Protein AF-A0A7S2NBT1-F1 (afdb_monomer_lite)

InterPro domains:
  IPR003439 ABC transporter-like, ATP-binding domain [PS50893] (182-401)
  IPR036640 ABC transporter type 1, transmembrane domain superfamily [SSF90123] (57-154)

Organism: NCBI:txid1333877

Structure (mmCIF, N/CA/C/O backbone):
data_AF-A0A7S2NBT1-F1
#
_entry.id   AF-A0A7S2NBT1-F1
#
loop_
_atom_site.group_PDB
_atom_site.id
_atom_site.type_symbol
_atom_site.label_atom_id
_atom_site.label_alt_id
_atom_site.label_comp_id
_atom_site.label_asym_id
_atom_site.label_entity_id
_atom_site.label_seq_id
_atom_site.pdbx_PDB_ins_code
_atom_site.Cartn_x
_atom_site.Cartn_y
_atom_site.Cartn_z
_atom_site.occupancy
_atom_site.B_iso_or_equiv
_atom_site.auth_seq_id
_atom_site.auth_comp_id
_atom_site.auth_asym_id
_atom_site.auth_atom_id
_atom_site.pdbx_PDB_model_num
ATOM 1 N N . MET A 1 1 ? 45.285 2.516 -23.630 1.00 51.81 1 MET A N 1
ATOM 2 C CA . MET A 1 1 ? 43.873 2.546 -24.087 1.00 51.81 1 MET A CA 1
ATOM 3 C C . MET A 1 1 ? 42.949 1.647 -23.246 1.00 51.81 1 MET A C 1
ATOM 5 O O . MET A 1 1 ? 41.869 2.090 -22.886 1.00 51.81 1 MET A O 1
ATOM 9 N N . VAL A 1 2 ? 43.372 0.436 -22.851 1.00 46.84 2 VAL A N 1
ATOM 10 C CA . VAL A 1 2 ? 42.559 -0.512 -22.047 1.00 46.84 2 VAL A CA 1
ATOM 11 C C . VAL A 1 2 ? 42.211 -0.003 -20.632 1.00 46.84 2 VAL A C 1
ATOM 13 O O . VAL A 1 2 ? 41.078 -0.160 -20.187 1.00 46.84 2 VAL A O 1
ATOM 16 N N . PHE A 1 3 ? 43.139 0.668 -19.940 1.00 44.81 3 PHE A N 1
ATOM 17 C CA . PHE A 1 3 ? 42.905 1.179 -18.577 1.00 44.81 3 PHE A CA 1
ATOM 18 C C . PHE A 1 3 ? 41.888 2.331 -18.500 1.00 44.81 3 PHE A C 1
ATOM 20 O O . PHE A 1 3 ? 41.093 2.376 -17.566 1.00 44.81 3 PHE A O 1
ATOM 27 N N . GLY A 1 4 ? 41.848 3.217 -19.503 1.00 66.69 4 GLY A N 1
ATOM 28 C CA . GLY A 1 4 ? 40.853 4.297 -19.571 1.00 66.69 4 GLY A CA 1
ATOM 29 C C . GLY A 1 4 ? 39.422 3.770 -19.720 1.00 66.69 4 GLY A C 1
ATOM 30 O O . GLY A 1 4 ? 38.512 4.268 -19.063 1.00 66.69 4 GLY A O 1
ATOM 31 N N . ARG A 1 5 ? 39.242 2.686 -20.492 1.00 64.38 5 ARG A N 1
ATOM 32 C CA . ARG A 1 5 ? 37.941 2.017 -20.650 1.00 64.38 5 ARG A CA 1
ATOM 33 C C . ARG A 1 5 ? 37.417 1.422 -19.345 1.00 64.38 5 ARG A C 1
ATOM 35 O O . ARG A 1 5 ? 36.232 1.538 -19.071 1.00 64.38 5 ARG A O 1
ATOM 42 N N . ARG A 1 6 ? 38.280 0.825 -18.513 1.00 68.12 6 ARG A N 1
ATOM 43 C CA . ARG A 1 6 ? 37.844 0.237 -17.232 1.00 68.12 6 ARG A CA 1
ATOM 44 C C . ARG A 1 6 ? 37.259 1.283 -16.282 1.00 68.12 6 ARG A C 1
ATOM 46 O O . ARG A 1 6 ? 36.222 1.029 -15.679 1.00 68.12 6 ARG A O 1
ATOM 53 N N . LYS A 1 7 ? 37.885 2.462 -16.189 1.00 74.69 7 LYS A N 1
ATOM 54 C CA . LYS A 1 7 ? 37.394 3.563 -15.345 1.00 74.69 7 LYS A CA 1
ATOM 55 C C . LYS A 1 7 ? 36.066 4.127 -15.859 1.00 74.69 7 LYS A C 1
ATOM 57 O O . LYS A 1 7 ? 35.151 4.357 -15.078 1.00 74.69 7 LYS A O 1
ATOM 62 N N . GLU A 1 8 ? 35.940 4.304 -17.172 1.00 73.88 8 GLU A N 1
ATOM 63 C CA . GLU A 1 8 ? 34.698 4.793 -17.778 1.00 73.88 8 GLU A CA 1
ATOM 64 C C . GLU A 1 8 ? 33.548 3.780 -17.650 1.00 73.88 8 GLU A C 1
ATOM 66 O O . GLU A 1 8 ? 32.412 4.162 -17.378 1.00 73.88 8 GLU A O 1
ATOM 71 N N . MET A 1 9 ? 33.849 2.484 -17.776 1.00 69.25 9 MET A N 1
ATOM 72 C CA . MET A 1 9 ? 32.893 1.398 -17.562 1.00 69.25 9 MET A CA 1
ATOM 73 C C . MET A 1 9 ? 32.388 1.360 -16.119 1.00 69.25 9 MET A C 1
ATOM 75 O O . MET A 1 9 ? 31.184 1.262 -15.907 1.00 69.25 9 MET A O 1
ATOM 79 N N . ALA A 1 10 ? 33.291 1.475 -15.140 1.00 69.75 10 ALA A N 1
ATOM 80 C CA . ALA A 1 10 ? 32.927 1.504 -13.727 1.00 69.75 10 ALA A CA 1
ATOM 81 C C . ALA A 1 10 ? 31.977 2.673 -13.421 1.00 69.75 10 ALA A C 1
ATOM 83 O O . ALA A 1 10 ? 30.917 2.459 -12.844 1.00 69.75 10 ALA A O 1
ATOM 84 N N . ASN A 1 11 ? 32.285 3.880 -13.907 1.00 75.06 11 ASN A N 1
ATOM 85 C CA . ASN A 1 11 ? 31.412 5.042 -13.714 1.00 75.06 11 ASN A CA 1
ATOM 86 C C . ASN A 1 11 ? 30.031 4.860 -14.368 1.00 75.06 11 ASN A C 1
ATOM 88 O O . ASN A 1 11 ? 29.014 5.223 -13.785 1.00 75.06 11 ASN A O 1
ATOM 92 N N . ARG A 1 12 ? 29.966 4.277 -15.573 1.00 73.62 12 ARG A N 1
ATOM 93 C CA . ARG A 1 12 ? 28.684 4.004 -16.250 1.00 73.62 12 ARG A CA 1
ATOM 94 C C . ARG A 1 12 ? 27.861 2.927 -15.543 1.00 73.62 12 ARG A C 1
ATOM 96 O O . ARG A 1 12 ? 26.638 2.992 -15.591 1.00 73.62 12 ARG A O 1
ATOM 103 N N . LEU A 1 13 ? 28.514 1.953 -14.911 1.00 67.75 13 LEU A N 1
ATOM 104 C CA . LEU A 1 13 ? 27.849 0.936 -14.099 1.00 67.75 13 LEU A CA 1
ATOM 105 C C . LEU A 1 13 ? 27.264 1.533 -12.818 1.00 67.75 13 LEU A C 1
ATOM 107 O O . LEU A 1 13 ? 26.112 1.249 -12.521 1.00 67.75 13 LEU A O 1
ATOM 111 N N . VAL A 1 14 ? 28.001 2.409 -12.129 1.00 74.25 14 VAL A N 1
ATOM 112 C CA . VAL A 1 14 ? 27.491 3.120 -10.943 1.00 74.25 14 VAL A CA 1
ATOM 113 C C . VAL A 1 14 ? 26.244 3.937 -11.295 1.00 74.25 14 VAL A C 1
ATOM 115 O O . VAL A 1 14 ? 25.196 3.730 -10.697 1.00 74.25 14 VAL A O 1
ATOM 118 N N . HIS A 1 15 ? 26.292 4.757 -12.349 1.00 74.31 15 HIS A N 1
ATOM 119 C CA . HIS A 1 15 ? 25.117 5.531 -12.778 1.00 74.31 15 HIS A CA 1
ATOM 120 C C . HIS A 1 15 ? 23.947 4.673 -13.272 1.00 74.31 15 HIS A C 1
ATOM 122 O O . HIS A 1 15 ? 22.790 5.084 -13.193 1.00 74.31 15 HIS A O 1
ATOM 128 N N . ARG A 1 16 ? 24.225 3.479 -13.807 1.00 74.56 16 ARG A N 1
ATOM 129 C CA . ARG A 1 16 ? 23.175 2.511 -14.130 1.00 74.56 16 ARG A CA 1
ATOM 130 C C . ARG A 1 16 ? 22.505 2.000 -12.857 1.00 74.56 16 ARG A C 1
ATOM 132 O O . ARG A 1 16 ? 21.285 1.922 -12.857 1.00 74.56 16 ARG A O 1
ATOM 139 N N . MET A 1 17 ? 23.277 1.656 -11.826 1.00 67.44 17 MET A N 1
ATOM 140 C CA . MET A 1 17 ? 22.735 1.183 -10.550 1.00 67.44 17 MET A CA 1
ATOM 141 C C . MET A 1 17 ? 21.875 2.260 -9.884 1.00 67.44 17 MET A C 1
ATOM 143 O O . MET A 1 17 ? 20.744 1.969 -9.528 1.00 67.44 17 MET A O 1
ATOM 147 N N . GLU A 1 18 ? 22.344 3.511 -9.844 1.00 71.62 18 GLU A N 1
ATOM 148 C CA . GLU A 1 18 ? 21.563 4.657 -9.341 1.00 71.62 18 GLU A CA 1
ATOM 149 C C . GLU A 1 18 ? 20.250 4.849 -10.125 1.00 71.62 18 GLU A C 1
ATOM 151 O O . GLU A 1 18 ? 19.196 5.137 -9.562 1.00 71.62 18 GLU A O 1
ATOM 156 N N . GLY A 1 19 ? 20.298 4.684 -11.453 1.00 69.12 19 GLY A N 1
ATOM 157 C CA . GLY A 1 19 ? 19.105 4.760 -12.295 1.00 69.12 19 GLY A CA 1
ATOM 158 C C . GLY A 1 19 ? 18.150 3.578 -12.118 1.00 69.12 19 GLY A C 1
ATOM 159 O O . GLY A 1 19 ? 16.942 3.764 -12.225 1.00 69.12 19 GLY A O 1
ATOM 160 N N . GLU A 1 20 ? 18.676 2.378 -11.867 1.00 67.06 20 GLU A N 1
ATOM 161 C CA . GLU A 1 20 ? 17.895 1.175 -11.560 1.00 67.06 20 GLU A CA 1
ATOM 162 C C . GLU A 1 20 ? 17.196 1.305 -10.210 1.00 67.06 20 GLU A C 1
ATOM 164 O O . GLU A 1 20 ? 15.994 1.086 -10.151 1.00 67.06 20 GLU A O 1
ATOM 169 N N . GLU A 1 21 ? 17.910 1.734 -9.172 1.00 67.69 21 GLU A N 1
ATOM 170 C CA . GLU A 1 21 ? 17.369 1.990 -7.834 1.00 67.69 21 GLU A CA 1
ATOM 171 C C . GLU A 1 21 ? 16.216 3.001 -7.892 1.00 67.69 21 GLU A C 1
ATOM 173 O O . GLU A 1 21 ? 15.084 2.667 -7.554 1.00 67.69 21 GLU A O 1
ATOM 178 N N . SER A 1 22 ? 16.450 4.180 -8.481 1.00 70.69 22 SER A N 1
ATOM 179 C CA . SER A 1 22 ? 15.412 5.210 -8.618 1.00 70.69 22 SER A CA 1
ATOM 180 C C . SER A 1 22 ? 14.188 4.738 -9.415 1.00 70.69 22 SER A C 1
ATOM 182 O O . SER A 1 22 ? 13.063 5.145 -9.120 1.00 70.69 22 SER A O 1
ATOM 184 N N . TRP A 1 23 ? 14.372 3.901 -10.439 1.00 80.25 23 TRP A N 1
ATOM 185 C CA . TRP A 1 23 ? 13.250 3.369 -11.214 1.00 80.25 23 TRP A CA 1
ATOM 186 C C . TRP A 1 23 ? 12.491 2.277 -10.466 1.00 80.25 23 TRP A C 1
ATOM 188 O O . TRP A 1 23 ? 11.261 2.283 -10.498 1.00 80.25 23 TRP A O 1
ATOM 198 N N . VAL A 1 24 ? 13.200 1.370 -9.788 1.00 69.31 24 VAL A N 1
ATOM 199 C CA . VAL A 1 24 ? 12.599 0.320 -8.960 1.00 69.31 24 VAL A CA 1
ATOM 200 C C . VAL A 1 24 ? 11.793 0.943 -7.830 1.00 69.31 24 VAL A C 1
ATOM 202 O O . VAL A 1 24 ? 10.663 0.517 -7.631 1.00 69.31 24 VAL A O 1
ATOM 205 N N . ASP A 1 25 ? 12.292 1.988 -7.172 1.00 68.38 25 ASP A N 1
ATOM 206 C CA . ASP A 1 25 ? 11.564 2.682 -6.107 1.00 68.38 25 ASP A CA 1
ATOM 207 C C . ASP A 1 25 ? 10.246 3.276 -6.612 1.00 68.38 25 ASP A C 1
ATOM 209 O O . ASP A 1 25 ? 9.184 3.055 -6.027 1.00 68.38 25 ASP A O 1
ATOM 213 N N . VAL A 1 26 ? 10.277 3.983 -7.748 1.00 70.56 26 VAL A N 1
ATOM 214 C CA . VAL A 1 26 ? 9.066 4.585 -8.326 1.00 70.56 26 VAL A CA 1
ATOM 215 C C . VAL A 1 26 ? 8.112 3.512 -8.858 1.00 70.56 26 VAL A C 1
ATOM 217 O O . VAL A 1 26 ? 6.897 3.643 -8.718 1.00 70.56 26 VAL A O 1
ATOM 220 N N . PHE A 1 27 ? 8.626 2.434 -9.452 1.00 71.88 27 PHE A N 1
ATOM 221 C CA . PHE A 1 27 ? 7.805 1.329 -9.947 1.00 71.88 27 PHE A CA 1
ATOM 222 C C . PHE A 1 27 ? 7.179 0.513 -8.806 1.00 71.88 27 PHE A C 1
ATOM 224 O O . PHE A 1 27 ? 5.992 0.185 -8.856 1.00 71.88 27 PHE A O 1
ATOM 231 N N . ALA A 1 28 ? 7.940 0.216 -7.753 1.00 65.94 28 ALA A N 1
ATOM 232 C CA . ALA A 1 28 ? 7.450 -0.420 -6.536 1.00 65.94 28 ALA A CA 1
ATOM 233 C C . ALA A 1 28 ? 6.373 0.452 -5.883 1.00 65.94 28 ALA A C 1
ATOM 235 O O . ALA A 1 28 ? 5.293 -0.040 -5.563 1.00 65.94 28 ALA A O 1
ATOM 236 N N . TRP A 1 29 ? 6.605 1.764 -5.803 1.00 75.50 29 TRP A N 1
ATOM 237 C CA . TRP A 1 29 ? 5.601 2.707 -5.330 1.00 75.50 29 TRP A CA 1
ATOM 238 C C . TRP A 1 29 ? 4.325 2.666 -6.189 1.00 75.50 29 TRP A C 1
ATOM 240 O O . TRP A 1 29 ? 3.238 2.478 -5.644 1.00 75.50 29 TRP A O 1
ATOM 250 N N . LEU A 1 30 ? 4.432 2.745 -7.522 1.00 70.94 30 LEU A N 1
ATOM 251 C CA . LEU A 1 30 ? 3.278 2.677 -8.433 1.00 70.94 30 LEU A CA 1
ATOM 252 C C . LEU A 1 30 ? 2.516 1.352 -8.325 1.00 70.94 30 LEU A C 1
ATOM 254 O O . LEU A 1 30 ? 1.288 1.353 -8.316 1.00 70.94 30 LEU A O 1
ATOM 258 N N . SER A 1 31 ? 3.222 0.224 -8.252 1.00 63.22 31 SER A N 1
ATOM 259 C CA . SER A 1 31 ? 2.601 -1.103 -8.168 1.00 63.22 31 SER A CA 1
ATOM 260 C C . SER A 1 31 ? 1.862 -1.304 -6.843 1.00 63.22 31 SER A C 1
ATOM 262 O O . SER A 1 31 ? 0.730 -1.786 -6.846 1.00 63.22 31 SER A O 1
ATOM 264 N N . GLN A 1 32 ? 2.430 -0.833 -5.729 1.00 58.50 32 GLN A N 1
ATOM 265 C CA . GLN A 1 32 ? 1.775 -0.844 -4.417 1.00 58.50 32 GLN A CA 1
ATOM 266 C C . GLN A 1 32 ? 0.566 0.104 -4.356 1.00 58.50 32 GLN A C 1
ATOM 268 O O . GLN A 1 32 ? -0.421 -0.186 -3.681 1.00 58.50 32 GLN A O 1
ATOM 273 N N . HIS A 1 33 ? 0.602 1.212 -5.102 1.00 59.75 33 HIS A N 1
ATOM 274 C CA . HIS A 1 33 ? -0.447 2.235 -5.114 1.00 59.75 33 HIS A CA 1
ATOM 275 C C . HIS A 1 33 ? -1.404 2.131 -6.311 1.00 59.75 33 HIS A C 1
ATOM 277 O O . HIS A 1 33 ? -2.276 2.988 -6.475 1.00 59.75 33 HIS A O 1
ATOM 283 N N . GLY A 1 34 ? -1.304 1.073 -7.125 1.00 51.47 34 GLY A N 1
ATOM 284 C CA . GLY A 1 34 ? -2.067 0.923 -8.368 1.00 51.47 34 GLY A CA 1
ATOM 285 C C . GLY A 1 34 ? -3.580 1.006 -8.174 1.00 51.47 34 GLY A C 1
ATOM 286 O O . GLY A 1 34 ? -4.272 1.655 -8.952 1.00 51.47 34 GLY A O 1
ATOM 287 N N . ARG A 1 35 ? -4.095 0.435 -7.078 1.00 45.03 35 ARG A N 1
ATOM 288 C CA . ARG A 1 35 ? -5.523 0.526 -6.726 1.00 45.03 35 ARG A CA 1
ATOM 289 C C . ARG A 1 35 ? -5.938 1.919 -6.246 1.00 45.03 35 ARG A C 1
ATOM 291 O O . ARG A 1 35 ? -7.065 2.322 -6.498 1.00 45.03 35 ARG A O 1
ATOM 298 N N . SER A 1 36 ? -5.042 2.670 -5.602 1.00 47.00 36 SER A N 1
ATOM 299 C CA . SER A 1 36 ? -5.320 4.050 -5.175 1.00 47.00 36 SER A CA 1
ATOM 300 C C . SER A 1 36 ? -5.193 5.082 -6.292 1.00 47.00 36 SER A C 1
ATOM 302 O O . SER A 1 36 ? -5.754 6.163 -6.165 1.00 47.00 36 SER A O 1
ATOM 304 N N . MET A 1 37 ? -4.522 4.760 -7.404 1.00 50.19 37 MET A N 1
ATOM 305 C CA . MET A 1 37 ? -4.417 5.683 -8.540 1.00 50.19 37 MET A CA 1
ATOM 306 C C . MET A 1 37 ? -5.762 5.963 -9.222 1.00 50.19 37 MET A C 1
ATOM 308 O O . MET A 1 37 ? -5.926 7.031 -9.801 1.00 50.19 37 MET A O 1
ATOM 312 N N . PHE A 1 38 ? -6.747 5.068 -9.093 1.00 45.19 38 PHE A N 1
ATOM 313 C CA . PHE A 1 38 ? -8.111 5.301 -9.586 1.00 45.19 38 PHE A CA 1
ATOM 314 C C . PHE A 1 38 ? -8.879 6.370 -8.796 1.00 45.19 38 PHE A C 1
ATOM 316 O O . PHE A 1 38 ? -9.879 6.880 -9.292 1.00 45.19 38 PHE A O 1
ATOM 323 N N . ALA A 1 39 ? -8.418 6.715 -7.589 1.00 42.06 39 ALA A N 1
ATOM 324 C CA . ALA A 1 39 ? -9.011 7.755 -6.751 1.00 42.06 39 ALA A CA 1
ATOM 325 C C . ALA A 1 39 ? -8.294 9.114 -6.874 1.00 42.06 39 ALA A C 1
ATOM 327 O O . ALA A 1 39 ? -8.760 10.100 -6.307 1.00 42.06 39 ALA A O 1
ATOM 328 N N . LEU A 1 40 ? -7.170 9.185 -7.598 1.00 50.88 40 LEU A N 1
ATOM 329 C CA . LEU A 1 40 ? -6.400 10.419 -7.755 1.00 50.88 40 LEU A CA 1
ATOM 330 C C . LEU A 1 40 ? -7.087 11.392 -8.716 1.00 50.88 40 LEU A C 1
ATOM 332 O O . LEU A 1 40 ? -7.670 10.999 -9.730 1.00 50.88 40 LEU A O 1
ATOM 336 N N . SER A 1 41 ? -6.959 12.690 -8.434 1.00 57.12 41 SER A N 1
ATOM 337 C CA . SER A 1 41 ? -7.419 13.722 -9.359 1.00 57.12 41 SER A CA 1
ATOM 338 C C . SER A 1 41 ? -6.587 13.707 -10.649 1.00 57.12 41 SER A C 1
ATOM 340 O O . SER A 1 41 ? -5.429 13.284 -10.673 1.00 57.12 41 SER A O 1
ATOM 342 N N . VAL A 1 42 ? -7.145 14.239 -11.742 1.00 63.41 42 VAL A N 1
ATOM 343 C CA . VAL A 1 42 ? -6.440 14.338 -13.036 1.00 63.41 42 VAL A CA 1
ATOM 344 C C . VAL A 1 42 ? -5.109 15.095 -12.907 1.00 63.41 42 VAL A C 1
ATOM 346 O O . VAL A 1 42 ? -4.144 14.763 -13.593 1.00 63.41 42 VAL A O 1
ATOM 349 N N . ARG A 1 43 ? -5.012 16.092 -12.015 1.00 59.12 43 ARG A N 1
ATOM 350 C CA . ARG A 1 43 ? -3.757 16.833 -11.794 1.00 59.12 43 ARG A CA 1
ATOM 351 C C . ARG A 1 43 ? -2.695 15.977 -11.112 1.00 59.12 43 ARG A C 1
ATOM 353 O O . ARG A 1 43 ? -1.522 16.072 -11.474 1.00 59.12 43 ARG A O 1
ATOM 360 N N . ASP A 1 44 ? -3.107 15.135 -10.174 1.00 62.00 44 ASP A N 1
ATOM 361 C CA . ASP A 1 44 ? -2.200 14.262 -9.431 1.00 62.00 44 ASP A CA 1
ATOM 362 C C . ASP A 1 44 ? -1.721 13.113 -10.308 1.00 62.00 44 ASP A C 1
ATOM 364 O O . ASP A 1 44 ? -0.529 12.814 -10.320 1.00 62.00 44 ASP A O 1
ATOM 368 N N . LEU A 1 45 ? -2.605 12.568 -11.150 1.00 68.81 45 LEU A N 1
ATOM 369 C CA . LEU A 1 45 ? -2.237 11.618 -12.201 1.00 68.81 45 LEU A CA 1
ATOM 370 C C . LEU A 1 45 ? -1.156 12.191 -13.126 1.00 68.81 45 LEU A C 1
ATOM 372 O O . LEU A 1 45 ? -0.153 11.525 -13.369 1.00 68.81 45 LEU A O 1
ATOM 376 N N . VAL A 1 46 ? -1.290 13.447 -13.567 1.00 73.31 46 VAL A N 1
ATOM 377 C CA . VAL A 1 46 ? -0.273 14.113 -14.404 1.00 73.31 46 VAL A CA 1
ATOM 378 C C . VAL A 1 46 ? 1.048 14.315 -13.651 1.00 73.31 46 VAL A C 1
ATOM 380 O O . VAL A 1 46 ? 2.126 14.195 -14.238 1.00 73.31 46 VAL A O 1
ATOM 383 N N . ARG A 1 47 ? 1.007 14.620 -12.348 1.00 71.62 47 ARG A N 1
ATOM 384 C CA . ARG A 1 47 ? 2.220 14.771 -11.528 1.00 71.62 47 ARG A CA 1
ATOM 385 C C . ARG A 1 47 ? 2.932 13.428 -11.349 1.00 71.62 47 ARG A C 1
ATOM 387 O O . ARG A 1 47 ? 4.141 13.361 -11.559 1.00 71.62 47 ARG A O 1
ATOM 394 N N . VAL A 1 48 ? 2.186 12.372 -11.033 1.00 74.00 48 VAL A N 1
ATOM 395 C CA . VAL A 1 48 ? 2.686 10.996 -10.921 1.00 74.00 48 VAL A CA 1
ATOM 396 C C . VAL A 1 48 ? 3.283 10.525 -12.243 1.00 74.00 48 VAL A C 1
ATOM 398 O O . VAL A 1 48 ? 4.410 10.028 -12.268 1.00 74.00 48 VAL A O 1
ATOM 401 N N . GLU A 1 49 ? 2.582 10.759 -13.351 1.00 80.62 49 GLU A N 1
ATOM 402 C CA . GLU A 1 49 ? 3.065 10.454 -14.695 1.00 80.62 49 GLU A CA 1
ATOM 403 C C . GLU A 1 49 ? 4.377 11.191 -14.983 1.00 80.62 49 GLU A C 1
ATOM 405 O O . GLU A 1 49 ? 5.342 10.583 -15.440 1.00 80.62 49 GLU A O 1
ATOM 410 N N . LYS A 1 50 ? 4.471 12.483 -14.652 1.00 82.31 50 LYS A N 1
ATOM 411 C CA . LYS A 1 50 ? 5.696 13.265 -14.851 1.00 82.31 50 LYS A CA 1
ATOM 412 C C . LYS A 1 50 ? 6.873 12.721 -14.035 1.00 82.31 50 LYS A C 1
ATOM 414 O O . LYS A 1 50 ? 7.981 12.643 -14.570 1.00 82.31 50 LYS A O 1
ATOM 419 N N . THR A 1 51 ? 6.652 12.343 -12.776 1.00 77.56 51 THR A N 1
ATOM 420 C CA . THR A 1 51 ? 7.685 11.748 -11.911 1.00 77.56 51 THR A CA 1
ATOM 421 C C . THR A 1 51 ? 8.139 10.398 -12.457 1.00 77.56 51 THR A C 1
ATOM 423 O O . THR A 1 51 ? 9.340 10.174 -12.623 1.00 77.56 51 THR A O 1
ATOM 426 N N . PHE A 1 52 ? 7.194 9.537 -12.843 1.00 80.94 52 PHE A N 1
ATOM 427 C CA . PHE A 1 52 ? 7.493 8.246 -13.455 1.00 80.94 52 PHE A CA 1
ATOM 428 C C . PHE A 1 52 ? 8.243 8.390 -14.778 1.00 80.94 52 PHE A C 1
ATOM 430 O O . PHE A 1 52 ? 9.271 7.748 -14.978 1.00 80.94 52 PHE A O 1
ATOM 437 N N . LEU A 1 53 ? 7.794 9.275 -15.670 1.00 82.69 53 LEU A N 1
ATOM 438 C CA . LEU A 1 53 ? 8.476 9.559 -16.932 1.00 82.69 53 LEU A CA 1
ATOM 439 C C . LEU A 1 53 ? 9.880 10.127 -16.700 1.00 82.69 53 LEU A C 1
ATOM 441 O O . LEU A 1 53 ? 10.797 9.805 -17.456 1.00 82.69 53 LEU A O 1
ATOM 445 N N . GLY A 1 54 ? 10.070 10.940 -15.658 1.00 83.25 54 GLY A N 1
ATOM 446 C CA . GLY A 1 54 ? 11.374 11.454 -15.242 1.00 83.25 54 GLY A CA 1
ATOM 447 C C . GLY A 1 54 ? 12.334 10.338 -14.833 1.00 83.25 54 GLY A C 1
ATOM 448 O O . GLY A 1 54 ? 13.412 10.214 -15.425 1.00 83.25 54 GLY A O 1
ATOM 449 N N . ALA A 1 55 ? 11.916 9.494 -13.886 1.00 74.81 55 ALA A N 1
ATOM 450 C CA . ALA A 1 55 ? 12.689 8.345 -13.416 1.00 74.81 55 ALA A CA 1
ATOM 451 C C . ALA A 1 55 ? 12.956 7.342 -14.551 1.00 74.81 55 ALA A C 1
ATOM 453 O O . ALA A 1 55 ? 14.094 6.937 -14.777 1.00 74.81 55 ALA A O 1
ATOM 454 N N . ASN A 1 56 ? 11.941 7.031 -15.361 1.00 77.19 56 ASN A N 1
ATOM 455 C CA . ASN A 1 56 ? 12.062 6.137 -16.510 1.00 77.19 56 ASN A CA 1
ATOM 456 C C . ASN A 1 56 ? 13.016 6.683 -17.580 1.00 77.19 56 ASN A C 1
ATOM 458 O O . ASN A 1 56 ? 13.814 5.935 -18.141 1.00 77.19 56 ASN A O 1
ATOM 462 N N . LYS A 1 57 ? 12.997 7.993 -17.853 1.00 83.31 57 LYS A N 1
ATOM 463 C CA . LYS A 1 57 ? 13.937 8.620 -18.791 1.00 83.31 57 LYS A CA 1
ATOM 464 C C . LYS A 1 57 ? 15.369 8.573 -18.260 1.00 83.31 57 LYS A C 1
ATOM 466 O O . LYS A 1 57 ? 16.292 8.339 -19.044 1.00 83.31 57 LYS A O 1
ATOM 471 N N . PHE A 1 58 ? 15.559 8.792 -16.959 1.00 76.62 58 PHE A N 1
ATOM 472 C CA . PHE A 1 58 ? 16.865 8.700 -16.307 1.00 76.62 58 PHE A CA 1
ATOM 473 C C . PHE A 1 58 ? 17.410 7.266 -16.354 1.00 76.62 58 PHE A C 1
ATOM 475 O O . PHE A 1 58 ? 18.509 7.053 -16.875 1.00 76.62 58 PHE A O 1
ATOM 482 N N . PHE A 1 59 ? 16.603 6.286 -15.941 1.00 77.12 59 PHE A N 1
ATOM 483 C CA . PHE A 1 59 ? 16.901 4.860 -16.052 1.00 77.12 59 PHE A CA 1
ATOM 484 C C . PHE A 1 59 ? 17.225 4.456 -17.490 1.00 77.12 59 PHE A C 1
ATOM 486 O O . PHE A 1 59 ? 18.322 3.971 -17.753 1.00 77.12 59 PHE A O 1
ATOM 493 N N . CYS A 1 60 ? 16.332 4.724 -18.449 1.00 77.81 60 CYS A N 1
ATOM 494 C CA . CYS A 1 60 ? 16.542 4.364 -19.851 1.00 77.81 60 CYS A CA 1
ATOM 495 C C . CYS A 1 60 ? 17.851 4.954 -20.393 1.00 77.81 60 CYS A C 1
ATOM 497 O O . CYS A 1 60 ? 18.602 4.251 -21.066 1.00 77.81 60 CYS A O 1
ATOM 499 N N . LYS A 1 61 ? 18.170 6.219 -20.082 1.00 82.06 61 LYS A N 1
ATOM 500 C CA . LYS A 1 61 ? 19.411 6.865 -20.535 1.00 82.06 61 LYS A CA 1
ATOM 501 C C . LYS A 1 61 ? 20.652 6.100 -20.068 1.00 82.06 61 LYS A C 1
ATOM 503 O O . LYS A 1 61 ? 21.547 5.844 -20.876 1.00 82.06 61 LYS A O 1
ATOM 508 N N . TRP A 1 62 ? 20.723 5.739 -18.789 1.00 78.12 62 TRP A N 1
ATOM 509 C CA . TRP A 1 62 ? 21.909 5.103 -18.209 1.00 78.12 62 TRP A CA 1
ATOM 510 C C . TRP A 1 62 ? 21.954 3.597 -18.434 1.00 78.12 62 TRP A C 1
ATOM 512 O O . TRP A 1 62 ? 23.012 3.066 -18.773 1.00 78.12 62 TRP A O 1
ATOM 522 N N . HIS A 1 63 ? 20.811 2.922 -18.365 1.00 74.25 63 HIS A N 1
ATOM 523 C CA . HIS A 1 63 ? 20.687 1.502 -18.658 1.00 74.25 63 HIS A CA 1
ATOM 524 C C . HIS A 1 63 ? 21.011 1.206 -20.129 1.00 74.25 63 HIS A C 1
ATOM 526 O O . HIS A 1 63 ? 21.806 0.310 -20.407 1.00 74.25 63 HIS A O 1
ATOM 532 N N . VAL A 1 64 ? 20.502 2.001 -21.084 1.00 72.50 64 VAL A N 1
ATOM 533 C CA . VAL A 1 64 ? 20.871 1.870 -22.507 1.00 72.50 64 VAL A CA 1
ATOM 534 C C . VAL A 1 64 ? 22.351 2.194 -22.717 1.00 72.50 64 VAL A C 1
ATOM 536 O O . VAL A 1 64 ? 23.037 1.429 -23.384 1.00 72.50 64 VAL A O 1
ATOM 539 N N . SER A 1 65 ? 22.876 3.251 -22.089 1.00 72.44 65 SER A N 1
ATOM 540 C CA . SER A 1 65 ? 24.294 3.635 -22.185 1.00 72.44 65 SER A CA 1
ATOM 541 C C . SER A 1 65 ? 25.250 2.548 -21.676 1.00 72.44 65 SER A C 1
ATOM 543 O O . SER A 1 65 ? 26.236 2.230 -22.340 1.00 72.44 65 SER A O 1
ATOM 545 N N . ALA A 1 66 ? 24.962 1.942 -20.522 1.00 66.81 66 ALA A N 1
ATOM 546 C CA . ALA A 1 66 ? 25.762 0.859 -19.955 1.00 66.81 66 ALA A CA 1
ATOM 547 C C . ALA A 1 66 ? 25.588 -0.453 -20.736 1.00 66.81 66 ALA A C 1
ATOM 549 O O . ALA A 1 66 ? 26.567 -1.152 -20.994 1.00 66.81 66 ALA A O 1
ATOM 550 N N . ARG A 1 67 ? 24.363 -0.768 -21.180 1.00 64.31 67 ARG A N 1
ATOM 551 C CA . ARG A 1 67 ? 24.081 -1.935 -22.026 1.00 64.31 67 ARG A CA 1
ATOM 552 C C . ARG A 1 67 ? 24.771 -1.835 -23.380 1.00 64.31 67 ARG A C 1
ATOM 554 O O . ARG A 1 67 ? 25.315 -2.830 -23.838 1.00 64.31 67 ARG A O 1
ATOM 561 N N . ASP A 1 68 ? 24.751 -0.678 -24.031 1.00 65.50 68 ASP A N 1
ATOM 562 C CA . ASP A 1 68 ? 25.404 -0.482 -25.329 1.00 65.50 68 ASP A CA 1
ATOM 563 C C . ASP A 1 68 ? 26.931 -0.484 -25.207 1.00 65.50 68 ASP A C 1
ATOM 565 O O . ASP A 1 68 ? 27.611 -0.915 -26.133 1.00 65.50 68 ASP A O 1
ATOM 569 N N . TYR A 1 69 ? 27.465 -0.095 -24.046 1.00 64.62 69 TYR A N 1
ATOM 570 C CA . TYR A 1 69 ? 28.888 -0.219 -23.736 1.00 64.62 69 TYR A CA 1
ATOM 571 C C . TYR A 1 69 ? 29.320 -1.677 -23.485 1.00 64.62 69 TYR A C 1
ATOM 573 O O . TYR A 1 69 ? 30.398 -2.076 -23.918 1.00 64.62 69 TYR A O 1
ATOM 581 N N . LEU A 1 70 ? 28.494 -2.475 -22.794 1.00 56.53 70 LEU A N 1
ATOM 582 C CA . LEU A 1 70 ? 28.776 -3.886 -22.482 1.00 56.53 70 LEU A CA 1
ATOM 583 C C . LEU A 1 70 ? 28.503 -4.823 -23.667 1.00 56.53 70 LEU A C 1
ATOM 585 O O . LEU A 1 70 ? 29.300 -5.711 -23.955 1.00 56.53 70 LEU A O 1
ATOM 589 N N . ASN A 1 71 ? 27.406 -4.601 -24.391 1.00 59.06 71 ASN A N 1
ATOM 590 C CA . ASN A 1 71 ? 27.044 -5.328 -25.606 1.00 59.06 71 ASN A CA 1
ATOM 591 C C . ASN A 1 71 ? 27.538 -4.566 -26.837 1.00 59.06 71 ASN A C 1
ATOM 593 O O . ASN A 1 71 ? 26.728 -4.173 -27.693 1.00 59.06 71 ASN A O 1
ATOM 597 N N . ASP A 1 72 ? 28.862 -4.392 -26.933 1.00 61.22 72 ASP A N 1
ATOM 598 C CA . ASP A 1 72 ? 29.586 -3.721 -28.027 1.00 61.22 72 ASP A CA 1
ATOM 599 C C . ASP A 1 72 ? 29.532 -4.539 -29.345 1.00 61.22 72 ASP A C 1
ATOM 601 O O . ASP A 1 72 ? 30.499 -4.732 -30.075 1.00 61.22 72 ASP A O 1
ATOM 605 N N . SER A 1 73 ? 28.339 -5.020 -29.688 1.00 58.53 73 SER A N 1
ATOM 606 C CA . SER A 1 73 ? 27.899 -5.407 -31.031 1.00 58.53 73 SER A CA 1
ATOM 607 C C . SER A 1 73 ? 28.215 -4.325 -32.071 1.00 58.53 73 SER A C 1
ATOM 609 O O . SER A 1 73 ? 28.435 -4.639 -33.240 1.00 58.53 73 SER A O 1
ATOM 611 N N . THR A 1 74 ? 28.325 -3.060 -31.654 1.00 63.12 74 THR A N 1
ATOM 612 C CA . THR A 1 74 ? 28.847 -1.942 -32.449 1.00 63.12 74 THR A CA 1
ATOM 613 C C . THR A 1 74 ? 30.323 -2.095 -32.810 1.00 63.12 74 THR A C 1
ATOM 615 O O . THR A 1 74 ? 30.728 -1.712 -33.905 1.00 63.1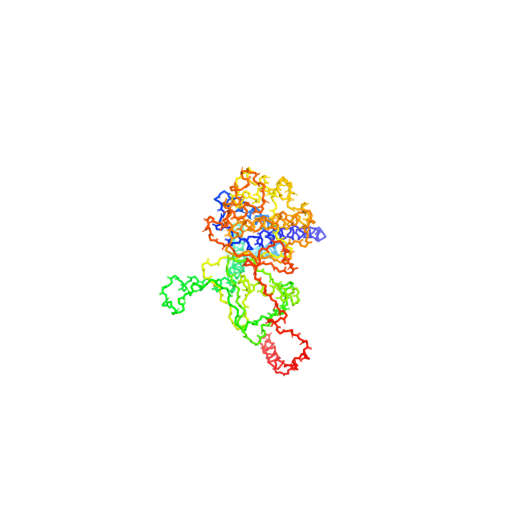2 74 THR A O 1
ATOM 618 N N . TRP A 1 75 ? 31.145 -2.677 -31.940 1.00 67.25 75 TRP A N 1
ATOM 619 C CA . TRP A 1 75 ? 32.538 -2.991 -32.238 1.00 67.25 75 TRP A CA 1
ATOM 620 C C . TRP A 1 75 ? 32.658 -4.193 -33.167 1.00 67.25 75 TRP A C 1
ATOM 622 O O . TRP A 1 75 ? 33.398 -4.105 -34.143 1.00 67.25 75 TRP A O 1
ATOM 632 N N . ILE A 1 76 ? 31.879 -5.258 -32.944 1.00 67.88 76 ILE A N 1
ATOM 633 C CA . ILE A 1 76 ? 31.854 -6.428 -33.843 1.00 67.88 76 ILE A CA 1
ATOM 634 C C . ILE A 1 76 ? 31.400 -6.010 -35.248 1.00 67.88 76 ILE A C 1
ATOM 636 O O . ILE A 1 76 ? 32.034 -6.364 -36.240 1.00 67.88 76 ILE A O 1
ATOM 640 N N . THR A 1 77 ? 30.347 -5.193 -35.351 1.00 69.12 77 THR A N 1
ATOM 641 C CA . THR A 1 77 ? 29.862 -4.676 -36.643 1.00 69.12 77 TH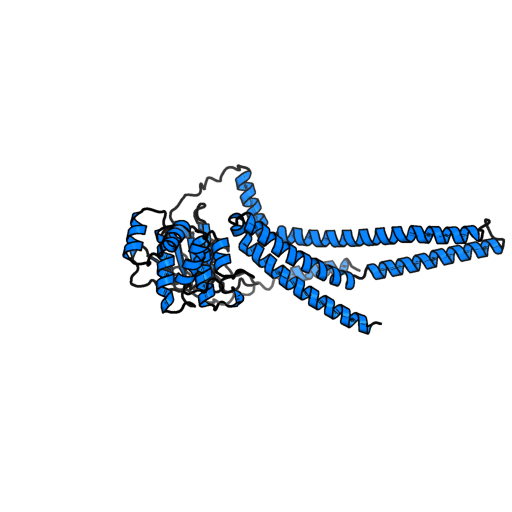R A CA 1
ATOM 642 C C . THR A 1 77 ? 30.869 -3.740 -37.310 1.00 69.12 77 THR A C 1
ATOM 644 O O . THR A 1 77 ? 31.069 -3.843 -38.519 1.00 69.12 77 THR A O 1
ATOM 647 N N . LYS A 1 78 ? 31.579 -2.888 -36.555 1.00 72.12 78 LYS A N 1
ATOM 648 C CA . LYS A 1 78 ? 32.701 -2.089 -37.088 1.00 72.12 78 LYS A CA 1
ATOM 649 C C . LYS A 1 78 ? 33.848 -2.967 -37.590 1.00 72.12 78 LYS A C 1
ATOM 651 O O . LYS A 1 78 ? 34.363 -2.713 -38.674 1.00 72.12 78 LYS A O 1
ATOM 656 N N . TRP A 1 79 ? 34.221 -4.008 -36.849 1.00 80.12 79 TRP A N 1
ATOM 657 C CA . TRP A 1 79 ? 35.282 -4.941 -37.236 1.00 80.12 79 TRP A CA 1
ATOM 658 C C . TRP A 1 79 ? 34.939 -5.717 -38.503 1.00 80.12 79 TRP A C 1
ATOM 660 O O . TRP A 1 79 ? 35.716 -5.699 -39.455 1.00 80.12 79 TRP A O 1
ATOM 670 N N . LEU A 1 80 ? 33.753 -6.328 -38.558 1.00 77.31 80 LEU A N 1
ATOM 671 C CA . LEU A 1 80 ? 33.252 -7.008 -39.756 1.00 77.31 80 LEU A CA 1
ATOM 672 C C . LEU A 1 80 ? 33.167 -6.051 -40.946 1.00 77.31 80 LEU A C 1
ATOM 674 O O . LEU A 1 80 ? 33.471 -6.419 -42.083 1.00 77.31 80 LEU A O 1
ATOM 678 N N . SER A 1 81 ? 32.803 -4.797 -40.689 1.00 77.56 81 SER A N 1
ATOM 679 C CA . SER A 1 81 ? 32.725 -3.804 -41.743 1.00 77.56 81 SER A CA 1
ATOM 680 C C . SER A 1 81 ? 34.088 -3.333 -42.261 1.00 77.56 81 SER A C 1
ATOM 682 O O . SER A 1 81 ? 34.213 -3.021 -43.447 1.00 77.56 81 SER A O 1
ATOM 684 N N . HIS A 1 82 ? 35.105 -3.267 -41.402 1.00 83.44 82 HIS A N 1
ATOM 685 C CA . HIS A 1 82 ? 36.481 -3.022 -41.825 1.00 83.44 82 HIS A CA 1
ATOM 686 C C . HIS A 1 82 ? 37.059 -4.236 -42.556 1.00 83.44 82 HIS A C 1
ATOM 688 O O . HIS A 1 82 ? 37.696 -4.064 -43.591 1.00 83.44 82 HIS A O 1
ATOM 694 N N . GLY A 1 83 ? 36.767 -5.454 -42.091 1.00 85.25 83 GLY A N 1
ATOM 695 C CA . GLY A 1 83 ? 37.153 -6.690 -42.774 1.00 85.25 83 GLY A CA 1
ATOM 696 C C . GLY A 1 83 ? 36.587 -6.771 -44.194 1.00 85.25 83 GLY A C 1
ATOM 697 O O . GLY A 1 83 ? 37.331 -6.993 -45.144 1.00 85.25 83 GLY A O 1
ATOM 698 N N . SER A 1 84 ? 35.293 -6.492 -44.367 1.00 84.75 84 SER A N 1
ATOM 699 C CA . SER A 1 84 ? 34.659 -6.449 -45.697 1.00 84.75 84 SER A CA 1
ATOM 700 C C . SER A 1 84 ? 35.232 -5.354 -46.603 1.00 84.75 84 SER A C 1
ATOM 702 O O . SER A 1 84 ? 35.401 -5.594 -47.796 1.00 84.75 84 SER A O 1
ATOM 704 N N . TYR A 1 85 ? 35.623 -4.196 -46.056 1.00 87.31 85 TYR A N 1
ATOM 705 C CA . TYR A 1 85 ? 36.309 -3.158 -46.836 1.00 87.31 85 TYR A CA 1
ATOM 706 C C . TYR A 1 85 ? 37.661 -3.647 -47.362 1.00 87.31 85 TYR A C 1
ATOM 708 O O . TYR A 1 85 ? 37.967 -3.462 -48.538 1.00 87.31 85 TYR A O 1
ATOM 716 N N . VAL A 1 86 ? 38.453 -4.296 -46.502 1.00 90.31 86 VAL A N 1
ATOM 717 C CA . VAL A 1 86 ? 39.751 -4.866 -46.886 1.00 90.31 86 VAL A CA 1
ATOM 718 C C . VAL A 1 86 ? 39.568 -5.924 -47.972 1.00 90.31 86 VAL A C 1
ATOM 720 O O . VAL A 1 86 ? 40.292 -5.888 -48.959 1.00 90.31 86 VAL A O 1
ATOM 723 N N . ILE A 1 87 ? 38.561 -6.795 -47.855 1.00 90.38 87 ILE A N 1
ATOM 724 C CA . ILE A 1 87 ? 38.253 -7.813 -48.871 1.00 90.38 87 ILE A CA 1
ATOM 725 C C . ILE A 1 87 ? 37.923 -7.168 -50.223 1.00 90.38 87 ILE A C 1
ATOM 727 O O . ILE A 1 87 ? 38.494 -7.559 -51.238 1.00 90.38 87 ILE A O 1
ATOM 731 N N . VAL A 1 88 ? 37.045 -6.160 -50.254 1.00 90.31 88 VAL A N 1
ATOM 732 C CA . VAL A 1 88 ? 36.685 -5.460 -51.501 1.00 90.31 88 VAL A CA 1
ATOM 733 C C . VAL A 1 88 ? 37.900 -4.767 -52.119 1.00 90.31 88 VAL A C 1
ATOM 735 O O . VAL A 1 88 ? 38.085 -4.820 -53.335 1.00 90.31 88 VAL A O 1
ATOM 738 N N . LEU A 1 89 ? 38.765 -4.177 -51.293 1.00 91.25 89 LEU A N 1
ATOM 739 C CA . LEU A 1 89 ? 40.005 -3.552 -51.745 1.00 91.25 89 LEU A CA 1
ATOM 740 C C . LEU A 1 89 ? 40.987 -4.588 -52.315 1.00 91.25 89 LEU A C 1
ATOM 742 O O . LEU A 1 89 ? 41.558 -4.361 -53.382 1.00 91.25 89 LEU A O 1
ATOM 746 N N . SER A 1 90 ? 41.139 -5.744 -51.664 1.00 92.75 90 SER A N 1
ATOM 747 C CA . SER A 1 90 ? 41.945 -6.860 -52.168 1.00 92.75 90 SER A CA 1
ATOM 748 C C . SER A 1 90 ? 41.409 -7.394 -53.498 1.00 92.75 90 SER A C 1
ATOM 750 O O . SER A 1 90 ? 42.193 -7.597 -54.421 1.00 92.75 90 SER A O 1
ATOM 752 N N . ILE A 1 91 ? 40.088 -7.557 -53.641 1.00 92.50 91 ILE A N 1
ATOM 753 C CA . ILE A 1 91 ? 39.454 -7.989 -54.898 1.00 92.50 91 ILE A CA 1
ATOM 754 C C . ILE A 1 91 ? 39.719 -6.973 -56.014 1.00 92.50 91 ILE A C 1
ATOM 756 O O . ILE A 1 91 ? 40.128 -7.364 -57.108 1.00 92.50 91 ILE A O 1
ATOM 760 N N . ALA A 1 92 ? 39.537 -5.678 -55.739 1.00 91.06 92 ALA A N 1
ATOM 761 C CA . ALA A 1 92 ? 39.805 -4.612 -56.703 1.00 91.06 92 ALA A CA 1
ATOM 762 C C . ALA A 1 92 ? 41.268 -4.632 -57.175 1.00 91.06 92 ALA A C 1
ATOM 764 O O . ALA A 1 92 ? 41.540 -4.510 -58.369 1.00 91.06 92 ALA A O 1
ATOM 765 N N . PHE A 1 93 ? 42.208 -4.837 -56.248 1.00 93.06 93 PHE A N 1
ATOM 766 C CA . PHE A 1 93 ? 43.635 -4.892 -56.555 1.00 93.06 93 PHE A CA 1
ATOM 767 C C . PHE A 1 93 ? 44.008 -6.129 -57.381 1.00 93.06 93 PHE A C 1
ATOM 769 O O . PHE A 1 93 ? 44.728 -6.011 -58.371 1.00 93.06 93 PHE A O 1
ATOM 776 N N . VAL A 1 94 ? 43.477 -7.305 -57.026 1.00 93.12 94 VAL A N 1
ATOM 777 C CA . VAL A 1 94 ? 43.691 -8.551 -57.781 1.00 93.12 94 VAL A CA 1
ATOM 778 C C . VAL A 1 94 ? 43.142 -8.428 -59.204 1.00 93.12 94 VAL A C 1
ATOM 780 O O . VAL A 1 94 ? 43.836 -8.793 -60.150 1.00 93.12 94 VAL A O 1
ATOM 783 N N . LYS A 1 95 ? 41.941 -7.862 -59.382 1.00 90.56 95 LYS A N 1
ATOM 784 C CA . LYS A 1 95 ? 41.346 -7.632 -60.710 1.00 90.56 95 LYS A CA 1
ATOM 785 C C . LYS A 1 95 ? 42.159 -6.651 -61.553 1.00 90.56 95 LYS A C 1
ATOM 787 O O . LYS A 1 95 ? 42.385 -6.900 -62.735 1.00 90.56 95 LYS A O 1
ATOM 792 N N . LEU A 1 96 ? 42.658 -5.580 -60.940 1.00 91.12 96 LEU A N 1
ATOM 793 C CA . LEU A 1 96 ? 43.518 -4.607 -61.612 1.00 91.12 96 LEU A CA 1
ATOM 794 C C . LEU A 1 96 ? 44.871 -5.216 -62.020 1.00 91.12 96 LEU A C 1
ATOM 796 O O . LEU A 1 96 ? 45.382 -4.920 -63.099 1.00 91.12 96 LEU A O 1
ATOM 800 N N . TYR A 1 97 ? 45.436 -6.094 -61.188 1.00 93.00 97 TYR A N 1
ATOM 801 C CA . TYR A 1 97 ? 46.651 -6.840 -61.515 1.00 93.00 97 TYR A CA 1
ATOM 802 C C . TYR A 1 97 ? 46.422 -7.809 -62.682 1.00 93.00 97 TYR A C 1
ATOM 804 O O . TYR A 1 97 ? 47.157 -7.759 -63.663 1.00 93.00 97 TYR A O 1
ATOM 812 N N . GLN A 1 98 ? 45.360 -8.621 -62.625 1.00 90.69 98 GLN A N 1
ATOM 813 C CA . GLN A 1 98 ? 44.994 -9.568 -63.687 1.00 90.69 98 GLN A CA 1
ATOM 814 C C . GLN A 1 98 ? 44.788 -8.875 -65.040 1.00 90.69 98 GLN A C 1
ATOM 816 O O . GLN A 1 98 ? 45.330 -9.328 -66.050 1.00 90.69 98 GLN A O 1
ATOM 821 N N . SER A 1 99 ? 44.090 -7.733 -65.047 1.00 90.56 99 SER A N 1
ATOM 822 C CA . SER A 1 99 ? 43.880 -6.941 -66.262 1.00 90.56 99 SER A CA 1
ATOM 823 C C . SER A 1 99 ? 45.194 -6.398 -66.841 1.00 90.56 99 SER A C 1
ATOM 825 O O . SER A 1 99 ? 45.388 -6.436 -68.054 1.00 90.56 99 SER A O 1
ATOM 827 N N . ARG A 1 100 ? 46.146 -5.972 -65.995 1.00 88.25 100 ARG A N 1
ATOM 828 C CA . ARG A 1 100 ? 47.484 -5.539 -66.445 1.00 88.25 100 ARG A CA 1
ATOM 829 C C . ARG A 1 100 ? 48.361 -6.684 -66.943 1.00 88.25 100 ARG A C 1
ATOM 831 O O . ARG A 1 100 ? 49.183 -6.467 -67.825 1.00 88.25 100 ARG A O 1
ATOM 838 N N . SER A 1 101 ? 48.193 -7.882 -66.393 1.00 89.25 101 SER A N 1
ATOM 839 C CA . SER A 1 101 ? 48.923 -9.080 -66.816 1.00 89.25 101 SER A CA 1
ATOM 840 C C . SER A 1 101 ? 48.383 -9.699 -68.112 1.00 89.25 101 SER A C 1
ATOM 842 O O . SER A 1 101 ? 48.921 -10.708 -68.555 1.00 89.25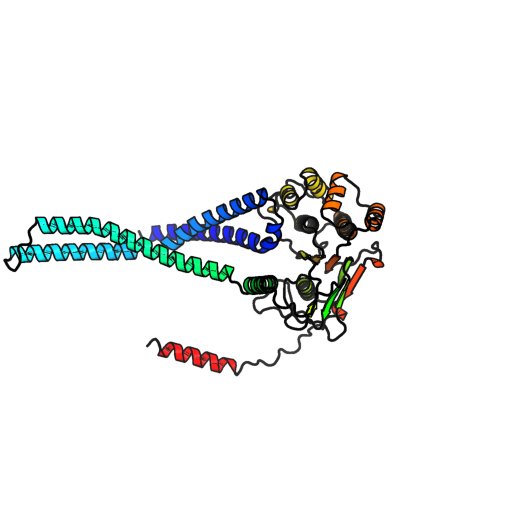 101 SER A O 1
ATOM 844 N N . GLY A 1 102 ? 47.336 -9.125 -68.720 1.00 83.75 102 GLY A N 1
ATOM 845 C CA . GLY A 1 102 ? 46.731 -9.635 -69.956 1.00 83.75 102 GLY A CA 1
ATOM 846 C C . GLY A 1 102 ? 45.850 -10.873 -69.760 1.00 83.75 102 GLY A C 1
ATOM 847 O O . GLY A 1 102 ? 45.445 -11.495 -70.738 1.00 83.75 102 GLY A O 1
ATOM 848 N N . PHE A 1 103 ? 45.534 -11.230 -68.512 1.00 71.88 103 PHE A N 1
ATOM 849 C CA . PHE A 1 103 ? 44.673 -12.359 -68.171 1.00 71.88 103 PHE A CA 1
ATOM 850 C C . PHE A 1 103 ? 43.279 -11.849 -67.772 1.00 71.88 103 PHE A C 1
ATOM 852 O O . PHE A 1 103 ? 43.008 -11.626 -66.593 1.00 71.88 103 PHE A O 1
ATOM 859 N N . GLY A 1 104 ? 42.382 -11.676 -68.749 1.00 68.94 104 GLY A N 1
ATOM 860 C CA . GLY A 1 104 ? 40.947 -11.448 -68.513 1.00 68.94 104 GLY A CA 1
ATOM 861 C C . GLY A 1 104 ? 40.369 -10.143 -69.071 1.00 68.94 104 GLY A C 1
ATOM 862 O O . GLY A 1 104 ? 41.025 -9.413 -69.810 1.00 68.94 104 GLY A O 1
ATOM 863 N N . GLU A 1 105 ? 39.102 -9.887 -68.727 1.00 77.00 105 GLU A N 1
ATOM 864 C CA . GLU A 1 105 ? 38.337 -8.693 -69.118 1.00 77.00 105 GLU A CA 1
ATOM 865 C C . GLU A 1 105 ? 39.039 -7.387 -68.703 1.00 77.00 105 GLU A C 1
ATOM 867 O O . GLU A 1 105 ? 39.741 -7.323 -67.689 1.00 77.00 105 GLU A O 1
ATOM 872 N N . SER A 1 106 ? 38.841 -6.324 -69.489 1.00 83.12 106 SER A N 1
ATOM 873 C CA . SER A 1 106 ? 39.448 -5.012 -69.253 1.00 83.12 106 SER A CA 1
ATOM 874 C C . SER A 1 106 ? 38.860 -4.346 -68.002 1.00 83.12 106 SER A C 1
ATOM 876 O O . SER A 1 106 ? 37.839 -3.668 -68.084 1.00 83.12 106 SER A O 1
ATOM 878 N N . PHE A 1 107 ? 39.512 -4.526 -66.851 1.00 89.81 107 PHE A N 1
ATOM 879 C CA . PHE A 1 107 ? 39.193 -3.829 -65.606 1.00 89.81 107 PHE A CA 1
ATOM 880 C C . PHE A 1 107 ? 40.102 -2.609 -65.467 1.00 89.81 107 PHE A C 1
ATOM 882 O O . PHE A 1 107 ? 41.299 -2.721 -65.184 1.00 89.81 107 PHE A O 1
ATOM 889 N N . THR A 1 108 ? 39.546 -1.4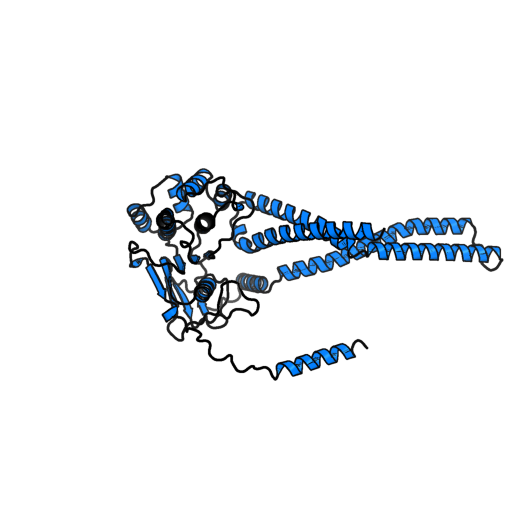26 -65.707 1.00 92.50 108 THR A N 1
ATOM 890 C CA . THR A 1 108 ? 40.316 -0.185 -65.729 1.00 92.50 108 THR A CA 1
ATOM 891 C C . THR A 1 108 ? 40.536 0.369 -64.321 1.00 92.50 108 THR A C 1
ATOM 893 O O . THR A 1 108 ? 39.834 0.048 -63.361 1.00 92.50 108 THR A O 1
ATOM 896 N N . THR A 1 109 ? 41.504 1.278 -64.177 1.00 91.38 109 THR A N 1
ATOM 897 C CA . THR A 1 109 ? 41.701 2.034 -62.929 1.00 91.38 109 THR A CA 1
ATOM 898 C C . THR A 1 109 ? 40.439 2.808 -62.522 1.00 91.38 109 THR A C 1
ATOM 900 O O . THR A 1 109 ? 40.185 2.977 -61.330 1.00 91.38 109 THR A O 1
ATOM 903 N N . GLY A 1 110 ? 39.633 3.254 -63.496 1.00 91.88 110 GLY A N 1
ATOM 904 C CA . GLY A 1 110 ? 38.356 3.926 -63.246 1.00 91.88 110 GLY A CA 1
ATOM 905 C C . GLY A 1 110 ? 37.350 3.012 -62.546 1.00 91.88 110 GLY A C 1
ATOM 906 O O . GLY A 1 110 ? 36.736 3.425 -61.562 1.00 91.88 110 GLY A O 1
ATOM 907 N N . ASP A 1 111 ? 37.271 1.751 -62.972 1.00 91.69 111 ASP A N 1
ATOM 908 C CA . ASP A 1 111 ? 36.371 0.748 -62.390 1.00 91.69 111 ASP A CA 1
ATOM 909 C C . ASP A 1 111 ? 36.746 0.425 -60.938 1.00 91.69 111 ASP A C 1
ATOM 911 O O . ASP A 1 111 ? 35.874 0.284 -60.080 1.00 91.69 111 ASP A O 1
ATOM 915 N N . ALA A 1 112 ? 38.045 0.399 -60.621 1.00 89.12 112 ALA A N 1
ATOM 916 C CA . ALA A 1 112 ? 38.527 0.225 -59.250 1.00 89.12 112 ALA A CA 1
ATOM 917 C C . ALA A 1 112 ? 38.099 1.384 -58.330 1.00 89.12 112 ALA A C 1
ATOM 919 O O . ALA A 1 112 ? 37.634 1.159 -57.209 1.00 89.12 112 ALA A O 1
ATOM 920 N N . VAL A 1 113 ? 38.231 2.633 -58.796 1.00 91.75 113 VAL A N 1
ATOM 921 C CA . VAL A 1 113 ? 37.813 3.822 -58.032 1.00 91.75 113 VAL A CA 1
ATOM 922 C C . VAL A 1 113 ? 36.296 3.841 -57.852 1.00 91.75 113 VAL A C 1
ATOM 924 O O . VAL A 1 113 ? 35.820 4.121 -56.748 1.00 91.75 113 VAL A O 1
ATOM 927 N N . LEU A 1 114 ? 35.544 3.497 -58.901 1.00 93.25 114 LEU A N 1
ATOM 928 C CA . LEU A 1 114 ? 34.087 3.414 -58.860 1.00 93.25 114 LEU A CA 1
ATOM 929 C C . LEU A 1 114 ? 33.634 2.345 -57.862 1.00 93.25 114 LEU A C 1
ATOM 931 O O . LEU A 1 114 ? 32.788 2.631 -57.018 1.00 93.25 114 LEU A O 1
ATOM 935 N N . LEU A 1 115 ? 34.256 1.162 -57.864 1.00 91.38 115 LEU A N 1
ATOM 936 C CA . LEU A 1 115 ? 33.959 0.090 -56.912 1.00 91.38 115 LEU A CA 1
ATOM 937 C C . LEU A 1 115 ? 34.203 0.523 -55.456 1.00 91.38 115 LEU A C 1
ATOM 939 O O . LEU A 1 115 ? 33.373 0.261 -54.585 1.00 91.38 115 LEU A O 1
ATOM 943 N N . ILE A 1 116 ? 35.299 1.241 -55.183 1.00 90.31 116 ILE A N 1
ATOM 944 C CA . ILE A 1 116 ? 35.591 1.775 -53.842 1.00 90.31 116 ILE A CA 1
ATOM 945 C C . ILE A 1 116 ? 34.563 2.841 -53.433 1.00 90.31 116 ILE A C 1
ATOM 947 O O . ILE A 1 116 ? 34.115 2.856 -52.283 1.00 90.31 116 ILE A O 1
ATOM 951 N N . GLN A 1 117 ? 34.175 3.740 -54.343 1.00 92.19 117 GLN A N 1
ATOM 952 C CA . GLN A 1 117 ? 33.154 4.755 -54.063 1.00 92.19 117 GLN A CA 1
ATOM 953 C C . GLN A 1 117 ? 31.775 4.131 -53.822 1.00 92.19 117 GLN A C 1
ATOM 955 O O . GLN A 1 117 ? 31.101 4.496 -52.855 1.00 92.19 117 GLN A O 1
ATOM 960 N N . LEU A 1 118 ? 31.389 3.156 -54.645 1.00 92.12 118 LEU A N 1
ATOM 961 C CA . LEU A 1 118 ? 30.152 2.396 -54.502 1.00 92.12 118 LEU A CA 1
ATOM 962 C C . LEU A 1 118 ? 30.125 1.665 -53.158 1.00 92.12 118 LEU A C 1
ATOM 964 O O . LEU A 1 118 ? 29.145 1.760 -52.419 1.00 92.12 118 LEU A O 1
ATOM 968 N N . TYR A 1 119 ? 31.235 1.024 -52.781 1.00 91.00 119 TYR A N 1
ATOM 969 C CA . TYR A 1 119 ? 31.353 0.382 -51.479 1.00 91.00 119 TYR A CA 1
ATOM 970 C C . TYR A 1 119 ? 31.229 1.384 -50.328 1.00 91.00 119 TYR A C 1
ATOM 972 O O . TYR A 1 119 ? 30.527 1.103 -49.363 1.00 91.00 119 TYR A O 1
ATOM 980 N N . LYS A 1 120 ? 31.845 2.572 -50.409 1.00 87.88 120 LYS A N 1
ATOM 981 C CA . LYS A 1 120 ? 31.694 3.609 -49.369 1.00 87.88 120 LYS A CA 1
ATOM 982 C C . LYS A 1 120 ? 30.233 4.024 -49.175 1.00 87.88 120 LYS A C 1
ATOM 984 O O . LYS A 1 120 ? 29.805 4.210 -48.035 1.00 87.88 120 LYS A O 1
ATOM 989 N N . GLN A 1 121 ? 29.470 4.158 -50.260 1.00 91.25 121 GLN A N 1
ATOM 990 C CA . GLN A 1 121 ? 28.040 4.456 -50.177 1.00 91.25 121 GLN A CA 1
ATOM 991 C C . GLN A 1 121 ? 27.258 3.276 -49.585 1.00 91.25 121 GLN A C 1
ATOM 993 O O . GLN A 1 121 ? 26.501 3.466 -48.634 1.00 91.25 121 GLN A O 1
ATOM 998 N N . PHE A 1 122 ? 27.493 2.056 -50.073 1.00 87.94 122 PHE A N 1
ATOM 999 C CA . PHE A 1 122 ? 26.830 0.839 -49.594 1.00 87.94 122 PHE A CA 1
ATOM 1000 C C . PHE A 1 122 ? 27.119 0.547 -48.114 1.00 87.94 122 PHE A C 1
ATOM 1002 O O . PHE A 1 122 ? 26.213 0.235 -47.342 1.00 87.94 122 PHE A O 1
ATOM 1009 N N . HIS A 1 123 ? 28.366 0.738 -47.687 1.00 84.19 123 HIS A N 1
ATOM 1010 C CA . HIS A 1 123 ? 28.825 0.587 -46.310 1.00 84.19 123 HIS A CA 1
ATOM 1011 C C . HIS A 1 123 ? 27.974 1.401 -45.328 1.00 84.19 123 HIS A C 1
ATOM 1013 O O . HIS A 1 123 ? 27.564 0.885 -44.288 1.00 84.19 123 HIS A O 1
ATOM 1019 N N . LYS A 1 124 ? 27.634 2.648 -45.678 1.00 84.94 124 LYS A N 1
ATOM 1020 C CA . LYS A 1 124 ? 26.775 3.505 -44.849 1.00 84.94 124 LYS A CA 1
ATOM 1021 C C . LYS A 1 124 ? 25.399 2.872 -44.610 1.00 84.94 124 LYS A C 1
ATOM 1023 O O . LYS A 1 124 ? 24.884 2.931 -43.492 1.00 84.94 124 LYS A O 1
ATOM 1028 N N . TYR A 1 125 ? 24.813 2.259 -45.638 1.00 86.38 125 TYR A N 1
ATOM 1029 C CA . TYR A 1 125 ? 23.521 1.579 -45.529 1.00 86.38 125 TYR A CA 1
ATOM 1030 C C . TYR A 1 125 ? 23.624 0.272 -44.743 1.00 86.38 125 TYR A C 1
ATOM 1032 O O . TYR A 1 125 ? 22.770 0.014 -43.899 1.00 86.38 125 TYR A O 1
ATOM 1040 N N . LEU A 1 126 ? 24.688 -0.506 -44.951 1.00 79.69 126 LEU A N 1
ATOM 1041 C CA . LEU A 1 126 ? 24.913 -1.767 -44.244 1.00 79.69 126 LEU A CA 1
ATOM 1042 C C . LEU A 1 126 ? 25.109 -1.551 -42.736 1.00 79.69 126 LEU A C 1
ATOM 1044 O O . LEU A 1 126 ? 24.497 -2.251 -41.931 1.00 79.69 126 LEU A O 1
ATOM 1048 N N . VAL A 1 127 ? 25.877 -0.529 -42.341 1.00 78.31 127 VAL A N 1
ATOM 1049 C CA . VAL A 1 127 ? 26.028 -0.141 -40.927 1.00 78.31 127 VAL A CA 1
ATOM 1050 C C . VAL A 1 127 ? 24.685 0.274 -40.327 1.00 78.31 127 VAL A C 1
ATOM 1052 O O . VAL A 1 127 ? 24.352 -0.148 -39.217 1.00 78.31 127 VAL A O 1
ATOM 1055 N N . LYS A 1 128 ? 23.886 1.067 -41.056 1.00 82.25 128 LYS A N 1
ATOM 1056 C CA . LYS A 1 128 ? 22.555 1.485 -40.597 1.00 82.25 128 LYS A CA 1
ATOM 1057 C C . LYS A 1 128 ? 21.626 0.281 -40.413 1.00 82.25 128 LYS A C 1
ATOM 1059 O O . LYS A 1 128 ? 20.998 0.175 -39.366 1.00 82.25 128 LYS A O 1
ATOM 1064 N N . LEU A 1 129 ? 21.592 -0.641 -41.375 1.00 80.62 129 LEU A N 1
ATOM 1065 C CA . LEU A 1 129 ? 20.781 -1.858 -41.319 1.00 80.62 129 LEU A CA 1
ATOM 1066 C C . LEU A 1 129 ? 21.169 -2.745 -40.129 1.00 80.62 129 LEU A C 1
ATOM 1068 O O . LEU A 1 129 ? 20.302 -3.126 -39.346 1.00 80.62 129 LEU A O 1
ATOM 1072 N N . ALA A 1 130 ? 22.464 -3.019 -39.949 1.00 75.88 130 ALA A N 1
ATOM 1073 C CA . ALA A 1 130 ? 22.958 -3.826 -38.834 1.00 75.88 130 ALA A CA 1
ATOM 1074 C C . ALA A 1 130 ? 22.624 -3.186 -37.475 1.00 75.88 130 ALA A C 1
ATOM 1076 O O . ALA A 1 130 ? 22.167 -3.866 -36.557 1.00 75.88 130 ALA A O 1
ATOM 1077 N N . THR A 1 131 ? 22.780 -1.862 -37.362 1.00 73.94 131 THR A N 1
ATOM 1078 C CA . THR A 1 131 ? 22.443 -1.118 -36.137 1.00 73.94 131 THR A CA 1
ATOM 1079 C C . THR A 1 131 ? 20.941 -1.159 -35.845 1.00 73.94 131 THR A C 1
ATOM 1081 O O . THR A 1 131 ? 20.540 -1.378 -34.700 1.00 73.94 131 THR A O 1
ATOM 1084 N N . SER A 1 132 ? 20.098 -0.989 -36.868 1.00 75.50 132 SER A N 1
ATOM 1085 C CA . SER A 1 132 ? 18.642 -1.102 -36.740 1.00 75.50 132 SER A CA 1
ATOM 1086 C C . SER A 1 132 ? 18.212 -2.512 -36.332 1.00 75.50 132 SER A C 1
ATOM 1088 O O . SER A 1 132 ? 17.403 -2.649 -35.419 1.00 75.50 132 SER A O 1
ATOM 1090 N N . TYR A 1 133 ? 18.794 -3.554 -36.933 1.00 73.75 133 TYR A N 1
ATOM 1091 C CA . TYR A 1 133 ? 18.492 -4.950 -36.608 1.00 73.75 133 TYR A CA 1
ATOM 1092 C C . TYR A 1 133 ? 18.854 -5.300 -35.159 1.00 73.75 133 TYR A C 1
ATOM 1094 O O . TYR A 1 133 ? 18.027 -5.833 -34.422 1.00 73.75 133 TYR A O 1
ATOM 1102 N N . VAL A 1 134 ? 20.057 -4.929 -34.706 1.00 72.88 134 VAL A N 1
ATOM 1103 C CA . VAL A 1 134 ? 20.480 -5.146 -33.313 1.00 72.88 134 VAL A CA 1
ATOM 1104 C C . VAL A 1 134 ? 19.579 -4.383 -32.339 1.00 72.88 134 VAL A C 1
ATOM 1106 O O . VAL A 1 134 ? 19.185 -4.931 -31.311 1.00 72.88 134 VAL A O 1
ATOM 1109 N N . THR A 1 135 ? 19.220 -3.135 -32.656 1.00 72.56 135 THR A N 1
ATOM 1110 C CA . THR A 1 135 ? 18.283 -2.348 -31.839 1.00 72.56 135 THR A CA 1
ATOM 1111 C C . THR A 1 135 ? 16.911 -3.021 -31.760 1.00 72.56 135 THR A C 1
ATOM 1113 O O . THR A 1 135 ? 16.341 -3.098 -30.674 1.00 72.56 135 THR A O 1
ATOM 1116 N N . MET A 1 136 ? 16.407 -3.566 -32.872 1.00 71.25 136 MET A N 1
ATOM 1117 C CA . MET A 1 136 ? 15.130 -4.283 -32.920 1.00 71.25 136 MET A CA 1
ATOM 1118 C C . MET A 1 136 ? 15.159 -5.560 -32.071 1.00 71.25 136 MET A C 1
ATOM 1120 O O . MET A 1 136 ? 14.267 -5.756 -31.250 1.00 71.25 136 MET A O 1
ATOM 1124 N N . LEU A 1 137 ? 16.208 -6.383 -32.188 1.00 69.38 137 LEU A N 1
ATOM 1125 C CA . LEU A 1 137 ? 16.383 -7.580 -31.355 1.00 69.38 137 LEU A CA 1
ATOM 1126 C C . LEU A 1 137 ? 16.468 -7.236 -29.860 1.00 69.38 137 LEU A C 1
ATOM 1128 O O . LEU A 1 137 ? 15.816 -7.871 -29.033 1.00 69.38 137 LEU A O 1
ATOM 1132 N N . LYS A 1 138 ? 17.230 -6.192 -29.508 1.00 68.75 138 LYS A N 1
ATOM 1133 C CA . LYS A 1 138 ? 17.318 -5.685 -28.128 1.00 68.75 138 LYS A CA 1
ATOM 1134 C C . LYS A 1 138 ? 15.957 -5.194 -27.618 1.00 68.75 138 LYS A C 1
ATOM 1136 O O . LYS A 1 138 ? 15.627 -5.421 -26.455 1.00 68.75 138 LYS A O 1
ATOM 1141 N N . GLY A 1 139 ? 15.190 -4.512 -28.469 1.00 67.38 139 GLY A N 1
ATOM 1142 C CA . GLY A 1 139 ? 13.836 -4.051 -28.169 1.00 67.38 139 GLY A CA 1
ATOM 1143 C C . GLY A 1 139 ? 12.883 -5.213 -27.902 1.00 67.38 139 GLY A C 1
ATOM 1144 O O . GLY A 1 139 ? 12.198 -5.202 -26.886 1.00 67.38 139 GLY A O 1
ATOM 1145 N N . ALA A 1 140 ? 12.909 -6.251 -28.742 1.00 66.19 140 ALA A N 1
ATOM 1146 C CA . ALA A 1 140 ? 12.055 -7.429 -28.604 1.00 66.19 140 ALA A CA 1
ATOM 1147 C C . ALA A 1 140 ? 12.250 -8.153 -27.260 1.00 66.19 140 ALA A C 1
ATOM 1149 O O . ALA A 1 140 ? 11.271 -8.456 -26.586 1.00 66.19 140 ALA A O 1
ATOM 1150 N N . VAL A 1 141 ? 13.498 -8.358 -26.818 1.00 67.31 141 VAL A N 1
ATOM 1151 C CA . VAL A 1 141 ? 13.784 -8.983 -25.509 1.00 67.31 141 VAL A CA 1
ATOM 1152 C C . VAL A 1 141 ? 13.300 -8.110 -24.349 1.00 67.31 141 VAL A C 1
ATOM 1154 O O . VAL A 1 141 ? 12.733 -8.620 -23.386 1.00 67.31 141 VAL A O 1
ATOM 1157 N N . SER A 1 142 ? 13.505 -6.790 -24.430 1.00 65.75 142 SER A N 1
ATOM 1158 C CA . SER A 1 142 ? 13.041 -5.858 -23.395 1.00 65.75 142 SER A CA 1
ATOM 1159 C C . SER A 1 142 ? 11.516 -5.841 -23.295 1.00 65.75 142 SER A C 1
ATOM 1161 O O . SER A 1 142 ? 10.984 -5.863 -22.190 1.00 65.75 142 SER A O 1
ATOM 1163 N N . ILE A 1 143 ? 10.822 -5.825 -24.437 1.00 66.44 143 ILE A N 1
ATOM 1164 C CA . ILE A 1 143 ? 9.358 -5.868 -24.499 1.00 66.44 143 ILE A CA 1
ATOM 1165 C C . ILE A 1 143 ? 8.847 -7.208 -23.973 1.00 66.44 143 ILE A C 1
ATOM 1167 O O . ILE A 1 143 ? 7.890 -7.205 -23.213 1.00 66.44 143 ILE A O 1
ATOM 1171 N N . GLY A 1 144 ? 9.503 -8.326 -24.307 1.00 65.31 144 GLY A N 1
ATOM 1172 C CA . GLY A 1 144 ? 9.167 -9.646 -23.766 1.00 65.31 144 GLY A CA 1
ATOM 1173 C C . GLY A 1 144 ? 9.205 -9.668 -22.239 1.00 65.31 144 GLY A C 1
ATOM 1174 O O . GLY A 1 144 ? 8.211 -9.998 -21.612 1.00 65.31 144 GLY A O 1
ATOM 1175 N N . ARG A 1 145 ? 10.294 -9.183 -21.629 1.00 66.81 145 ARG A N 1
ATOM 1176 C CA . ARG A 1 145 ? 10.416 -9.114 -20.160 1.00 66.81 145 ARG A CA 1
ATOM 1177 C C . ARG A 1 145 ? 9.382 -8.202 -19.506 1.00 66.81 145 ARG A C 1
ATOM 1179 O O . ARG A 1 145 ? 8.847 -8.544 -18.459 1.00 66.81 145 ARG A O 1
ATOM 1186 N N . VAL A 1 146 ? 9.105 -7.039 -20.100 1.00 65.81 146 VAL A N 1
ATOM 1187 C CA . VAL A 1 146 ? 8.054 -6.139 -19.599 1.00 65.81 146 VAL A CA 1
ATOM 1188 C C . VAL A 1 146 ? 6.683 -6.796 -19.740 1.00 65.81 146 VAL A C 1
ATOM 1190 O O . VAL A 1 146 ? 5.882 -6.719 -18.818 1.00 65.81 146 VAL A O 1
ATOM 1193 N N . ALA A 1 147 ? 6.419 -7.483 -20.852 1.00 64.69 147 ALA A N 1
ATOM 1194 C CA . ALA A 1 147 ? 5.187 -8.234 -21.042 1.00 64.69 147 ALA A CA 1
ATOM 1195 C C . ALA A 1 147 ? 5.053 -9.366 -20.016 1.00 64.69 147 ALA A C 1
ATOM 1197 O O . ALA A 1 147 ? 3.959 -9.558 -19.506 1.00 64.69 147 ALA A O 1
ATOM 1198 N N . ASP A 1 148 ? 6.136 -10.063 -19.671 1.00 65.81 148 ASP A N 1
ATOM 1199 C CA . ASP A 1 148 ? 6.134 -11.108 -18.642 1.00 65.81 148 ASP A CA 1
ATOM 1200 C C . ASP A 1 148 ? 5.872 -10.526 -17.242 1.00 65.81 148 ASP A C 1
ATOM 1202 O O . ASP A 1 148 ? 5.056 -11.065 -16.497 1.00 65.81 148 ASP A O 1
ATOM 1206 N N . LEU A 1 149 ? 6.472 -9.375 -16.908 1.00 65.12 149 LEU A N 1
ATOM 1207 C CA . LEU A 1 149 ? 6.196 -8.641 -15.661 1.00 65.12 149 LEU A CA 1
ATOM 1208 C C . LEU A 1 149 ? 4.754 -8.116 -15.588 1.00 65.12 149 LEU A C 1
ATOM 1210 O O . LEU A 1 149 ? 4.149 -8.099 -14.522 1.00 65.12 149 LEU A O 1
ATOM 1214 N N . LEU A 1 150 ? 4.178 -7.704 -16.717 1.00 59.09 150 LEU A N 1
ATOM 1215 C CA . LEU A 1 150 ? 2.766 -7.318 -16.819 1.00 59.09 150 LEU A CA 1
ATOM 1216 C C . LEU A 1 150 ? 1.823 -8.530 -16.946 1.00 59.09 150 LEU A C 1
ATOM 1218 O O . LEU A 1 150 ? 0.608 -8.377 -16.960 1.00 59.09 150 LEU A O 1
ATOM 1222 N N . ARG A 1 151 ? 2.363 -9.745 -17.072 1.00 52.84 151 ARG A N 1
ATOM 1223 C CA . ARG A 1 151 ? 1.619 -11.012 -17.121 1.00 52.84 151 ARG A CA 1
ATOM 1224 C C . ARG A 1 151 ? 1.829 -11.841 -15.861 1.00 52.84 151 ARG A C 1
ATOM 1226 O O . ARG A 1 151 ? 1.626 -13.056 -15.896 1.00 52.84 151 ARG A O 1
ATOM 1233 N N . LEU A 1 152 ? 2.220 -11.209 -14.752 1.00 59.66 152 LEU A N 1
ATOM 1234 C CA . LEU A 1 152 ? 2.354 -11.910 -13.482 1.00 59.66 152 LEU A CA 1
ATOM 1235 C C . LEU A 1 152 ? 1.060 -12.696 -13.183 1.00 59.66 152 LEU A C 1
ATOM 1237 O O . LEU A 1 152 ? -0.037 -12.168 -13.405 1.00 59.66 152 LEU A O 1
ATOM 1241 N N . PRO A 1 153 ? 1.159 -13.952 -12.704 1.00 50.50 153 PRO A N 1
ATOM 1242 C CA . PRO A 1 153 ? 0.005 -14.827 -12.463 1.00 50.50 153 PRO A CA 1
ATOM 1243 C C . PRO A 1 153 ? -1.094 -14.167 -11.621 1.00 50.50 153 PRO A C 1
ATOM 1245 O O . PRO A 1 153 ? -2.284 -14.390 -11.840 1.00 50.50 153 PRO A O 1
ATOM 1248 N N . GLU A 1 154 ? -0.693 -13.285 -10.708 1.00 51.53 154 GLU A N 1
ATOM 1249 C CA . GLU A 1 154 ? -1.564 -12.455 -9.877 1.00 51.53 154 GLU A CA 1
ATOM 1250 C C . GLU A 1 154 ? -2.475 -11.548 -10.720 1.00 51.53 154 GLU A C 1
ATOM 1252 O O . GLU A 1 154 ? -3.689 -11.524 -10.505 1.00 51.53 154 GLU A O 1
ATOM 1257 N N . GLN A 1 155 ? -1.933 -10.876 -11.744 1.00 52.72 155 GLN A N 1
ATOM 1258 C CA . GLN A 1 155 ? -2.702 -10.046 -12.678 1.00 52.72 155 GLN A CA 1
ATOM 1259 C C . GLN A 1 155 ? -3.564 -10.887 -13.616 1.00 52.72 155 GLN A C 1
ATOM 1261 O O . GLN A 1 155 ? -4.677 -10.480 -13.940 1.00 52.72 155 GLN A O 1
ATOM 1266 N N . ARG A 1 156 ? -3.105 -12.085 -13.998 1.00 51.34 156 ARG A N 1
ATOM 1267 C CA . ARG A 1 156 ? -3.909 -13.029 -14.785 1.00 51.34 156 ARG A CA 1
ATOM 1268 C C . ARG A 1 156 ? -5.130 -13.511 -14.005 1.00 51.34 156 ARG A C 1
ATOM 1270 O O . ARG A 1 156 ? -6.219 -13.514 -14.558 1.00 51.34 156 ARG A O 1
ATOM 1277 N N . SER A 1 157 ? -4.984 -13.825 -12.718 1.00 48.78 157 SER A N 1
ATOM 1278 C CA . SER A 1 157 ? -6.115 -14.219 -11.867 1.00 48.78 157 SER A CA 1
ATOM 1279 C C . SER A 1 157 ? -7.136 -13.087 -11.677 1.00 48.78 157 SER A C 1
ATOM 1281 O O . SER A 1 157 ? -8.339 -13.341 -11.623 1.00 48.78 157 SER A O 1
ATOM 1283 N N . LEU A 1 158 ? -6.675 -11.831 -11.617 1.00 53.44 158 LEU A N 1
ATOM 1284 C CA . LEU A 1 158 ? -7.535 -10.647 -11.543 1.00 53.44 158 LEU A CA 1
ATOM 1285 C C . LEU A 1 158 ? -8.220 -10.359 -12.883 1.00 53.44 158 LEU A C 1
ATOM 1287 O O . LEU A 1 158 ? -9.412 -10.070 -12.899 1.00 53.44 158 LEU A O 1
ATOM 1291 N N . ALA A 1 159 ? -7.497 -10.485 -13.996 1.00 56.38 159 ALA A N 1
ATOM 1292 C CA . ALA A 1 159 ? -8.039 -10.320 -15.340 1.00 56.38 159 ALA A CA 1
ATOM 1293 C C . ALA A 1 159 ? -9.031 -11.434 -15.698 1.00 56.38 159 ALA A C 1
ATOM 1295 O O . ALA A 1 159 ? -10.059 -11.151 -16.292 1.00 56.38 159 ALA A O 1
ATOM 1296 N N . GLU A 1 160 ? -8.775 -12.682 -15.299 1.00 60.34 160 GLU A N 1
ATOM 1297 C CA . GLU A 1 160 ? -9.702 -13.804 -15.482 1.00 60.34 160 GLU A CA 1
ATOM 1298 C C . GLU A 1 160 ? -10.950 -13.655 -14.604 1.00 60.34 160 GLU A C 1
ATOM 1300 O O . GLU A 1 160 ? -12.043 -13.992 -15.051 1.00 60.34 160 GLU A O 1
ATOM 1305 N N . LYS A 1 161 ? -10.828 -13.112 -13.384 1.00 58.53 161 LYS A N 1
ATOM 1306 C CA . LYS A 1 161 ? -11.994 -12.742 -12.561 1.00 58.53 161 LYS A CA 1
ATOM 1307 C C . LYS A 1 161 ? -12.807 -11.622 -13.211 1.00 58.53 161 LYS A C 1
ATOM 1309 O O . LYS A 1 161 ? -14.006 -11.792 -13.383 1.00 58.53 161 LYS A O 1
ATOM 1314 N N . ALA A 1 162 ? -12.156 -10.544 -13.649 1.00 59.19 162 ALA A N 1
ATOM 1315 C CA . ALA A 1 162 ? -12.820 -9.438 -14.336 1.00 59.19 162 ALA A CA 1
ATOM 1316 C C . ALA A 1 162 ? -13.462 -9.882 -15.664 1.00 59.19 162 ALA A C 1
ATOM 1318 O O . ALA A 1 162 ? -14.579 -9.487 -15.973 1.00 59.19 162 ALA A O 1
ATOM 1319 N N . ALA A 1 163 ? -12.800 -10.746 -16.438 1.00 65.00 163 ALA A N 1
ATOM 1320 C CA . ALA A 1 163 ? -13.343 -11.296 -17.679 1.00 65.00 163 ALA A CA 1
ATOM 1321 C C . ALA A 1 163 ? -14.567 -12.185 -17.418 1.00 65.00 163 ALA A C 1
ATOM 1323 O O . ALA A 1 163 ? -15.573 -12.041 -18.102 1.00 65.00 163 ALA A O 1
ATOM 1324 N N . LYS A 1 164 ? -14.527 -13.036 -16.383 1.00 64.06 164 LYS A N 1
ATOM 1325 C CA . LYS A 1 164 ? -15.689 -13.837 -15.960 1.00 64.06 164 LYS A CA 1
ATOM 1326 C C . LYS A 1 164 ? -16.861 -12.973 -15.485 1.00 64.06 164 LYS A C 1
ATOM 1328 O O . LYS A 1 164 ? -18.003 -13.335 -15.736 1.00 64.06 164 LYS A O 1
ATOM 1333 N N . GLU A 1 165 ? -16.589 -11.839 -14.839 1.00 58.75 165 GLU A N 1
ATOM 1334 C CA . GLU A 1 165 ? -17.611 -10.850 -14.461 1.00 58.75 165 GLU A CA 1
ATOM 1335 C C . GLU A 1 165 ? -18.212 -10.132 -15.686 1.00 58.75 165 GLU A C 1
ATOM 1337 O O . GLU A 1 165 ? -19.410 -9.856 -15.708 1.00 58.75 165 GLU A O 1
ATOM 1342 N N . PHE A 1 166 ? -17.410 -9.862 -16.723 1.00 58.66 166 PHE A N 1
ATOM 1343 C CA . PHE A 1 166 ? -17.847 -9.180 -17.950 1.00 58.66 166 PHE A CA 1
ATOM 1344 C C . PHE A 1 166 ? -18.567 -10.084 -18.958 1.00 58.66 166 PHE A C 1
ATOM 1346 O O . PHE A 1 166 ? -19.460 -9.616 -19.662 1.00 58.66 166 PHE A O 1
ATOM 1353 N N . GLU A 1 167 ? -18.198 -11.362 -19.055 1.00 62.31 167 GLU A N 1
ATOM 1354 C CA . GLU A 1 167 ? -18.756 -12.292 -20.049 1.00 62.31 167 GLU A CA 1
ATOM 1355 C C . GLU A 1 167 ? -20.166 -12.791 -19.703 1.00 62.31 167 GLU A C 1
ATOM 1357 O O . GLU A 1 167 ? -20.720 -13.611 -20.433 1.00 62.31 167 GLU A O 1
ATOM 1362 N N . GLY A 1 168 ? -20.777 -12.297 -18.619 1.00 50.47 168 GLY A N 1
ATOM 1363 C CA . GLY A 1 168 ? -22.139 -12.674 -18.233 1.00 50.47 168 GLY A CA 1
ATOM 1364 C C . GLY A 1 168 ? -22.300 -14.178 -18.017 1.00 50.47 168 GLY A C 1
ATOM 1365 O O . GLY A 1 168 ? -23.418 -14.688 -18.097 1.00 50.47 168 GLY A O 1
ATOM 1366 N N . GLY A 1 169 ? -21.185 -14.886 -17.783 1.00 44.66 169 GLY A N 1
ATOM 1367 C CA . GLY A 1 169 ? -21.191 -16.302 -17.467 1.00 44.66 169 GLY A CA 1
ATOM 1368 C C . GLY A 1 169 ? -22.105 -16.495 -16.276 1.00 44.66 169 GLY A C 1
ATOM 1369 O O . GLY A 1 169 ? -21.963 -15.759 -15.298 1.00 44.66 169 GLY A O 1
ATOM 1370 N N . GLU A 1 170 ? -23.061 -17.421 -16.417 1.00 43.72 170 GLU A N 1
ATOM 1371 C CA . GLU A 1 170 ? -24.014 -17.809 -15.382 1.00 43.72 170 GLU A CA 1
ATOM 1372 C C . GLU A 1 170 ? -23.325 -17.699 -14.031 1.00 43.72 170 GLU A C 1
ATOM 1374 O O . GLU A 1 170 ? -22.384 -18.441 -13.731 1.00 43.72 170 GLU A O 1
ATOM 1379 N N . ILE A 1 171 ? -23.726 -16.669 -13.281 1.00 48.41 171 ILE A N 1
ATOM 1380 C CA . ILE A 1 171 ? -23.287 -16.438 -11.918 1.00 48.41 171 ILE A CA 1
ATOM 1381 C C . ILE A 1 171 ? -23.556 -17.773 -11.248 1.00 48.41 171 ILE A C 1
ATOM 1383 O O . ILE A 1 171 ? -24.717 -18.125 -11.054 1.00 48.41 171 ILE A O 1
ATOM 1387 N N . SER A 1 172 ? -22.504 -18.553 -10.975 1.00 44.94 172 SER A N 1
ATOM 1388 C CA . SER A 1 172 ? -22.614 -19.696 -10.081 1.00 44.94 172 SER A CA 1
ATOM 1389 C C . SER A 1 172 ? -23.427 -19.172 -8.910 1.00 44.94 172 SER A C 1
ATOM 1391 O O . SER A 1 172 ? -22.996 -18.200 -8.294 1.00 44.94 172 SER A O 1
ATOM 1393 N N . GLU A 1 173 ? -24.596 -19.766 -8.665 1.00 42.72 173 GLU A N 1
ATOM 1394 C CA . GLU A 1 173 ? -25.667 -19.343 -7.742 1.00 42.72 173 GLU A CA 1
ATOM 1395 C C . GLU A 1 173 ? -25.230 -19.125 -6.277 1.00 42.72 173 GLU A C 1
ATOM 1397 O O . GLU A 1 173 ? -26.046 -18.931 -5.384 1.00 42.72 173 GLU A O 1
ATOM 1402 N N . ASN A 1 174 ? -23.932 -19.052 -6.005 1.00 47.25 174 ASN A N 1
ATOM 1403 C CA . ASN A 1 174 ? -23.382 -18.258 -4.925 1.00 47.25 174 ASN A CA 1
ATOM 1404 C C . ASN A 1 174 ? -23.524 -16.765 -5.259 1.00 47.25 174 ASN A C 1
ATOM 1406 O O . ASN A 1 174 ? -22.531 -16.043 -5.375 1.00 47.25 174 ASN A O 1
ATOM 1410 N N . THR A 1 175 ? -24.769 -16.290 -5.380 1.00 47.59 175 THR A N 1
ATOM 1411 C CA . THR A 1 175 ? -25.099 -14.885 -5.119 1.00 47.59 175 THR A CA 1
ATOM 1412 C C . THR A 1 175 ? -24.278 -14.472 -3.898 1.00 47.59 175 THR A C 1
ATOM 1414 O O . THR A 1 175 ? -24.377 -15.171 -2.883 1.00 47.59 175 THR A O 1
ATOM 1417 N N . PRO A 1 176 ? -23.411 -13.446 -3.975 1.00 53.44 176 PRO A N 1
ATOM 1418 C CA . PRO A 1 176 ? -22.654 -13.006 -2.817 1.00 53.44 176 PRO A CA 1
ATOM 1419 C C . PRO A 1 176 ? -23.680 -12.627 -1.756 1.00 53.44 176 PRO A C 1
ATOM 1421 O O . PRO A 1 176 ? -24.360 -11.612 -1.874 1.00 53.44 176 PRO A O 1
ATOM 1424 N N . VAL A 1 177 ? -23.871 -13.516 -0.782 1.00 55.88 177 VAL A N 1
ATOM 1425 C CA . VAL A 1 177 ? -24.767 -13.271 0.337 1.00 55.88 177 VAL A CA 1
ATOM 1426 C C . VAL A 1 177 ? -24.144 -12.091 1.052 1.00 55.88 177 VAL A C 1
ATOM 1428 O O . VAL A 1 177 ? -23.054 -12.223 1.608 1.00 55.88 177 VAL A O 1
ATOM 1431 N N . ASP A 1 178 ? -24.788 -10.933 0.942 1.00 65.12 178 ASP A N 1
ATOM 1432 C CA . ASP A 1 178 ? -24.379 -9.719 1.630 1.00 65.12 178 ASP A CA 1
ATOM 1433 C C . ASP A 1 178 ? -24.568 -9.973 3.122 1.00 65.12 178 ASP A C 1
ATOM 1435 O O . ASP A 1 178 ? -25.669 -9.918 3.674 1.00 65.12 178 ASP A O 1
ATOM 1439 N N . HIS A 1 179 ? -23.497 -10.440 3.746 1.00 78.81 179 HIS A N 1
ATOM 1440 C CA . HIS A 1 179 ? -23.480 -10.824 5.136 1.00 78.81 179 HIS A CA 1
ATOM 1441 C C . HIS A 1 179 ? -22.719 -9.759 5.923 1.00 78.81 179 HIS A C 1
ATOM 1443 O O . HIS A 1 179 ? -21.686 -9.245 5.514 1.00 78.81 179 HIS A O 1
ATOM 1449 N N . ASN A 1 180 ? -23.228 -9.395 7.099 1.00 89.06 180 ASN A N 1
ATOM 1450 C CA . ASN A 1 180 ? -22.618 -8.339 7.919 1.00 89.06 180 ASN A CA 1
ATOM 1451 C C . ASN A 1 180 ? -21.366 -8.817 8.683 1.00 89.06 180 ASN A C 1
ATOM 1453 O O . ASN A 1 180 ? -21.072 -8.312 9.767 1.00 89.06 180 ASN A O 1
ATOM 1457 N N . HIS A 1 181 ? -20.664 -9.839 8.188 1.00 93.31 181 HIS A N 1
ATOM 1458 C CA . HIS A 1 181 ? -19.551 -10.466 8.893 1.00 93.31 181 HIS A CA 1
ATOM 1459 C C . HIS A 1 181 ? -18.531 -11.101 7.940 1.00 93.31 181 HIS A C 1
ATOM 1461 O O . HIS A 1 181 ? -18.871 -11.606 6.881 1.00 93.31 181 HIS A O 1
ATOM 1467 N N . ILE A 1 182 ? -17.259 -11.102 8.330 1.00 94.50 182 ILE A N 1
ATOM 1468 C CA . ILE A 1 182 ? -16.198 -11.854 7.651 1.00 94.50 182 ILE A CA 1
ATOM 1469 C C . ILE A 1 182 ? -16.124 -13.239 8.282 1.00 94.50 182 ILE A C 1
ATOM 1471 O O . ILE A 1 182 ? -16.073 -13.342 9.505 1.00 94.50 182 ILE A O 1
ATOM 1475 N N . VAL A 1 183 ? -16.079 -14.295 7.470 1.00 95.12 183 VAL A N 1
ATOM 1476 C CA . VAL A 1 183 ? -16.043 -15.679 7.961 1.00 95.12 183 VAL A CA 1
ATOM 1477 C C . VAL A 1 183 ? -14.807 -16.406 7.462 1.00 95.12 183 VAL A C 1
ATOM 1479 O O . VAL A 1 183 ? -14.607 -16.529 6.255 1.00 95.12 183 VAL A O 1
ATOM 1482 N N . LEU A 1 184 ? -14.023 -16.959 8.385 1.00 95.81 184 LEU A N 1
ATOM 1483 C CA . LEU A 1 184 ? -12.914 -17.864 8.092 1.00 95.81 184 LEU A CA 1
ATOM 1484 C C . LEU A 1 184 ? -13.299 -19.289 8.513 1.00 95.81 184 LEU A C 1
ATOM 1486 O O . LEU A 1 184 ? -13.630 -19.534 9.677 1.00 95.81 184 LEU A O 1
ATOM 1490 N N . LYS A 1 185 ? -13.286 -20.227 7.558 1.00 95.25 185 LYS A N 1
ATOM 1491 C CA . LYS A 1 185 ? -13.613 -21.647 7.783 1.00 95.25 185 LYS A CA 1
ATOM 1492 C C . LYS A 1 185 ? -12.440 -22.538 7.401 1.00 95.25 185 LYS A C 1
ATOM 1494 O O . LYS A 1 185 ? -12.099 -22.589 6.220 1.00 95.25 185 LYS A O 1
ATOM 1499 N N . GLY A 1 186 ? -11.885 -23.255 8.380 1.00 94.12 186 GLY A N 1
ATOM 1500 C CA . GLY A 1 186 ? -10.817 -24.241 8.178 1.00 94.12 186 GLY A CA 1
ATOM 1501 C C . GLY A 1 186 ? -9.592 -23.667 7.470 1.00 94.12 186 GLY A C 1
ATOM 1502 O O . GLY A 1 186 ? -9.016 -24.336 6.619 1.00 94.12 186 GLY A O 1
ATOM 1503 N N . VAL A 1 187 ? -9.266 -22.400 7.737 1.00 95.50 187 VAL A N 1
ATOM 1504 C CA . VAL A 1 187 ? -8.245 -21.679 6.980 1.00 95.50 187 VAL A CA 1
ATOM 1505 C C . VAL A 1 187 ? -6.847 -22.137 7.380 1.00 95.50 187 VAL A C 1
ATOM 1507 O O . VAL A 1 187 ? -6.474 -22.033 8.546 1.00 95.50 187 VAL A O 1
ATOM 1510 N N . ALA A 1 188 ? -6.059 -22.573 6.400 1.00 94.69 188 ALA A N 1
ATOM 1511 C CA . ALA A 1 188 ? -4.626 -22.787 6.554 1.00 94.69 188 ALA A CA 1
ATOM 1512 C C . ALA A 1 188 ? -3.857 -21.973 5.512 1.00 94.69 188 ALA A C 1
ATOM 1514 O O . ALA A 1 188 ? -4.214 -21.942 4.333 1.00 94.69 188 ALA A O 1
ATOM 1515 N N . PHE A 1 189 ? -2.798 -21.318 5.960 1.00 93.50 189 PHE A N 1
ATOM 1516 C CA . PHE A 1 189 ? -1.861 -20.554 5.160 1.00 93.50 189 PHE A CA 1
ATOM 1517 C C . PHE A 1 189 ? -0.449 -20.982 5.541 1.00 93.50 189 PHE A C 1
ATOM 1519 O O . PHE A 1 189 ? -0.102 -20.983 6.725 1.00 93.50 189 PHE A O 1
ATOM 1526 N N . ARG A 1 190 ? 0.354 -21.329 4.536 1.00 92.38 190 ARG A N 1
ATOM 1527 C CA . ARG A 1 190 ? 1.777 -21.603 4.704 1.00 92.38 190 ARG A CA 1
ATOM 1528 C C . ARG A 1 190 ? 2.591 -20.527 4.019 1.00 92.38 190 ARG A C 1
ATOM 1530 O O . ARG A 1 190 ? 2.249 -20.056 2.933 1.00 92.38 190 ARG A O 1
ATOM 1537 N N . LEU A 1 191 ? 3.669 -20.136 4.676 1.00 87.25 191 LEU A N 1
ATOM 1538 C CA . LEU A 1 191 ? 4.626 -19.190 4.150 1.00 87.25 191 LEU A CA 1
ATOM 1539 C C . LEU A 1 191 ? 5.373 -19.837 2.970 1.00 87.25 191 LEU A C 1
ATOM 1541 O O . LEU A 1 191 ? 5.944 -20.918 3.130 1.00 87.25 191 LEU A O 1
ATOM 1545 N N . PRO A 1 192 ? 5.419 -19.194 1.791 1.00 80.81 192 PRO A N 1
ATOM 1546 C CA . PRO A 1 192 ? 6.259 -19.658 0.693 1.00 80.81 192 PRO A CA 1
ATOM 1547 C C . PRO A 1 192 ? 7.738 -19.708 1.104 1.00 80.81 192 PRO A C 1
ATOM 1549 O O . PRO A 1 192 ? 8.188 -18.874 1.890 1.00 80.81 192 PRO A O 1
ATOM 1552 N N . GLU A 1 193 ? 8.521 -20.610 0.502 1.00 75.62 193 GLU A N 1
ATOM 1553 C CA . GLU A 1 193 ? 9.950 -20.810 0.822 1.00 75.62 193 GLU A CA 1
ATOM 1554 C C . GLU A 1 193 ? 10.800 -19.531 0.723 1.00 75.62 193 GLU A C 1
ATOM 1556 O O . GLU A 1 193 ? 11.806 -19.384 1.414 1.00 75.62 193 GLU A O 1
ATOM 1561 N N . HIS A 1 194 ? 10.393 -18.578 -0.118 1.00 69.56 194 HIS A N 1
ATOM 1562 C CA . HIS A 1 194 ? 11.098 -17.310 -0.314 1.00 69.56 194 HIS A CA 1
ATOM 1563 C C . HIS A 1 194 ? 10.736 -16.218 0.710 1.00 69.56 194 HIS A C 1
ATOM 1565 O O . HIS A 1 194 ? 11.310 -15.132 0.655 1.00 69.56 194 HIS A O 1
ATOM 1571 N N . GLY A 1 195 ? 9.843 -16.515 1.663 1.00 65.38 195 GLY A N 1
ATOM 1572 C CA . GLY A 1 195 ? 9.429 -15.625 2.748 1.00 65.38 195 GLY A CA 1
ATOM 1573 C C . GLY A 1 195 ? 8.555 -14.447 2.293 1.00 65.38 195 GLY A C 1
ATOM 1574 O O . GLY A 1 195 ? 8.743 -13.869 1.228 1.00 65.38 195 GLY A O 1
ATOM 1575 N N . LEU A 1 196 ? 7.592 -14.049 3.129 1.00 71.62 196 LEU A N 1
ATOM 1576 C CA . LEU A 1 196 ? 6.743 -12.859 2.925 1.00 71.62 196 LEU A CA 1
ATOM 1577 C C . LEU A 1 196 ? 6.964 -11.820 4.038 1.00 71.62 196 LEU A C 1
ATOM 1579 O O . LEU A 1 196 ? 6.030 -11.206 4.554 1.00 71.62 196 LEU A O 1
ATOM 1583 N N . GLY A 1 197 ? 8.227 -11.635 4.433 1.00 77.94 197 GLY A N 1
ATOM 1584 C CA . GLY A 1 197 ? 8.616 -10.703 5.490 1.00 77.94 197 GLY A CA 1
ATOM 1585 C C . GLY A 1 197 ? 8.281 -11.231 6.886 1.00 77.94 197 GLY A C 1
ATOM 1586 O O . GLY A 1 197 ? 8.797 -12.268 7.287 1.00 77.94 197 GLY A O 1
ATOM 1587 N N . TYR A 1 198 ? 7.442 -10.501 7.628 1.00 81.44 198 TYR A N 1
ATOM 1588 C CA . TYR A 1 198 ? 7.105 -10.789 9.032 1.00 81.44 198 TYR A CA 1
ATOM 1589 C C . TYR A 1 198 ? 5.993 -11.833 9.218 1.00 81.44 198 TYR A C 1
ATOM 1591 O O . TYR A 1 198 ? 5.608 -12.105 10.350 1.00 81.44 198 TYR A O 1
ATOM 1599 N N . MET A 1 199 ? 5.443 -12.388 8.134 1.00 87.38 199 MET A N 1
ATOM 1600 C CA . MET A 1 199 ? 4.417 -13.431 8.206 1.00 87.38 199 MET A CA 1
ATOM 1601 C C . MET A 1 199 ? 4.998 -14.758 8.698 1.00 87.38 199 MET A C 1
ATOM 1603 O O . MET A 1 199 ? 6.131 -15.107 8.375 1.00 87.38 199 MET A O 1
ATOM 1607 N N . SER A 1 200 ? 4.180 -15.530 9.404 1.00 90.75 200 SER A N 1
ATOM 1608 C CA . SER A 1 200 ? 4.427 -16.948 9.669 1.00 90.75 200 SER A CA 1
ATOM 1609 C C . SER A 1 200 ? 3.229 -17.778 9.221 1.00 90.75 200 SER A C 1
ATOM 1611 O O . SER A 1 200 ? 2.175 -17.230 8.886 1.00 90.75 200 SER A O 1
ATOM 1613 N N . ASP A 1 201 ? 3.395 -19.097 9.220 1.00 93.88 201 ASP A N 1
ATOM 1614 C CA . ASP A 1 201 ? 2.297 -20.029 8.980 1.00 93.88 201 ASP A CA 1
ATOM 1615 C C . ASP A 1 201 ? 1.131 -19.734 9.922 1.00 93.88 201 ASP A C 1
ATOM 1617 O O . ASP A 1 201 ? 1.323 -19.380 11.086 1.00 93.88 201 ASP A O 1
ATOM 1621 N N . PHE A 1 202 ? -0.084 -19.891 9.411 1.00 94.44 202 PHE A N 1
ATOM 1622 C CA . PHE A 1 202 ? -1.308 -19.727 10.176 1.00 94.44 202 PHE A CA 1
ATOM 1623 C C . PHE A 1 202 ? -2.235 -20.896 9.869 1.00 94.44 202 PHE A C 1
ATOM 1625 O O . PHE A 1 202 ? -2.611 -21.109 8.719 1.00 94.44 202 PHE A O 1
ATOM 1632 N N . THR A 1 203 ? -2.624 -21.655 10.891 1.00 94.88 203 THR A N 1
ATOM 1633 C CA . THR A 1 203 ? -3.609 -22.733 10.748 1.00 94.88 203 THR A CA 1
ATOM 1634 C C . THR A 1 203 ? -4.712 -22.565 11.779 1.00 94.88 203 THR A C 1
ATOM 1636 O O . THR A 1 203 ? -4.478 -22.657 12.987 1.00 94.88 203 THR A O 1
ATOM 1639 N N . GLN A 1 204 ? -5.932 -22.341 11.296 1.00 92.62 204 GLN A N 1
ATOM 1640 C CA . GLN A 1 204 ? -7.131 -22.344 12.120 1.00 92.62 204 GLN A CA 1
ATOM 1641 C C . GLN A 1 204 ? -7.301 -23.729 12.758 1.00 92.62 204 GLN A C 1
ATOM 1643 O O . GLN A 1 204 ? -7.177 -24.759 12.095 1.00 92.62 204 GLN A O 1
ATOM 1648 N N . ALA A 1 205 ? -7.573 -23.759 14.059 1.00 87.88 205 ALA A N 1
ATOM 1649 C CA . ALA A 1 205 ? -7.901 -24.980 14.769 1.00 87.88 205 ALA A CA 1
ATOM 1650 C C . ALA A 1 205 ? -9.185 -25.607 14.207 1.00 87.88 205 ALA A C 1
ATOM 1652 O O . ALA A 1 205 ? -10.091 -24.899 13.763 1.00 87.88 205 ALA A O 1
ATOM 1653 N N . ASP A 1 206 ? -9.273 -26.940 14.246 1.00 81.94 206 ASP A N 1
ATOM 1654 C CA . ASP A 1 206 ? -10.498 -27.641 13.855 1.00 81.94 206 ASP A CA 1
ATOM 1655 C C . ASP A 1 206 ? -11.597 -27.215 14.830 1.00 81.94 206 ASP A C 1
ATOM 1657 O O . ASP A 1 206 ? -11.494 -27.457 16.034 1.00 81.94 206 ASP A O 1
ATOM 1661 N N . GLY A 1 207 ? -12.620 -26.530 14.328 1.00 80.88 207 GLY A N 1
ATOM 1662 C CA . GLY A 1 207 ? -13.622 -25.928 15.191 1.00 80.88 207 GLY A CA 1
ATOM 1663 C C . GLY A 1 207 ? -14.579 -25.009 14.454 1.00 80.88 207 GLY A C 1
ATOM 1664 O O . GLY A 1 207 ? -14.748 -25.083 13.233 1.00 80.88 207 GLY A O 1
ATOM 1665 N N . GLU A 1 208 ? -15.237 -24.152 15.231 1.00 86.50 208 GLU A N 1
ATOM 1666 C CA . GLU A 1 208 ? -16.192 -23.194 14.696 1.00 86.50 208 GLU A CA 1
ATOM 1667 C C . GLU A 1 208 ? -15.510 -22.164 13.776 1.00 86.50 208 GLU A C 1
ATOM 1669 O O . GLU A 1 208 ? -14.356 -21.775 13.995 1.00 86.50 208 GLU A O 1
ATOM 1674 N N . PRO A 1 209 ? -16.212 -21.703 12.727 1.00 92.62 209 PRO A N 1
ATOM 1675 C CA . PRO A 1 209 ? -15.753 -20.595 11.904 1.00 92.62 209 PRO A CA 1
ATOM 1676 C C . PRO A 1 209 ? -15.413 -19.352 12.732 1.00 92.62 209 PRO A C 1
ATOM 1678 O O . PRO A 1 209 ? -16.201 -18.940 13.581 1.00 92.62 209 PRO A O 1
ATOM 1681 N N . ILE A 1 210 ? -14.296 -18.688 12.424 1.00 95.62 210 ILE A N 1
ATOM 1682 C CA . ILE A 1 210 ? -14.013 -17.366 12.993 1.00 95.62 210 ILE A CA 1
ATOM 1683 C C . ILE A 1 210 ? -14.914 -16.372 12.263 1.00 95.62 210 ILE A C 1
ATOM 1685 O O . ILE A 1 210 ? -14.784 -16.196 11.051 1.00 95.62 210 ILE A O 1
ATOM 1689 N N . SER A 1 211 ? -15.833 -15.743 12.993 1.00 95.12 211 SER A N 1
ATOM 1690 C CA . SER A 1 211 ? -16.777 -14.762 12.456 1.00 95.12 211 SER A CA 1
ATOM 1691 C C . SER A 1 211 ? -16.484 -13.376 13.020 1.00 95.12 211 SER A C 1
ATOM 1693 O O . SER A 1 211 ? -16.623 -13.157 14.220 1.00 95.12 211 SER A O 1
ATOM 1695 N N . ILE A 1 212 ? -16.127 -12.430 12.154 1.00 96.44 212 ILE A N 1
ATOM 1696 C CA . ILE A 1 212 ? -15.789 -11.052 12.520 1.00 96.44 212 ILE A CA 1
ATOM 1697 C C . ILE A 1 212 ? -16.935 -10.129 12.091 1.00 96.44 212 ILE A C 1
ATOM 1699 O O . ILE A 1 212 ? -17.155 -9.971 10.891 1.00 96.44 212 ILE A O 1
ATOM 1703 N N . PRO A 1 213 ? -17.667 -9.501 13.024 1.00 95.56 213 PRO A N 1
ATOM 1704 C CA . PRO A 1 213 ? -18.763 -8.603 12.682 1.00 95.56 213 PRO A CA 1
ATOM 1705 C C . PRO A 1 213 ? -18.246 -7.308 12.045 1.00 95.56 213 PRO A C 1
ATOM 1707 O O . PRO A 1 213 ? -17.279 -6.710 12.523 1.00 95.56 213 PRO A O 1
ATOM 1710 N N . LEU A 1 214 ? -18.927 -6.845 10.997 1.00 94.12 214 LEU A N 1
ATOM 1711 C CA . LEU A 1 214 ? -18.679 -5.535 10.402 1.00 94.12 214 LEU A CA 1
ATOM 1712 C C . LEU A 1 214 ? -19.289 -4.415 11.255 1.00 94.12 214 LEU A C 1
ATOM 1714 O O . LEU A 1 214 ? -20.226 -4.630 12.026 1.00 94.12 214 LEU A O 1
ATOM 1718 N N . GLY A 1 215 ? -18.744 -3.205 11.125 1.00 93.38 215 GLY A N 1
ATOM 1719 C CA . GLY A 1 215 ? -19.214 -2.023 11.855 1.00 93.38 215 GLY A CA 1
ATOM 1720 C C . GLY A 1 215 ? -18.778 -1.974 13.325 1.00 93.38 215 GLY A C 1
ATOM 1721 O O . GLY A 1 215 ? -19.353 -1.212 14.108 1.00 93.38 215 GLY A O 1
ATOM 1722 N N . LYS A 1 216 ? -17.793 -2.798 13.708 1.00 95.06 216 LYS A N 1
ATOM 1723 C CA . LYS A 1 216 ? -17.229 -2.883 15.063 1.00 95.06 216 LYS A CA 1
ATOM 1724 C C . LYS A 1 216 ? -15.735 -2.568 15.095 1.00 95.06 216 LYS A C 1
ATOM 1726 O O . LYS A 1 216 ? -15.051 -2.601 14.070 1.00 95.06 216 LYS A O 1
ATOM 1731 N N . VAL A 1 217 ? -15.233 -2.314 16.303 1.00 96.56 217 VAL A N 1
ATOM 1732 C CA . VAL A 1 217 ? -13.800 -2.297 16.606 1.00 96.56 217 VAL A CA 1
ATOM 1733 C C . VAL A 1 217 ? -13.385 -3.707 17.016 1.00 96.56 217 VAL A C 1
ATOM 1735 O O . VAL A 1 217 ? -13.836 -4.233 18.031 1.00 96.56 217 VAL A O 1
ATOM 1738 N N . VAL A 1 218 ? -12.543 -4.336 16.212 1.00 97.56 218 VAL A N 1
ATOM 1739 C CA . VAL A 1 218 ? -12.099 -5.716 16.375 1.00 97.56 218 VAL A CA 1
ATOM 1740 C C . VAL A 1 218 ? -10.669 -5.718 16.891 1.00 97.56 218 VAL A C 1
ATOM 1742 O O . VAL A 1 218 ? -9.789 -5.150 16.255 1.00 97.56 218 VAL A O 1
ATOM 1745 N N . TYR A 1 219 ? -10.414 -6.389 18.007 1.00 97.50 219 TYR A N 1
ATOM 1746 C CA . TYR A 1 219 ? -9.067 -6.601 18.530 1.00 97.50 219 TYR A CA 1
ATOM 1747 C C . TYR A 1 219 ? -8.625 -8.027 18.244 1.00 97.50 219 TYR A C 1
ATOM 1749 O O . TYR A 1 219 ? -9.306 -8.970 18.635 1.00 97.50 219 TYR A O 1
ATOM 1757 N N . VAL A 1 220 ? -7.482 -8.180 17.583 1.00 97.06 220 VAL A N 1
ATOM 1758 C CA . VAL A 1 220 ? -6.848 -9.474 17.324 1.00 97.06 220 VAL A CA 1
ATOM 1759 C C . VAL A 1 220 ? -5.731 -9.678 18.344 1.00 97.06 220 VAL A C 1
ATOM 1761 O O . VAL A 1 220 ? -4.721 -8.966 18.337 1.00 97.06 220 VAL A O 1
ATOM 1764 N N . THR A 1 221 ? -5.928 -10.646 19.235 1.00 95.44 221 THR A N 1
ATOM 1765 C CA . THR A 1 221 ? -5.023 -10.972 20.346 1.00 95.44 221 THR A CA 1
ATOM 1766 C C . THR A 1 221 ? -4.560 -12.426 20.274 1.00 95.44 221 THR A C 1
ATOM 1768 O O . THR A 1 221 ? -5.072 -13.199 19.469 1.00 95.44 221 THR A O 1
ATOM 1771 N N . GLY A 1 222 ? -3.590 -12.798 21.113 1.00 93.12 222 GLY A N 1
ATOM 1772 C CA . GLY A 1 222 ? -3.000 -14.141 21.117 1.00 93.12 222 GLY A CA 1
ATOM 1773 C C . GLY A 1 222 ? -2.071 -14.396 19.926 1.00 93.12 222 GLY A C 1
ATOM 1774 O O . GLY A 1 222 ? -1.832 -13.488 19.120 1.00 93.12 222 GLY A O 1
ATOM 1775 N N . ALA A 1 223 ? -1.546 -15.617 19.836 1.00 92.44 223 ALA A N 1
ATOM 1776 C CA . ALA A 1 223 ? -0.611 -16.105 18.826 1.00 92.44 223 ALA A CA 1
ATOM 1777 C C . ALA A 1 223 ? 0.692 -15.283 18.713 1.00 92.44 223 ALA A C 1
ATOM 1779 O O . ALA A 1 223 ? 0.931 -14.292 19.419 1.00 92.44 223 ALA A O 1
ATOM 1780 N N . THR A 1 224 ? 1.583 -15.699 17.820 1.00 93.56 224 THR A N 1
ATOM 1781 C CA . THR A 1 224 ? 2.778 -14.924 17.468 1.00 93.56 224 THR A CA 1
ATOM 1782 C C . THR A 1 224 ? 2.420 -13.704 16.609 1.00 93.56 224 THR A C 1
ATOM 1784 O O . THR A 1 224 ? 1.329 -13.593 16.047 1.00 93.56 224 THR A O 1
ATOM 1787 N N . GLU A 1 225 ? 3.335 -12.735 16.507 1.00 91.81 225 GLU A N 1
ATOM 1788 C CA . GLU A 1 225 ? 3.128 -11.554 15.656 1.00 91.81 225 GLU A CA 1
ATOM 1789 C C . GLU A 1 225 ? 2.953 -11.926 14.177 1.00 91.81 225 GLU A C 1
ATOM 1791 O O . GLU A 1 225 ? 2.085 -11.360 13.509 1.00 91.81 225 GLU A O 1
ATOM 1796 N N . GLY A 1 226 ? 3.708 -12.919 13.698 1.00 92.19 226 GLY A N 1
ATOM 1797 C CA . GLY A 1 226 ? 3.610 -13.404 12.324 1.00 92.19 226 GLY A CA 1
ATOM 1798 C C . GLY A 1 226 ? 2.284 -14.094 12.019 1.00 92.19 226 GLY A C 1
ATOM 1799 O O . GLY A 1 226 ? 1.709 -13.845 10.959 1.00 92.19 226 GLY A O 1
ATOM 1800 N N . GLU A 1 227 ? 1.743 -14.868 12.965 1.00 94.44 227 GLU A N 1
ATOM 1801 C CA . GLU A 1 227 ? 0.428 -15.510 12.835 1.00 94.44 227 GLU A CA 1
ATOM 1802 C C . GLU A 1 227 ? -0.682 -14.461 12.795 1.00 94.44 227 GLU A C 1
ATOM 1804 O O . GLU A 1 227 ? -1.575 -14.529 11.948 1.00 94.44 227 GLU A O 1
ATOM 1809 N N . ARG A 1 228 ? -0.600 -13.440 13.662 1.00 95.06 228 ARG A N 1
ATOM 1810 C CA . ARG A 1 228 ? -1.527 -12.303 13.617 1.00 95.06 228 ARG A CA 1
ATOM 1811 C C . ARG A 1 228 ? -1.442 -11.567 12.283 1.00 95.06 228 ARG A C 1
ATOM 1813 O O . ARG A 1 228 ? -2.483 -11.211 11.736 1.00 95.06 228 ARG A O 1
ATOM 1820 N N . TYR A 1 229 ? -0.234 -11.346 11.757 1.00 94.06 229 TYR A N 1
ATOM 1821 C CA . TYR A 1 229 ? -0.037 -10.681 10.468 1.00 94.06 229 TYR A CA 1
ATOM 1822 C C . TYR A 1 229 ? -0.642 -11.501 9.319 1.00 94.06 229 TYR A C 1
ATOM 1824 O O . TYR A 1 229 ? -1.384 -10.955 8.503 1.00 94.06 229 TYR A O 1
ATOM 1832 N N . ALA A 1 230 ? -0.380 -12.810 9.270 1.00 94.19 230 ALA A N 1
ATOM 1833 C CA . ALA A 1 230 ? -0.951 -13.711 8.271 1.00 94.19 230 ALA A CA 1
ATOM 1834 C C . ALA A 1 230 ? -2.486 -13.738 8.344 1.00 94.19 230 ALA A C 1
ATOM 1836 O O . ALA A 1 230 ? -3.159 -13.583 7.324 1.00 94.19 230 ALA A O 1
ATOM 1837 N N . PHE A 1 231 ? -3.048 -13.832 9.552 1.00 96.25 231 PHE A N 1
ATOM 1838 C CA . PHE A 1 231 ? -4.491 -13.783 9.784 1.00 96.25 231 PHE A CA 1
ATOM 1839 C C . PHE A 1 231 ? -5.125 -12.497 9.240 1.00 96.25 231 PHE A C 1
ATOM 1841 O O . PHE A 1 231 ? -6.105 -12.548 8.494 1.00 96.25 231 PHE A O 1
ATOM 1848 N N . VAL A 1 232 ? -4.561 -11.328 9.556 1.00 95.81 232 VAL A N 1
ATOM 1849 C CA . VAL A 1 232 ? -5.126 -10.070 9.055 1.00 95.81 232 VAL A CA 1
ATOM 1850 C C . VAL A 1 232 ? -4.875 -9.848 7.560 1.00 95.81 232 VAL A C 1
ATOM 1852 O O . VAL A 1 232 ? -5.694 -9.218 6.891 1.00 95.81 232 VAL A O 1
ATOM 1855 N N . ALA A 1 233 ? -3.795 -10.403 7.004 1.00 93.75 233 ALA A N 1
ATOM 1856 C CA . ALA A 1 233 ? -3.521 -10.375 5.569 1.00 93.75 233 ALA A CA 1
ATOM 1857 C C . ALA A 1 233 ? -4.510 -11.243 4.771 1.00 93.75 233 ALA A C 1
ATOM 1859 O O . ALA A 1 233 ? -4.920 -10.848 3.676 1.00 93.75 233 ALA A O 1
ATOM 1860 N N . LEU A 1 234 ? -4.942 -12.377 5.336 1.00 94.12 234 LEU A N 1
ATOM 1861 C CA . LEU A 1 234 ? -6.025 -13.204 4.797 1.00 94.12 234 LEU A CA 1
ATOM 1862 C C . LEU A 1 234 ? -7.350 -12.428 4.770 1.00 94.12 234 LEU A C 1
ATOM 1864 O O . LEU A 1 234 ? -8.035 -12.422 3.747 1.00 94.12 234 LEU A O 1
ATOM 1868 N N . ILE A 1 235 ? -7.684 -11.711 5.851 1.00 94.81 235 ILE A N 1
ATOM 1869 C CA . ILE A 1 235 ? -8.879 -10.847 5.909 1.00 94.81 235 ILE A CA 1
ATOM 1870 C C . ILE A 1 235 ? -8.812 -9.746 4.845 1.00 94.81 235 ILE A C 1
ATOM 1872 O O . ILE A 1 235 ? -9.792 -9.501 4.143 1.00 94.81 235 ILE A O 1
ATOM 1876 N N . ALA A 1 236 ? -7.645 -9.118 4.689 1.00 92.06 236 ALA A N 1
ATOM 1877 C CA . ALA A 1 236 ? -7.400 -8.083 3.689 1.00 92.06 236 ALA A CA 1
ATOM 1878 C C . ALA A 1 236 ? -7.357 -8.610 2.239 1.00 92.06 236 ALA A C 1
ATOM 1880 O O . ALA A 1 236 ? -7.186 -7.818 1.308 1.00 92.06 236 ALA A O 1
ATOM 1881 N N . LYS A 1 237 ? -7.472 -9.934 2.035 1.00 90.19 237 LYS A N 1
ATOM 1882 C CA . LYS A 1 237 ? -7.302 -10.623 0.744 1.00 90.19 237 LYS A CA 1
ATOM 1883 C C . LYS A 1 237 ? -5.966 -10.299 0.056 1.00 90.19 237 LYS A C 1
ATOM 1885 O O . LYS A 1 237 ? -5.900 -10.254 -1.172 1.00 90.19 237 LYS A O 1
ATOM 1890 N N . LEU A 1 238 ? -4.914 -10.047 0.838 1.00 86.75 238 LEU A N 1
ATOM 1891 C CA . LEU A 1 238 ? -3.553 -9.857 0.320 1.00 86.75 238 LEU A CA 1
ATOM 1892 C C . LEU A 1 238 ? -2.864 -11.193 0.046 1.00 86.75 238 LEU A C 1
ATOM 1894 O O . LEU A 1 238 ? -2.058 -11.291 -0.871 1.00 86.75 238 LEU A O 1
ATOM 1898 N N . VAL A 1 239 ? -3.215 -12.213 0.826 1.00 89.00 239 VAL A N 1
ATOM 1899 C CA . VAL A 1 239 ? -2.800 -13.602 0.623 1.00 89.00 239 VAL A CA 1
ATOM 1900 C C . VAL A 1 239 ? -4.036 -14.490 0.521 1.00 89.00 239 VAL A C 1
ATOM 1902 O O . VAL A 1 239 ? -5.105 -14.149 1.036 1.00 89.00 239 VAL A O 1
ATOM 1905 N N . LEU A 1 240 ? -3.899 -15.619 -0.171 1.00 88.69 240 LEU A N 1
ATOM 1906 C CA . LEU A 1 240 ? -4.947 -16.628 -0.280 1.00 88.69 240 LEU A CA 1
ATOM 1907 C C . LEU A 1 240 ? -4.626 -17.803 0.643 1.00 88.69 240 LEU A C 1
ATOM 1909 O O . LEU A 1 240 ? -3.455 -18.156 0.785 1.00 88.69 240 LEU A O 1
ATOM 1913 N N . PRO A 1 241 ? -5.643 -18.418 1.261 1.00 93.06 241 PRO A N 1
ATOM 1914 C CA . PRO A 1 241 ? -5.427 -19.632 2.024 1.00 93.06 241 PRO A CA 1
ATOM 1915 C C . PRO A 1 241 ? -5.116 -20.808 1.086 1.00 93.06 241 PRO A C 1
ATOM 1917 O O . PRO A 1 241 ? -5.666 -20.895 -0.012 1.00 93.06 241 PRO A O 1
ATOM 1920 N N . GLU A 1 242 ? -4.268 -21.732 1.534 1.00 92.06 242 GLU A N 1
ATOM 1921 C CA . GLU A 1 242 ? -4.033 -23.011 0.850 1.00 92.06 242 GLU A CA 1
ATOM 1922 C C . GLU A 1 242 ? -5.192 -23.986 1.078 1.00 92.06 242 GLU A C 1
ATOM 1924 O O . GLU A 1 242 ? -5.535 -24.780 0.204 1.00 92.06 242 GLU A O 1
ATOM 1929 N N . GLN A 1 243 ? -5.797 -23.925 2.267 1.00 93.25 243 GLN A N 1
ATOM 1930 C CA . GLN A 1 243 ? -6.945 -24.740 2.654 1.00 93.25 243 GLN A CA 1
ATOM 1931 C C . GLN A 1 243 ? -8.015 -23.875 3.311 1.00 93.25 243 GLN A C 1
ATOM 1933 O O . GLN A 1 243 ? -7.705 -22.875 3.956 1.00 93.25 243 GLN A O 1
ATOM 1938 N N . GLY A 1 244 ? -9.274 -24.285 3.172 1.00 92.88 244 GLY A N 1
ATOM 1939 C CA . GLY A 1 244 ? -10.411 -23.568 3.739 1.00 92.88 244 GLY A CA 1
ATOM 1940 C C . GLY A 1 244 ? -10.856 -22.371 2.905 1.00 92.88 244 GLY A C 1
ATOM 1941 O O . GLY A 1 244 ? -10.503 -22.220 1.736 1.00 92.88 244 GLY A O 1
ATOM 1942 N N . THR A 1 245 ? -11.690 -21.521 3.502 1.00 92.81 245 THR A N 1
ATOM 1943 C CA . THR A 1 245 ? -12.293 -20.375 2.807 1.00 92.81 245 THR A CA 1
ATOM 1944 C C . THR A 1 245 ? -12.325 -19.134 3.684 1.00 92.81 245 THR A C 1
ATOM 1946 O O . THR A 1 245 ? -12.731 -19.210 4.845 1.00 92.81 245 THR A O 1
ATOM 1949 N N . VAL A 1 246 ? -11.992 -17.986 3.089 1.00 93.25 246 VAL A N 1
ATOM 1950 C CA . VAL A 1 246 ? -12.197 -16.652 3.668 1.00 93.25 246 VAL A CA 1
ATOM 1951 C C . VAL A 1 246 ? -13.326 -15.967 2.898 1.00 93.25 246 VAL A C 1
ATOM 1953 O O . VAL A 1 246 ? -13.175 -15.624 1.726 1.00 93.25 246 VAL A O 1
ATOM 1956 N N . SER A 1 247 ? -14.474 -15.786 3.546 1.00 92.00 247 SER A N 1
ATOM 1957 C CA . SER A 1 247 ? -15.636 -15.096 2.987 1.00 92.00 247 SER A CA 1
ATOM 1958 C C . SER A 1 247 ? -15.683 -13.665 3.516 1.00 92.00 247 SER A C 1
ATOM 1960 O O . SER A 1 247 ? -15.838 -13.449 4.713 1.00 92.00 247 SER A O 1
ATOM 1962 N N . VAL A 1 248 ? -15.539 -12.690 2.622 1.00 89.69 248 VAL A N 1
ATOM 1963 C CA . VAL A 1 248 ? -15.686 -11.251 2.900 1.00 89.69 248 VAL A CA 1
ATOM 1964 C C . VAL A 1 248 ? -16.708 -10.724 1.896 1.00 89.69 248 VAL A C 1
ATOM 1966 O O . VAL A 1 248 ? -16.565 -11.087 0.717 1.00 89.69 248 VAL A O 1
ATOM 1969 N N . PRO A 1 249 ? -17.676 -9.881 2.300 1.00 88.12 249 PRO A N 1
ATOM 1970 C CA . PRO A 1 249 ? -18.654 -9.325 1.367 1.00 88.12 249 PRO A CA 1
ATOM 1971 C C . PRO A 1 249 ? -17.982 -8.642 0.176 1.00 88.12 249 PRO A C 1
ATOM 1973 O O . PRO A 1 249 ? -16.905 -8.056 0.300 1.00 88.12 249 PRO A O 1
ATOM 1976 N N . SER A 1 250 ? -18.603 -8.725 -0.996 1.00 79.31 250 SER A N 1
ATOM 1977 C CA . SER A 1 250 ? -18.062 -8.145 -2.233 1.00 79.31 250 SER A CA 1
ATOM 1978 C C . SER A 1 250 ? -18.044 -6.615 -2.219 1.00 79.31 250 SER A C 1
ATOM 1980 O O . SER A 1 250 ? -17.179 -6.014 -2.847 1.00 79.31 250 SER A O 1
ATOM 1982 N N . SER A 1 251 ? -18.962 -5.992 -1.477 1.00 79.56 251 SER A N 1
ATOM 1983 C CA . SER A 1 251 ? -19.072 -4.540 -1.290 1.00 79.56 251 SER A CA 1
ATOM 1984 C C . SER A 1 251 ? -17.981 -3.953 -0.388 1.00 79.56 251 SER A C 1
ATOM 1986 O O . SER A 1 251 ? -17.801 -2.737 -0.334 1.00 79.56 251 SER A O 1
ATOM 1988 N N . VAL A 1 252 ? -17.255 -4.806 0.336 1.00 85.94 252 VAL A N 1
ATOM 1989 C CA . VAL A 1 252 ? -16.316 -4.398 1.374 1.00 85.94 252 VAL A CA 1
ATOM 1990 C C . VAL A 1 252 ? -14.926 -4.201 0.785 1.00 85.94 252 VAL A C 1
ATOM 1992 O O . VAL A 1 252 ? -14.290 -5.141 0.301 1.00 85.94 252 VAL A O 1
ATOM 1995 N N . TRP A 1 253 ? -14.417 -2.978 0.909 1.00 89.50 253 TRP A N 1
ATOM 1996 C CA . TRP A 1 253 ? -13.031 -2.654 0.594 1.00 89.50 253 TRP A CA 1
ATOM 1997 C C . TRP A 1 253 ? -12.203 -2.502 1.872 1.00 89.50 253 TRP A C 1
ATOM 1999 O O . TRP A 1 253 ? -12.600 -1.799 2.803 1.00 89.50 253 TRP A O 1
ATOM 2009 N N . SER A 1 254 ? -11.049 -3.169 1.926 1.00 91.88 254 SER A N 1
ATOM 2010 C CA . SER A 1 254 ? -10.156 -3.168 3.085 1.00 91.88 254 SER A CA 1
ATOM 2011 C C . SER A 1 254 ? -8.788 -2.567 2.772 1.00 91.88 254 SER A C 1
ATOM 2013 O O . SER A 1 254 ? -8.213 -2.848 1.718 1.00 91.88 254 SER A O 1
ATOM 2015 N N . ILE A 1 255 ? -8.226 -1.831 3.730 1.00 93.06 255 ILE A N 1
ATOM 2016 C CA . ILE A 1 255 ? -6.823 -1.397 3.730 1.00 93.06 255 ILE A CA 1
ATOM 2017 C C . ILE A 1 255 ? -6.118 -2.035 4.929 1.00 93.06 255 ILE A C 1
ATOM 2019 O O . ILE A 1 255 ? -6.576 -1.890 6.061 1.00 93.06 255 ILE A O 1
ATOM 2023 N N . LEU A 1 256 ? -4.996 -2.718 4.678 1.00 93.56 256 LEU A N 1
ATOM 2024 C CA . LEU A 1 256 ? -4.071 -3.174 5.716 1.00 93.56 256 LEU A CA 1
ATOM 2025 C C . LEU A 1 256 ? -2.916 -2.185 5.841 1.00 93.56 256 LEU A C 1
ATOM 2027 O O . LEU A 1 256 ? -2.182 -1.956 4.880 1.00 93.56 256 LEU A O 1
ATOM 2031 N N . LEU A 1 257 ? -2.738 -1.650 7.042 1.00 92.56 257 LEU A N 1
ATOM 2032 C CA . LEU A 1 257 ? -1.571 -0.890 7.441 1.00 92.56 257 LEU A CA 1
ATOM 2033 C C . LEU A 1 257 ? -0.569 -1.819 8.140 1.00 92.56 257 LEU A C 1
ATOM 2035 O O . LEU A 1 257 ? -0.870 -2.335 9.226 1.00 92.56 257 LEU A O 1
ATOM 2039 N N . PRO A 1 258 ? 0.608 -2.051 7.529 1.00 87.31 258 PRO A N 1
ATOM 2040 C CA . PRO A 1 258 ? 1.681 -2.800 8.168 1.00 87.31 258 PRO A CA 1
ATOM 2041 C C . PRO A 1 258 ? 2.239 -2.039 9.376 1.00 87.31 258 PRO A C 1
ATOM 2043 O O . PRO A 1 258 ? 2.021 -0.837 9.527 1.00 87.31 258 PRO A O 1
ATOM 2046 N N . PHE A 1 259 ? 3.017 -2.741 10.203 1.00 82.81 259 PHE A N 1
ATOM 2047 C CA . PHE A 1 259 ? 3.696 -2.153 11.361 1.00 82.81 259 PHE A CA 1
ATOM 2048 C C . PHE A 1 259 ? 4.622 -0.988 10.971 1.00 82.81 259 PHE A C 1
ATOM 2050 O O . PHE A 1 259 ? 4.645 0.050 11.630 1.00 82.81 259 PHE A O 1
ATOM 2057 N N . VAL A 1 260 ? 5.360 -1.150 9.865 1.00 79.88 260 VAL A N 1
ATOM 2058 C CA . VAL A 1 260 ? 6.179 -0.088 9.270 1.00 79.88 260 VAL A CA 1
ATOM 2059 C C . VAL A 1 260 ? 5.418 0.502 8.085 1.00 79.88 260 VAL A C 1
ATOM 2061 O O . VAL A 1 260 ? 5.306 -0.166 7.055 1.00 79.88 260 VAL A O 1
ATOM 2064 N N . PRO A 1 261 ? 4.877 1.724 8.199 1.00 77.25 261 PRO A N 1
ATOM 2065 C CA . PRO A 1 261 ? 4.095 2.318 7.128 1.00 77.25 261 PRO A CA 1
ATOM 2066 C C . PRO A 1 261 ? 4.967 2.634 5.911 1.00 77.25 261 PRO A C 1
ATOM 2068 O O . PRO A 1 261 ? 6.082 3.141 6.034 1.00 77.25 261 PRO A O 1
ATOM 2071 N N . VAL A 1 262 ? 4.422 2.384 4.720 1.00 73.12 262 VAL A N 1
ATOM 2072 C CA . VAL A 1 262 ? 5.040 2.806 3.458 1.00 73.12 262 VAL A CA 1
ATOM 2073 C C . VAL A 1 262 ? 4.804 4.304 3.284 1.00 73.12 262 VAL A C 1
ATOM 2075 O O . VAL A 1 262 ? 3.660 4.746 3.183 1.00 73.12 262 VAL A O 1
ATOM 2078 N N . GLN A 1 263 ? 5.871 5.095 3.261 1.00 71.62 263 GLN A N 1
ATOM 2079 C CA . GLN A 1 263 ? 5.790 6.546 3.080 1.00 71.62 263 GLN A CA 1
ATOM 2080 C C . GLN A 1 263 ? 5.610 6.922 1.602 1.00 71.62 263 GLN A C 1
ATOM 2082 O O . GLN A 1 263 ? 6.004 6.168 0.710 1.00 71.62 263 GLN A O 1
ATOM 2087 N N . MET A 1 264 ? 5.026 8.095 1.334 1.00 68.06 264 MET A N 1
ATOM 2088 C CA . MET A 1 264 ? 5.037 8.662 -0.014 1.00 68.06 264 MET A CA 1
ATOM 2089 C C . MET A 1 264 ? 6.420 9.281 -0.279 1.00 68.06 264 MET A C 1
ATOM 2091 O O . MET A 1 264 ? 6.836 10.184 0.453 1.00 68.06 264 MET A O 1
ATOM 2095 N N . PRO A 1 265 ? 7.167 8.824 -1.298 1.00 64.38 265 PRO A N 1
ATOM 2096 C CA . PRO A 1 265 ? 8.423 9.461 -1.640 1.00 64.38 265 PRO A CA 1
ATOM 2097 C C . PRO A 1 265 ? 8.146 10.851 -2.230 1.00 64.38 265 PRO A C 1
ATOM 2099 O O . PRO A 1 265 ? 7.316 11.009 -3.125 1.00 64.38 265 PRO A O 1
ATOM 2102 N N . CYS A 1 266 ? 8.894 11.848 -1.751 1.00 68.12 266 CYS A N 1
ATOM 2103 C CA . CYS A 1 266 ? 9.020 13.180 -2.360 1.00 68.12 266 CYS A CA 1
ATOM 2104 C C . CYS A 1 266 ? 7.850 14.178 -2.188 1.00 68.12 266 CYS A C 1
ATOM 2106 O O . CYS A 1 266 ? 7.674 15.037 -3.052 1.00 68.12 266 CYS A O 1
ATOM 2108 N N . GLY A 1 267 ? 7.117 14.134 -1.072 1.00 83.19 267 GLY A N 1
ATOM 2109 C CA . GLY A 1 267 ? 6.115 15.149 -0.705 1.00 83.19 267 GLY A CA 1
ATOM 2110 C C . GLY A 1 267 ? 6.277 15.697 0.716 1.00 83.19 267 GLY A C 1
ATOM 2111 O O . GLY A 1 267 ? 7.084 15.200 1.509 1.00 83.19 267 GLY A O 1
ATOM 2112 N N . THR A 1 268 ? 5.509 16.736 1.031 1.00 94.19 268 THR A N 1
ATOM 2113 C CA . THR A 1 268 ? 5.241 17.165 2.413 1.00 94.19 268 THR A CA 1
ATOM 2114 C C . THR A 1 268 ? 3.980 16.494 2.960 1.00 94.19 268 THR A C 1
ATOM 2116 O O . THR A 1 268 ? 3.108 16.090 2.193 1.00 94.19 268 THR A O 1
ATOM 2119 N N . ILE A 1 269 ? 3.839 16.423 4.288 1.00 94.56 269 ILE A N 1
ATOM 2120 C CA . ILE A 1 269 ? 2.646 15.849 4.946 1.00 94.56 269 ILE A CA 1
ATOM 2121 C C . ILE A 1 269 ? 1.354 16.515 4.445 1.00 94.56 269 ILE A C 1
ATOM 2123 O O . ILE A 1 269 ? 0.363 15.836 4.180 1.00 94.56 269 ILE A O 1
ATOM 2127 N N . LYS A 1 270 ? 1.371 17.844 4.275 1.00 95.00 270 LYS A N 1
ATOM 2128 C CA . LYS A 1 270 ? 0.237 18.597 3.726 1.00 95.00 270 LYS A CA 1
ATOM 2129 C C . LYS A 1 270 ? -0.117 18.143 2.310 1.00 95.00 270 LYS A C 1
ATOM 2131 O O . LYS A 1 270 ? -1.285 17.893 2.035 1.00 95.00 270 LYS A O 1
ATOM 2136 N N . GLU A 1 271 ? 0.878 18.015 1.435 1.00 91.81 271 GLU A N 1
ATOM 2137 C CA . GLU A 1 271 ? 0.665 17.578 0.051 1.00 91.81 271 GLU A CA 1
ATOM 2138 C C . GLU A 1 271 ? 0.126 16.145 -0.031 1.00 91.81 271 GLU A C 1
ATOM 2140 O O . GLU A 1 271 ? -0.710 15.879 -0.890 1.00 91.81 271 GLU A O 1
ATOM 2145 N N . ASP A 1 272 ? 0.553 15.235 0.855 1.00 90.75 272 ASP A N 1
ATOM 2146 C CA . ASP A 1 272 ? -0.002 13.872 0.895 1.00 90.75 272 ASP A CA 1
ATOM 2147 C C . ASP A 1 272 ? -1.477 13.902 1.326 1.00 90.75 272 ASP A C 1
ATOM 2149 O O . ASP A 1 272 ? -2.335 13.304 0.679 1.00 90.75 272 ASP A O 1
ATOM 2153 N N . PHE A 1 273 ? -1.838 14.676 2.354 1.00 92.25 273 PHE A N 1
ATOM 2154 C CA . PHE A 1 273 ? -3.245 14.814 2.752 1.00 92.25 273 PHE A CA 1
ATOM 2155 C C . PHE A 1 273 ? -4.113 15.453 1.659 1.00 92.25 273 PHE A C 1
ATOM 2157 O O . PHE A 1 273 ? -5.212 14.961 1.397 1.00 92.25 273 PHE A O 1
ATOM 2164 N N . GLU A 1 274 ? -3.620 16.489 0.976 1.00 91.19 274 GLU A N 1
ATOM 2165 C CA . GLU A 1 274 ? -4.301 17.082 -0.184 1.00 91.19 274 GLU A CA 1
ATOM 2166 C C . GLU A 1 274 ? -4.487 16.055 -1.315 1.00 91.19 274 GLU A C 1
ATOM 2168 O O . GLU A 1 274 ? -5.577 15.940 -1.877 1.00 91.19 274 GLU A O 1
ATOM 2173 N N . ALA A 1 275 ? -3.467 15.235 -1.597 1.00 86.12 275 ALA A N 1
ATOM 2174 C CA . ALA A 1 275 ? -3.539 14.175 -2.606 1.00 86.12 275 ALA A CA 1
ATOM 2175 C C . ALA A 1 275 ? -4.552 13.067 -2.261 1.00 86.12 275 ALA A C 1
ATOM 2177 O O . ALA A 1 275 ? -5.013 12.356 -3.155 1.00 86.12 275 ALA A O 1
ATOM 2178 N N . ASN A 1 276 ? -4.923 12.921 -0.984 1.00 85.94 276 ASN A N 1
ATOM 2179 C CA . ASN A 1 276 ? -5.964 11.996 -0.525 1.00 85.94 276 ASN A CA 1
ATOM 2180 C C . ASN A 1 276 ? -7.319 12.700 -0.290 1.00 85.94 276 ASN A C 1
ATOM 2182 O O . ASN A 1 276 ? -8.199 12.133 0.354 1.00 85.94 276 ASN A O 1
ATOM 2186 N N . GLY A 1 277 ? -7.509 13.901 -0.851 1.00 83.94 277 GLY A N 1
ATOM 2187 C CA . GLY A 1 277 ? -8.811 14.564 -0.966 1.00 83.94 277 GLY A CA 1
ATOM 2188 C C . GLY A 1 277 ? -9.080 15.689 0.032 1.00 83.94 277 GLY A C 1
ATOM 2189 O O . GLY A 1 277 ? -10.151 16.291 -0.042 1.00 83.94 277 GLY A O 1
ATOM 2190 N N . CYS A 1 278 ? -8.144 16.011 0.931 1.00 87.75 278 CYS A N 1
ATOM 2191 C CA . CYS A 1 278 ? -8.311 17.134 1.854 1.00 87.75 278 CYS A CA 1
ATOM 2192 C C . CYS A 1 278 ? -8.249 18.490 1.139 1.00 87.75 278 CYS A C 1
ATOM 2194 O O . CYS A 1 278 ? -7.456 18.700 0.220 1.00 87.75 278 CYS A O 1
ATOM 2196 N N . THR A 1 279 ? -9.017 19.461 1.639 1.00 90.88 279 THR A N 1
ATOM 2197 C CA . THR A 1 279 ? -8.775 20.878 1.336 1.00 90.88 279 THR A CA 1
ATOM 2198 C C . THR A 1 279 ? -7.449 21.329 1.973 1.00 90.88 279 THR A C 1
ATOM 2200 O O . THR A 1 279 ? -7.029 20.747 2.977 1.00 90.88 279 THR A O 1
ATOM 2203 N N . PRO A 1 280 ? -6.767 22.367 1.449 1.00 92.44 280 PRO A N 1
ATOM 2204 C CA . PRO A 1 280 ? -5.498 22.832 2.021 1.00 92.44 280 PRO A CA 1
ATOM 2205 C C . PRO A 1 280 ? -5.588 23.249 3.495 1.00 92.44 280 PRO A C 1
ATOM 2207 O O . PRO A 1 280 ? -4.618 23.097 4.239 1.00 92.44 280 PRO A O 1
ATOM 2210 N N . GLU A 1 281 ? -6.743 23.773 3.915 1.00 92.56 281 GLU A N 1
ATOM 2211 C CA . GLU A 1 281 ? -7.032 24.148 5.304 1.00 92.56 281 GLU A CA 1
ATOM 2212 C C . GLU A 1 281 ? -7.242 22.901 6.174 1.00 92.56 281 GLU A C 1
ATOM 2214 O O . GLU A 1 281 ? -6.587 22.759 7.208 1.00 92.56 281 GLU A O 1
ATOM 2219 N N . ALA A 1 282 ? -8.058 21.941 5.717 1.00 89.75 282 ALA A N 1
ATOM 2220 C CA . ALA A 1 282 ? -8.268 20.678 6.423 1.00 89.75 282 ALA A CA 1
ATOM 2221 C C . ALA A 1 282 ? -6.974 19.860 6.545 1.00 89.75 282 ALA A C 1
ATOM 2223 O O . ALA A 1 282 ? -6.704 19.309 7.608 1.00 89.75 282 ALA A O 1
ATOM 2224 N N . ALA A 1 283 ? -6.144 19.811 5.498 1.00 92.38 283 ALA A N 1
ATOM 2225 C CA . ALA A 1 283 ? -4.846 19.135 5.516 1.00 92.38 283 ALA A CA 1
ATOM 2226 C C . ALA A 1 283 ? -3.908 19.738 6.573 1.00 92.38 283 ALA A C 1
ATOM 2228 O O . ALA A 1 283 ? -3.241 19.018 7.319 1.00 92.38 283 ALA A O 1
ATOM 2229 N N . GLU A 1 284 ? -3.877 21.067 6.672 1.00 94.25 284 GLU A N 1
ATOM 2230 C CA . GLU A 1 284 ? -3.056 21.766 7.653 1.00 94.25 284 GLU A CA 1
ATOM 2231 C C . GLU A 1 284 ? -3.560 21.561 9.088 1.00 94.25 284 GLU A C 1
ATOM 2233 O O . GLU A 1 284 ? -2.764 21.278 9.988 1.00 94.25 284 GLU A O 1
ATOM 2238 N N . ASN A 1 285 ? -4.874 21.646 9.300 1.00 90.31 285 ASN A N 1
ATOM 2239 C CA . ASN A 1 285 ? -5.495 21.418 10.603 1.00 90.31 285 ASN A CA 1
ATOM 2240 C C . ASN A 1 285 ? -5.334 19.967 11.060 1.00 90.31 285 ASN A C 1
ATOM 2242 O O . ASN A 1 285 ? -4.955 19.719 12.203 1.00 90.31 285 ASN A O 1
ATOM 2246 N N . LEU A 1 286 ? -5.522 19.008 10.155 1.00 90.69 286 LEU A N 1
ATOM 2247 C CA . LEU A 1 286 ? -5.345 17.585 10.424 1.00 90.69 286 LEU A CA 1
ATOM 2248 C C . LEU A 1 286 ? -3.902 17.263 10.830 1.00 90.69 286 LEU A C 1
ATOM 2250 O O . LEU A 1 286 ? -3.681 16.553 11.810 1.00 90.69 286 LEU A O 1
ATOM 2254 N N . ALA A 1 287 ? -2.911 17.843 10.145 1.00 93.44 287 ALA A N 1
ATOM 2255 C CA . ALA A 1 287 ? -1.512 17.725 10.549 1.00 93.44 287 ALA A CA 1
ATOM 2256 C C . ALA A 1 287 ? -1.278 18.301 11.960 1.00 93.44 287 ALA A C 1
ATOM 2258 O O . ALA A 1 287 ? -0.680 17.626 12.800 1.00 93.44 287 ALA A O 1
ATOM 2259 N N . LYS A 1 288 ? -1.814 19.491 12.266 1.00 91.25 288 LYS A N 1
ATOM 2260 C CA . LYS A 1 288 ? -1.701 20.115 13.599 1.00 91.25 288 LYS A CA 1
ATOM 2261 C C . LYS A 1 288 ? -2.345 19.267 14.700 1.00 91.25 288 LYS A C 1
ATOM 2263 O O . LYS A 1 288 ? -1.711 19.053 15.732 1.00 91.25 288 LYS A O 1
ATOM 2268 N N . VAL A 1 289 ? -3.547 18.730 14.473 1.00 88.12 289 VAL A N 1
ATOM 2269 C CA . VAL A 1 289 ? -4.262 17.844 15.416 1.00 88.12 289 VAL A CA 1
ATOM 2270 C C . VAL A 1 289 ? -3.442 16.595 15.739 1.00 88.12 289 VAL A C 1
ATOM 2272 O O . VAL A 1 289 ? -3.413 16.133 16.878 1.00 88.12 289 VAL A O 1
ATOM 2275 N N . LEU A 1 290 ? -2.714 16.070 14.755 1.00 90.62 290 LEU A N 1
ATOM 2276 C CA . LEU A 1 290 ? -1.833 14.919 14.934 1.00 90.62 290 LEU A CA 1
ATOM 2277 C C . LEU A 1 290 ? -0.479 15.280 15.561 1.00 90.62 290 LEU A C 1
ATOM 2279 O O . LEU A 1 290 ? 0.341 14.383 15.769 1.00 90.62 290 LEU A O 1
ATOM 2283 N N . GLY A 1 291 ? -0.192 16.555 15.834 1.00 92.81 291 GLY A N 1
ATOM 2284 C CA . GLY A 1 291 ? 1.138 17.006 16.246 1.00 92.81 291 GLY A CA 1
ATOM 2285 C C . GLY A 1 291 ? 2.194 16.733 15.167 1.00 92.81 291 GLY A C 1
ATOM 2286 O O . GLY A 1 291 ? 3.286 16.242 15.467 1.00 92.81 291 GLY A O 1
ATOM 2287 N N . LEU A 1 292 ? 1.826 16.942 13.903 1.00 94.56 292 LEU A N 1
ATOM 2288 C CA . LEU A 1 292 ? 2.688 16.867 12.727 1.00 94.56 292 LEU A CA 1
ATOM 2289 C C . LEU A 1 292 ? 2.917 18.277 12.180 1.00 94.56 292 LEU A C 1
ATOM 2291 O O . LEU A 1 292 ? 2.024 19.121 12.207 1.00 94.56 292 LEU A O 1
ATOM 2295 N N . GLU A 1 293 ? 4.115 18.531 11.662 1.00 96.62 293 GLU A N 1
ATOM 2296 C CA . GLU A 1 293 ? 4.410 19.784 10.971 1.00 96.62 293 GLU A CA 1
ATOM 2297 C C . GLU A 1 293 ? 3.974 19.654 9.499 1.00 96.62 293 GLU A C 1
ATOM 2299 O O . GLU A 1 293 ? 4.529 18.818 8.786 1.00 96.62 293 GLU A O 1
ATOM 2304 N N . PRO A 1 294 ? 3.012 20.457 9.007 1.00 96.19 294 PRO A N 1
ATOM 2305 C CA . PRO A 1 294 ? 2.440 20.282 7.667 1.00 96.19 294 PRO A CA 1
ATOM 2306 C C . PRO A 1 294 ? 3.478 20.335 6.533 1.00 96.19 294 PRO A C 1
ATOM 2308 O O . PRO A 1 294 ? 3.350 19.624 5.540 1.00 96.19 294 PRO A O 1
ATOM 2311 N N . GLY A 1 295 ? 4.514 21.168 6.684 1.00 96.19 295 GLY A N 1
ATOM 2312 C CA . GLY A 1 295 ? 5.596 21.332 5.707 1.00 96.19 295 GLY A CA 1
ATOM 2313 C C . GLY A 1 295 ? 6.742 20.324 5.841 1.00 96.19 295 GLY A C 1
ATOM 2314 O O . GLY A 1 295 ? 7.722 20.422 5.103 1.00 96.19 295 GLY A O 1
ATOM 2315 N N . MET A 1 296 ? 6.662 19.378 6.781 1.00 95.25 296 MET A N 1
ATOM 2316 C CA . MET A 1 296 ? 7.692 18.358 6.967 1.00 95.25 296 MET A CA 1
ATOM 2317 C C . MET A 1 296 ? 7.685 17.379 5.793 1.00 95.25 296 MET A C 1
ATOM 2319 O O . MET A 1 296 ? 6.636 16.872 5.398 1.00 95.25 296 MET A O 1
ATOM 2323 N N . ALA A 1 297 ? 8.867 17.111 5.244 1.00 92.06 297 ALA A N 1
ATOM 2324 C CA . ALA A 1 297 ? 9.064 16.079 4.234 1.00 92.06 297 ALA A CA 1
ATOM 2325 C C . ALA A 1 297 ? 9.043 14.676 4.869 1.00 92.06 297 ALA A C 1
ATOM 2327 O O . ALA A 1 297 ? 9.480 14.508 6.012 1.00 92.06 297 ALA A O 1
ATOM 2328 N N . HIS A 1 298 ? 8.546 13.669 4.139 1.00 86.50 298 HIS A N 1
ATOM 2329 C CA . HIS A 1 298 ? 8.348 12.324 4.703 1.00 86.50 298 HIS A CA 1
ATOM 2330 C C . HIS A 1 298 ? 9.642 11.663 5.209 1.00 86.50 298 HIS A C 1
ATOM 2332 O O . HIS A 1 298 ? 9.615 10.972 6.227 1.00 86.50 298 HIS A O 1
ATOM 2338 N N . ASP A 1 299 ? 10.780 11.941 4.568 1.00 85.44 299 ASP A N 1
ATOM 2339 C CA . ASP A 1 299 ? 12.109 11.424 4.929 1.00 85.44 299 ASP A CA 1
ATOM 2340 C C . ASP A 1 299 ? 12.608 11.906 6.303 1.00 85.44 299 ASP A C 1
ATOM 2342 O O . ASP A 1 299 ? 13.521 11.319 6.882 1.00 85.44 299 ASP A O 1
ATOM 2346 N N . ARG A 1 300 ? 12.001 12.968 6.844 1.00 90.06 300 ARG A N 1
ATOM 2347 C CA . ARG A 1 300 ? 12.339 13.542 8.154 1.00 90.06 300 ARG A CA 1
ATOM 2348 C C . ARG A 1 300 ? 11.426 13.073 9.281 1.00 90.06 300 ARG A C 1
ATOM 2350 O O . ARG A 1 300 ? 11.678 13.418 10.436 1.00 90.06 300 ARG A O 1
ATOM 2357 N N . MET A 1 301 ? 10.376 12.314 8.972 1.00 91.38 301 MET A N 1
ATOM 2358 C CA . MET A 1 301 ? 9.448 11.828 9.985 1.00 91.38 301 MET A CA 1
ATOM 2359 C C . MET A 1 301 ? 10.083 10.731 10.833 1.00 91.38 301 MET A C 1
ATOM 2361 O O . MET A 1 301 ? 10.633 9.755 10.323 1.00 91.38 301 MET A O 1
ATOM 2365 N N . ASN A 1 302 ? 9.928 10.839 12.150 1.00 92.75 302 ASN A N 1
ATOM 2366 C CA . ASN A 1 302 ? 10.208 9.708 13.026 1.00 92.75 302 ASN A CA 1
ATOM 2367 C C . ASN A 1 302 ? 9.130 8.607 12.862 1.00 92.75 302 ASN A C 1
ATOM 2369 O O . ASN A 1 302 ? 8.037 8.885 12.356 1.00 92.75 302 ASN A O 1
ATOM 2373 N N . PRO A 1 303 ? 9.379 7.363 13.317 1.00 91.31 303 PRO A N 1
ATOM 2374 C CA . PRO A 1 303 ? 8.430 6.261 13.137 1.00 91.31 303 PRO A CA 1
ATOM 2375 C C . PRO A 1 303 ? 7.024 6.546 13.685 1.00 91.31 303 PRO A C 1
ATOM 2377 O O . PRO A 1 303 ? 6.032 6.209 13.049 1.00 91.31 303 PRO A O 1
ATOM 2380 N N . GLY A 1 304 ? 6.913 7.226 14.830 1.00 93.25 304 GLY A N 1
ATOM 2381 C CA . GLY A 1 304 ? 5.616 7.592 15.406 1.00 93.25 304 GLY A CA 1
ATOM 2382 C C . GLY A 1 304 ? 4.846 8.619 14.574 1.00 93.25 304 GLY A C 1
ATOM 2383 O O . GLY A 1 304 ? 3.623 8.553 14.491 1.00 93.25 304 GLY A O 1
ATOM 2384 N N . GLN A 1 305 ? 5.545 9.563 13.943 1.00 94.38 305 GLN A N 1
ATOM 2385 C CA . GLN A 1 305 ? 4.954 10.528 13.013 1.00 94.38 305 GLN A CA 1
ATOM 2386 C C . GLN A 1 305 ? 4.501 9.850 11.720 1.00 94.38 305 GLN A C 1
ATOM 2388 O O . GLN A 1 305 ? 3.369 10.070 11.299 1.00 94.38 305 GLN A O 1
ATOM 2393 N N . ALA A 1 306 ? 5.335 8.971 11.162 1.00 92.69 306 ALA A N 1
ATOM 2394 C CA . ALA A 1 306 ? 5.007 8.207 9.963 1.00 92.69 306 ALA A CA 1
ATOM 2395 C C . ALA A 1 306 ? 3.772 7.313 10.167 1.00 92.69 306 ALA A C 1
ATOM 2397 O O . ALA A 1 306 ? 2.919 7.225 9.291 1.00 92.69 306 ALA A O 1
ATOM 2398 N N . VAL A 1 307 ? 3.634 6.686 11.342 1.00 93.25 307 VAL A N 1
ATOM 2399 C CA . VAL A 1 307 ? 2.454 5.871 11.676 1.00 93.25 307 VAL A CA 1
ATOM 2400 C C . VAL A 1 307 ? 1.194 6.730 11.807 1.00 93.25 307 VAL A C 1
ATOM 2402 O O . VAL A 1 307 ? 0.158 6.367 11.253 1.00 93.25 307 VAL A O 1
ATOM 2405 N N . LYS A 1 308 ? 1.274 7.890 12.479 1.00 94.81 308 LYS A N 1
ATOM 2406 C CA . LYS A 1 308 ? 0.152 8.846 12.563 1.00 94.81 308 LYS A CA 1
ATOM 2407 C C . LYS A 1 308 ? -0.320 9.279 11.171 1.00 94.81 308 LYS A C 1
ATOM 2409 O O . LYS A 1 308 ? -1.515 9.221 10.897 1.00 94.81 308 LYS A O 1
ATOM 2414 N N . GLU A 1 309 ? 0.614 9.681 10.311 1.00 94.62 309 GLU A N 1
ATOM 2415 C CA . GLU A 1 309 ? 0.340 10.097 8.931 1.00 94.62 309 GLU A CA 1
ATOM 2416 C C . GLU A 1 309 ? -0.315 8.965 8.129 1.00 94.62 309 GLU A C 1
ATOM 2418 O O . GLU A 1 309 ? -1.419 9.143 7.618 1.00 94.62 309 GLU A O 1
ATOM 2423 N N . ALA A 1 310 ? 0.274 7.767 8.128 1.00 93.44 310 ALA A N 1
ATOM 2424 C CA . ALA A 1 310 ? -0.233 6.641 7.351 1.00 93.44 310 ALA A CA 1
ATOM 2425 C C . ALA A 1 310 ? -1.637 6.174 7.773 1.00 93.44 310 ALA A C 1
ATOM 2427 O O . ALA A 1 310 ? -2.442 5.806 6.913 1.00 93.44 310 ALA A O 1
ATOM 2428 N N . ILE A 1 311 ? -1.948 6.202 9.076 1.00 94.00 311 ILE A N 1
ATOM 2429 C CA . ILE A 1 311 ? -3.291 5.894 9.593 1.00 94.00 311 ILE A CA 1
ATOM 2430 C C . ILE A 1 311 ? -4.305 6.895 9.056 1.00 94.00 311 ILE A C 1
ATOM 2432 O O . ILE A 1 311 ? -5.349 6.508 8.534 1.00 94.00 311 ILE A O 1
ATOM 2436 N N . VAL A 1 312 ? -3.983 8.180 9.142 1.00 93.06 312 VAL A N 1
ATOM 2437 C CA . VAL A 1 312 ? -4.861 9.251 8.676 1.00 93.06 312 VAL A CA 1
ATOM 2438 C C . VAL A 1 312 ? -5.053 9.198 7.173 1.00 93.06 312 VAL A C 1
ATOM 2440 O O . VAL A 1 312 ? -6.187 9.240 6.704 1.00 93.06 312 VAL A O 1
ATOM 2443 N N . ARG A 1 313 ? -3.981 8.984 6.419 1.00 91.25 313 ARG A N 1
ATOM 2444 C CA . ARG A 1 313 ? -4.051 8.782 4.977 1.00 91.25 313 ARG A CA 1
ATOM 2445 C C . ARG A 1 313 ? -4.957 7.612 4.596 1.00 91.25 313 ARG A C 1
ATOM 2447 O O . ARG A 1 313 ? -5.749 7.721 3.664 1.00 91.25 313 ARG A O 1
ATOM 2454 N N . ALA A 1 314 ? -4.881 6.498 5.323 1.00 91.88 314 ALA A N 1
ATOM 2455 C CA . ALA A 1 314 ? -5.774 5.369 5.092 1.00 91.88 314 ALA A CA 1
ATOM 2456 C C . ALA A 1 314 ? -7.235 5.699 5.429 1.00 91.88 314 ALA A C 1
ATOM 2458 O O . ALA A 1 314 ? -8.120 5.292 4.684 1.00 91.88 314 ALA A O 1
ATOM 2459 N N . MET A 1 315 ? -7.495 6.463 6.496 1.00 92.75 315 MET A N 1
ATOM 2460 C CA . MET A 1 315 ? -8.846 6.923 6.847 1.00 92.75 315 MET A CA 1
ATOM 2461 C C . MET A 1 315 ? -9.431 7.878 5.800 1.00 92.75 315 MET A C 1
ATOM 2463 O O . MET A 1 315 ? -10.613 7.768 5.480 1.00 92.75 315 MET A O 1
ATOM 2467 N N . LEU A 1 316 ? -8.615 8.770 5.225 1.00 90.44 316 LEU A N 1
ATOM 2468 C CA . LEU A 1 316 ? -9.037 9.702 4.170 1.00 90.44 316 LEU A CA 1
ATOM 2469 C C . LEU A 1 316 ? -9.503 8.982 2.901 1.00 90.44 316 LEU A C 1
ATOM 2471 O O . LEU A 1 316 ? -10.435 9.436 2.244 1.00 90.44 316 LEU A O 1
ATOM 2475 N N . ARG A 1 317 ? -8.926 7.811 2.604 1.00 87.62 317 ARG A N 1
ATOM 2476 C CA . ARG A 1 317 ? -9.395 6.937 1.517 1.00 87.62 317 ARG A CA 1
ATOM 2477 C C . ARG A 1 317 ? -10.750 6.282 1.798 1.00 87.62 317 ARG A C 1
ATOM 2479 O O . ARG A 1 317 ? -11.325 5.714 0.882 1.00 87.62 317 ARG A O 1
ATOM 2486 N N . ASP A 1 318 ? -11.242 6.354 3.032 1.00 89.94 318 ASP A N 1
ATOM 2487 C CA . ASP A 1 318 ? -12.531 5.819 3.483 1.00 89.94 318 ASP A CA 1
ATOM 2488 C C . ASP A 1 318 ? -12.786 4.332 3.146 1.00 89.94 318 ASP A C 1
ATOM 2490 O O . ASP A 1 318 ? -13.800 3.988 2.530 1.00 89.94 318 ASP A O 1
ATOM 2494 N N . PRO A 1 319 ? -11.893 3.404 3.540 1.00 91.62 319 PRO A N 1
ATOM 2495 C CA . PRO A 1 319 ? -12.154 1.981 3.363 1.00 91.62 319 PRO A CA 1
ATOM 2496 C C . PRO A 1 319 ? -13.318 1.505 4.243 1.00 91.62 319 PRO A C 1
ATOM 2498 O O . PRO A 1 319 ? -13.545 2.001 5.342 1.00 91.62 319 PRO A O 1
ATOM 2501 N N . THR A 1 320 ? -14.020 0.453 3.825 1.00 92.12 320 THR A N 1
ATOM 2502 C CA . THR A 1 320 ? -15.030 -0.205 4.671 1.00 92.12 320 THR A CA 1
ATOM 2503 C C . THR A 1 320 ? -14.397 -0.867 5.900 1.00 92.12 320 THR A C 1
ATOM 2505 O O . THR A 1 320 ? -15.008 -0.911 6.972 1.00 92.12 320 THR A O 1
ATOM 2508 N N . ILE A 1 321 ? -13.172 -1.381 5.741 1.00 94.75 321 ILE A N 1
ATOM 2509 C CA . ILE A 1 321 ? -12.371 -1.985 6.809 1.00 94.75 321 ILE A CA 1
ATOM 2510 C C . ILE A 1 321 ? -10.980 -1.358 6.823 1.00 94.75 321 ILE A C 1
ATOM 2512 O O . ILE A 1 321 ? -10.229 -1.471 5.853 1.00 94.75 321 ILE A O 1
ATOM 2516 N N . LEU A 1 322 ? -10.603 -0.771 7.952 1.00 96.12 322 LEU A N 1
ATOM 2517 C CA . LEU A 1 322 ? -9.225 -0.382 8.220 1.00 96.12 322 LEU A CA 1
ATOM 2518 C C . LEU A 1 322 ? -8.602 -1.399 9.170 1.00 96.12 322 LEU A C 1
ATOM 2520 O O . LEU A 1 322 ? -9.130 -1.650 10.250 1.00 96.12 322 LEU A O 1
ATOM 2524 N N . ILE A 1 323 ? -7.492 -1.998 8.758 1.00 96.94 323 ILE A N 1
ATOM 2525 C CA . ILE A 1 323 ? -6.778 -3.017 9.519 1.00 96.94 323 ILE A CA 1
ATOM 2526 C C . ILE A 1 323 ? -5.401 -2.471 9.864 1.00 96.94 323 ILE A C 1
ATOM 2528 O O . ILE A 1 323 ? -4.665 -2.074 8.968 1.00 96.94 323 ILE A O 1
ATOM 2532 N N . CYS A 1 324 ? -5.030 -2.478 11.139 1.00 96.00 324 CYS A N 1
ATOM 2533 C CA . CYS A 1 324 ? -3.763 -1.929 11.604 1.00 96.00 324 CYS A CA 1
ATOM 2534 C C . CYS A 1 324 ? -3.001 -2.922 12.488 1.00 96.00 324 CYS A C 1
ATOM 2536 O O . CYS A 1 324 ? -3.541 -3.443 13.469 1.00 96.00 324 CYS A O 1
ATOM 2538 N N . MET A 1 325 ? -1.718 -3.123 12.184 1.00 94.12 325 MET A N 1
ATOM 2539 C CA . MET A 1 325 ? -0.797 -3.924 12.998 1.00 94.12 325 MET A CA 1
ATOM 2540 C C . MET A 1 325 ? -0.064 -3.043 14.015 1.00 94.12 325 MET A C 1
ATOM 2542 O O . MET A 1 325 ? 0.740 -2.204 13.626 1.00 94.12 325 MET A O 1
ATOM 2546 N N . ALA A 1 326 ? -0.358 -3.229 15.305 1.00 92.44 326 ALA A N 1
ATOM 2547 C CA . ALA A 1 326 ? 0.199 -2.486 16.441 1.00 92.44 326 ALA A CA 1
ATOM 2548 C C . ALA A 1 326 ? 0.335 -0.960 16.206 1.00 92.44 326 ALA A C 1
ATOM 2550 O O . ALA A 1 326 ? 1.400 -0.379 16.441 1.00 92.44 326 ALA A O 1
ATOM 2551 N N . PRO A 1 327 ? -0.734 -0.276 15.736 1.00 91.62 327 PRO A N 1
ATOM 2552 C CA . PRO A 1 327 ? -0.645 1.105 15.252 1.00 91.62 327 PRO A CA 1
ATOM 2553 C C . PRO A 1 327 ? -0.246 2.126 16.316 1.00 91.62 327 PRO A C 1
ATOM 2555 O O . PRO A 1 327 ? 0.139 3.241 15.980 1.00 91.62 327 PRO A O 1
ATOM 2558 N N . LEU A 1 328 ? -0.371 1.806 17.605 1.00 93.75 328 LEU A N 1
ATOM 2559 C CA . LEU A 1 328 ? -0.077 2.755 18.674 1.00 93.75 328 LEU A CA 1
ATOM 2560 C C . LEU A 1 328 ? 1.285 2.489 19.313 1.00 93.75 328 LEU A C 1
ATOM 2562 O O . LEU A 1 328 ? 1.699 3.264 20.175 1.00 93.75 328 LEU A O 1
ATOM 2566 N N . GLN A 1 329 ? 2.008 1.438 18.922 1.00 93.19 329 GLN A N 1
ATOM 2567 C CA . GLN A 1 329 ? 3.268 1.059 19.560 1.00 93.19 329 GLN A CA 1
ATOM 2568 C C . GLN A 1 329 ? 4.353 2.134 19.400 1.00 93.19 329 GLN A C 1
ATOM 2570 O O . GLN A 1 329 ? 5.045 2.446 20.370 1.00 93.19 329 GLN A O 1
ATOM 2575 N N . CYS A 1 330 ? 4.453 2.752 18.220 1.00 91.31 330 CYS A N 1
ATOM 2576 C CA . CYS A 1 330 ? 5.436 3.803 17.925 1.00 91.31 330 CYS A CA 1
ATOM 2577 C C . CYS A 1 330 ? 4.960 5.225 18.273 1.00 91.31 330 CYS A C 1
ATOM 2579 O O . CYS A 1 330 ? 5.728 6.178 18.144 1.00 91.31 330 CYS A O 1
ATOM 2581 N N . VAL A 1 331 ? 3.707 5.395 18.703 1.00 93.31 331 VAL A N 1
ATOM 2582 C CA . VAL A 1 331 ? 3.117 6.708 18.999 1.00 93.31 331 VAL A CA 1
ATOM 2583 C C . VAL A 1 331 ? 3.375 7.078 20.462 1.00 93.31 331 VAL A C 1
ATOM 2585 O O . VAL A 1 331 ? 3.239 6.246 21.360 1.00 93.31 331 VAL A O 1
ATOM 2588 N N . SER A 1 332 ? 3.748 8.332 20.740 1.00 92.00 332 SER A N 1
ATOM 2589 C CA . SER A 1 332 ? 3.971 8.777 22.123 1.00 92.00 332 SER A CA 1
ATOM 2590 C C . SER A 1 332 ? 2.673 8.731 22.936 1.00 92.00 332 SER A C 1
ATOM 2592 O O . SER A 1 332 ? 1.587 8.960 22.405 1.00 92.00 332 SER A O 1
ATOM 2594 N N . ARG A 1 333 ? 2.780 8.448 24.243 1.00 89.19 333 ARG A N 1
ATOM 2595 C CA . ARG A 1 333 ? 1.626 8.253 25.144 1.00 89.19 333 ARG A CA 1
ATOM 2596 C C . ARG A 1 333 ? 0.614 9.402 25.084 1.00 89.19 333 ARG A C 1
ATOM 2598 O O . ARG A 1 333 ? -0.582 9.139 25.107 1.00 89.19 333 ARG A O 1
ATOM 2605 N N . GLU A 1 334 ? 1.105 10.631 24.963 1.00 88.56 334 GLU A N 1
ATOM 2606 C CA . GLU A 1 334 ? 0.303 11.857 24.848 1.00 88.56 334 GLU A CA 1
ATOM 2607 C C . GLU A 1 334 ? -0.600 11.853 23.606 1.00 88.56 334 GLU A C 1
ATOM 2609 O O . GLU A 1 334 ? -1.758 12.247 23.682 1.00 88.56 334 GLU A O 1
ATOM 2614 N N . HIS A 1 335 ? -0.109 11.335 22.476 1.00 89.69 335 HIS A N 1
ATOM 2615 C CA . HIS A 1 335 ? -0.852 11.317 21.215 1.00 89.69 335 HIS A CA 1
ATOM 2616 C C . HIS A 1 335 ? -1.658 10.030 20.995 1.00 89.69 335 HIS A C 1
ATOM 2618 O O . HIS A 1 335 ? -2.538 10.021 20.137 1.00 89.69 335 HIS A O 1
ATOM 2624 N N . LYS A 1 336 ? -1.394 8.945 21.745 1.00 91.62 336 LYS A N 1
ATOM 2625 C CA . LYS A 1 336 ? -2.102 7.659 21.569 1.00 91.62 336 LYS A CA 1
ATOM 2626 C C . LYS A 1 336 ? -3.611 7.814 21.710 1.00 91.62 336 LYS A C 1
ATOM 2628 O O . LYS A 1 336 ? -4.352 7.296 20.884 1.0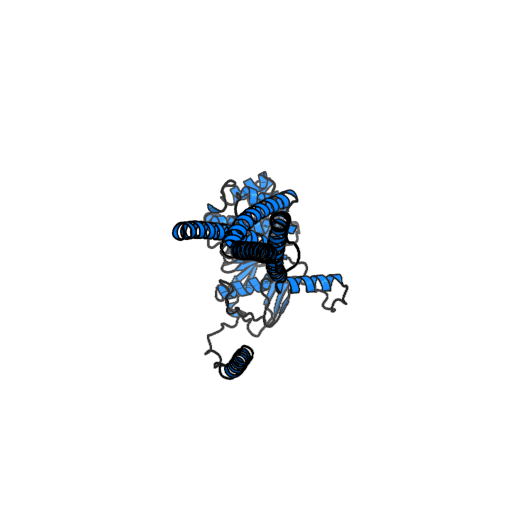0 91.62 336 LYS A O 1
ATOM 2633 N N . GLN A 1 337 ? -4.055 8.526 22.747 1.00 88.56 337 GLN A N 1
ATOM 2634 C CA . GLN A 1 337 ? -5.480 8.717 23.001 1.00 88.56 337 GLN A CA 1
ATOM 2635 C C . GLN A 1 337 ? -6.126 9.559 21.899 1.00 88.56 337 GLN A C 1
ATOM 2637 O O . GLN A 1 337 ? -7.150 9.151 21.372 1.00 88.56 337 GLN A O 1
ATOM 2642 N N . ALA A 1 338 ? -5.505 10.674 21.504 1.00 87.31 338 ALA A N 1
ATOM 2643 C CA . ALA A 1 338 ? -6.026 11.541 20.448 1.00 87.31 338 ALA A CA 1
ATOM 2644 C C . ALA A 1 338 ? -6.137 10.814 19.097 1.00 87.31 338 ALA A C 1
ATOM 2646 O O . ALA A 1 338 ? -7.192 10.844 18.467 1.00 87.31 338 ALA A O 1
ATOM 2647 N N . LEU A 1 339 ? -5.083 10.098 18.687 1.00 92.25 339 LEU A N 1
ATOM 2648 C CA . LEU A 1 339 ? -5.093 9.299 17.461 1.00 92.25 339 LEU A CA 1
ATOM 2649 C C . LEU A 1 339 ? -6.169 8.209 17.517 1.00 92.25 339 LEU A C 1
ATOM 2651 O O . LEU A 1 339 ? -6.896 8.005 16.551 1.00 92.25 339 LEU A O 1
ATOM 2655 N N . PHE A 1 340 ? -6.297 7.519 18.647 1.00 92.38 340 PHE A N 1
ATOM 2656 C CA . PHE A 1 340 ? -7.295 6.470 18.790 1.00 92.38 340 PHE A CA 1
ATOM 2657 C C . PHE A 1 340 ? -8.731 7.024 18.771 1.00 92.38 340 PHE A C 1
ATOM 2659 O O . PHE A 1 340 ? -9.597 6.454 18.111 1.00 92.38 340 PHE A O 1
ATOM 2666 N N . THR A 1 341 ? -8.984 8.164 19.419 1.00 89.44 341 THR A N 1
ATOM 2667 C CA . THR A 1 341 ? -10.266 8.881 19.335 1.00 89.44 341 THR A CA 1
ATOM 2668 C C . THR A 1 341 ? -10.585 9.275 17.892 1.00 89.44 341 THR A C 1
ATOM 2670 O O . THR A 1 341 ? -11.723 9.113 17.463 1.00 89.44 341 THR A O 1
ATOM 2673 N N . LEU A 1 342 ? -9.590 9.723 17.118 1.00 91.00 342 LEU A N 1
ATOM 2674 C CA . LEU A 1 342 ? -9.749 10.027 15.693 1.00 91.00 342 LEU A CA 1
ATOM 2675 C C . LEU A 1 342 ? -10.153 8.782 14.886 1.00 91.00 342 LEU A C 1
ATOM 2677 O O . LEU A 1 342 ? -11.078 8.840 14.079 1.00 91.00 342 LEU A O 1
ATOM 2681 N N . MET A 1 343 ? -9.510 7.640 15.147 1.00 93.62 343 MET A N 1
ATOM 2682 C CA . MET A 1 343 ? -9.855 6.363 14.512 1.00 93.62 343 MET A CA 1
ATOM 2683 C C . MET A 1 343 ? -11.270 5.899 14.877 1.00 93.62 343 MET A C 1
ATOM 2685 O O . MET A 1 343 ? -11.974 5.365 14.022 1.00 93.62 343 MET A O 1
ATOM 2689 N N . LEU A 1 344 ? -11.715 6.127 16.118 1.00 91.62 344 LEU A N 1
ATOM 2690 C CA . LEU A 1 344 ? -13.099 5.866 16.516 1.00 91.62 344 LEU A CA 1
ATOM 2691 C C . LEU A 1 344 ? -14.088 6.819 15.845 1.00 91.62 344 LEU A C 1
ATOM 2693 O O . LEU A 1 344 ? -15.131 6.367 15.389 1.00 91.62 344 LEU A O 1
ATOM 2697 N N . ALA A 1 345 ? -13.772 8.112 15.755 1.00 89.69 345 ALA A N 1
ATOM 2698 C CA . ALA A 1 345 ? -14.617 9.082 15.062 1.00 89.69 345 ALA A CA 1
ATOM 2699 C C . ALA A 1 345 ? -14.842 8.662 13.604 1.00 89.69 345 ALA A C 1
ATOM 2701 O O . ALA A 1 345 ? -15.980 8.624 13.142 1.00 89.69 345 ALA A O 1
ATOM 2702 N N . TRP A 1 346 ? -13.771 8.252 12.918 1.00 92.12 346 TRP A N 1
ATOM 2703 C CA . TRP A 1 346 ? -13.843 7.680 11.575 1.00 92.12 346 TRP A CA 1
ATOM 2704 C C . TRP A 1 346 ? -14.685 6.393 11.531 1.00 92.12 346 TRP A C 1
ATOM 2706 O O . TRP A 1 346 ? -15.534 6.230 10.654 1.00 92.12 346 TRP A O 1
ATOM 2716 N N . GLN A 1 347 ? -14.495 5.494 12.501 1.00 93.06 347 GLN A N 1
ATOM 2717 C CA . GLN A 1 347 ? -15.214 4.222 12.582 1.00 93.06 347 GLN A CA 1
ATOM 2718 C C . GLN A 1 347 ? -16.730 4.410 12.747 1.00 93.06 347 GLN A C 1
ATOM 2720 O O . GLN A 1 347 ? -17.510 3.716 12.089 1.00 93.06 347 GLN A O 1
ATOM 2725 N N . ILE A 1 348 ? -17.139 5.335 13.619 1.00 89.44 348 ILE A N 1
ATOM 2726 C CA . ILE A 1 348 ? -18.539 5.603 13.962 1.00 89.44 348 ILE A CA 1
ATOM 2727 C C . ILE A 1 348 ? -19.207 6.465 12.890 1.00 89.44 348 ILE A C 1
ATOM 2729 O O . ILE A 1 348 ? -20.283 6.114 12.414 1.00 89.44 348 ILE A O 1
ATOM 2733 N N . GLY A 1 349 ? -18.576 7.585 12.529 1.00 80.00 349 GLY A N 1
ATOM 2734 C CA . GLY A 1 349 ? -19.174 8.605 11.671 1.00 80.00 349 GLY A CA 1
ATOM 2735 C C . GLY A 1 349 ? -19.147 8.280 10.194 1.00 80.00 349 GLY A C 1
ATOM 2736 O O . GLY A 1 349 ? -19.934 8.855 9.452 1.00 80.00 349 GLY A O 1
ATOM 2737 N N . GLY A 1 350 ? -18.275 7.358 9.780 1.00 68.94 350 GLY A N 1
ATOM 2738 C CA . GLY A 1 350 ? -18.085 6.977 8.387 1.00 68.94 350 GLY A CA 1
ATOM 2739 C C . GLY A 1 350 ? -17.556 8.127 7.527 1.00 68.94 350 GLY A C 1
ATOM 2740 O O . GLY A 1 350 ? -17.925 9.289 7.685 1.00 68.94 350 GLY A O 1
ATOM 2741 N N . GLY A 1 351 ? -16.697 7.821 6.560 1.00 70.56 351 GLY A N 1
ATOM 2742 C CA . GLY A 1 351 ? -16.299 8.812 5.570 1.00 70.56 351 GLY A CA 1
ATOM 2743 C C . GLY A 1 351 ? -15.075 9.634 5.943 1.00 70.56 351 GLY A C 1
ATOM 2744 O O . GLY A 1 351 ? -14.993 10.239 7.013 1.00 70.56 351 GLY A O 1
ATOM 2745 N N . GLY A 1 352 ? -14.182 9.799 4.966 1.00 72.81 352 GLY A N 1
ATOM 2746 C CA . GLY A 1 352 ? -13.227 10.907 4.961 1.00 72.81 352 GLY A CA 1
ATOM 2747 C C . GLY A 1 352 ? -13.938 12.267 5.018 1.00 72.81 352 GLY A C 1
ATOM 2748 O O . GLY A 1 352 ? -13.395 13.211 5.573 1.00 72.81 352 GLY A O 1
ATOM 2749 N N . LYS A 1 353 ? -15.189 12.363 4.538 1.00 77.12 353 LYS A N 1
ATOM 2750 C CA . LYS A 1 353 ? -15.989 13.597 4.579 1.00 77.12 353 LYS A CA 1
ATOM 2751 C C . LYS A 1 353 ? -16.320 14.059 5.998 1.00 77.12 353 LYS A C 1
ATOM 2753 O O . LYS A 1 353 ? -16.073 15.213 6.311 1.00 77.12 353 LYS A O 1
ATOM 2758 N N . THR A 1 354 ? -16.815 13.171 6.858 1.00 79.44 354 THR A N 1
ATOM 2759 C CA . THR A 1 354 ? -17.092 13.512 8.262 1.00 79.44 354 THR A CA 1
ATOM 2760 C C . THR A 1 354 ? -15.806 13.929 8.970 1.00 79.44 354 THR A C 1
ATOM 2762 O O . THR A 1 354 ? -15.797 14.896 9.724 1.00 79.44 354 THR A O 1
ATOM 2765 N N . LEU A 1 355 ? -14.689 13.255 8.669 1.00 81.31 355 LEU A N 1
ATOM 2766 C CA . LEU A 1 355 ? -13.376 13.646 9.176 1.00 81.31 355 LEU A CA 1
ATOM 2767 C C . LEU A 1 355 ? -12.987 15.060 8.713 1.00 81.31 355 LEU A C 1
ATOM 2769 O O . LEU A 1 355 ? -12.557 15.863 9.534 1.00 81.31 355 LEU A O 1
ATOM 2773 N N . MET A 1 356 ? -13.171 15.381 7.429 1.00 80.12 356 MET A N 1
ATOM 2774 C CA . MET A 1 356 ? -12.902 16.714 6.878 1.00 80.12 356 MET A CA 1
ATOM 2775 C C . MET A 1 356 ? -13.783 17.783 7.529 1.00 80.12 356 MET A C 1
ATOM 2777 O O . MET A 1 356 ? -13.247 18.773 8.016 1.00 80.12 356 MET A O 1
ATOM 2781 N N . ASP A 1 357 ? -15.093 17.549 7.638 1.00 81.31 357 ASP A N 1
ATOM 2782 C CA . ASP A 1 357 ? -16.036 18.484 8.264 1.00 81.31 357 ASP A CA 1
ATOM 2783 C C . ASP A 1 357 ? -15.660 18.764 9.734 1.00 81.31 357 ASP A C 1
ATOM 2785 O O . ASP A 1 357 ? -15.778 19.894 10.213 1.00 81.31 357 ASP A O 1
ATOM 2789 N N . LEU A 1 358 ? -15.171 17.749 10.459 1.00 80.00 358 LEU A N 1
ATOM 2790 C CA . LEU A 1 358 ? -14.669 17.900 11.828 1.00 80.00 358 LEU A CA 1
ATOM 2791 C C . LEU A 1 358 ? -13.388 18.745 11.889 1.00 80.00 358 LEU A C 1
ATOM 2793 O O . LEU A 1 358 ? -13.239 19.555 12.806 1.00 80.00 358 LEU A O 1
ATOM 2797 N N . MET A 1 359 ? -12.477 18.575 10.926 1.00 82.62 359 MET A N 1
ATOM 2798 C CA . MET A 1 359 ? -11.206 19.311 10.871 1.00 82.62 359 MET A CA 1
ATOM 2799 C C . MET A 1 359 ? -11.370 20.757 10.388 1.00 82.62 359 MET A C 1
ATOM 2801 O O . MET A 1 359 ? -10.647 21.638 10.852 1.00 82.62 359 MET A O 1
ATOM 2805 N N . GLU A 1 360 ? -12.327 21.025 9.499 1.00 80.56 360 GLU A N 1
ATOM 2806 C CA . GLU A 1 360 ? -12.666 22.383 9.049 1.00 80.56 360 GLU A CA 1
ATOM 2807 C C . GLU A 1 360 ? -13.328 23.206 10.163 1.00 80.56 360 GLU A C 1
ATOM 2809 O O . GLU A 1 360 ? -13.167 24.422 10.220 1.00 80.56 360 GLU A O 1
ATOM 2814 N N . ARG A 1 361 ? -14.042 22.550 11.085 1.00 78.31 361 ARG A N 1
ATOM 2815 C CA . ARG A 1 361 ? -14.714 23.201 12.223 1.00 78.31 361 ARG A CA 1
ATOM 2816 C C . ARG A 1 361 ? -13.856 23.314 13.486 1.00 78.31 361 ARG A C 1
ATOM 2818 O O . ARG A 1 361 ? -14.354 23.819 14.488 1.00 78.31 361 ARG A O 1
ATOM 2825 N N . GLU A 1 362 ? -12.616 22.820 13.458 1.00 74.06 362 GLU A N 1
ATOM 2826 C CA . GLU A 1 362 ? -11.694 22.779 14.609 1.00 74.06 362 GLU A CA 1
ATOM 2827 C C . GLU A 1 362 ? -12.322 22.170 15.879 1.00 74.06 362 GLU A C 1
ATOM 2829 O O . GLU A 1 362 ? -12.054 22.590 17.007 1.00 74.06 362 GLU A O 1
ATOM 2834 N N . LEU A 1 363 ? -13.191 21.169 15.708 1.00 69.88 363 LEU A N 1
ATOM 2835 C CA . LEU A 1 363 ? -13.905 20.574 16.833 1.00 69.88 363 LEU A CA 1
ATOM 2836 C C . LEU A 1 363 ? -12.966 19.711 17.678 1.00 69.88 363 LEU A C 1
ATOM 2838 O O . LEU A 1 363 ? -12.237 18.854 17.173 1.00 69.88 363 LEU A O 1
ATOM 2842 N N . VAL A 1 364 ? -13.025 19.906 18.996 1.00 76.44 364 VAL A N 1
ATOM 2843 C CA . VAL A 1 364 ? -12.345 19.027 19.948 1.00 76.44 364 VAL A CA 1
ATOM 2844 C C . VAL A 1 364 ? -13.062 17.682 19.937 1.00 76.44 364 VAL A C 1
ATOM 2846 O O . VAL A 1 364 ? -14.245 17.597 20.255 1.00 76.44 364 VAL A O 1
ATOM 2849 N N . LEU A 1 365 ? -12.340 16.625 19.568 1.00 73.88 365 LEU A N 1
ATOM 2850 C CA . LEU A 1 365 ? -12.858 15.261 19.580 1.00 73.88 365 LEU A CA 1
ATOM 2851 C C . LEU A 1 365 ? -13.033 14.787 21.026 1.00 73.88 365 LEU A C 1
ATOM 2853 O O . LEU A 1 365 ? -12.085 14.318 21.661 1.00 73.88 365 LEU A O 1
ATOM 2857 N N . ASP A 1 366 ? -14.249 14.918 21.543 1.00 77.81 366 ASP A N 1
ATOM 2858 C CA . ASP A 1 366 ? -14.642 14.453 22.864 1.00 77.81 366 ASP A CA 1
ATOM 2859 C C . ASP A 1 366 ? -15.694 13.333 22.791 1.00 77.81 366 ASP A C 1
ATOM 2861 O O . ASP A 1 366 ? -16.205 12.958 21.734 1.00 77.81 366 ASP A O 1
ATOM 2865 N N . LYS A 1 367 ? -15.973 12.721 23.945 1.00 75.75 367 LYS A N 1
ATOM 2866 C CA . LYS A 1 367 ? -16.924 11.608 24.045 1.00 75.75 367 LYS A CA 1
ATOM 2867 C C . LYS A 1 367 ? -18.364 12.011 23.658 1.00 75.75 367 LYS A C 1
ATOM 2869 O O . LYS A 1 367 ? -18.977 11.244 22.920 1.00 75.75 367 LYS A O 1
ATOM 2874 N N . PRO A 1 368 ? -18.902 13.169 24.095 1.00 80.31 368 PRO A N 1
ATOM 2875 C CA . PRO A 1 368 ? -20.206 13.656 23.642 1.00 80.31 368 PRO A CA 1
ATOM 2876 C C . PRO A 1 368 ? -20.334 13.756 22.120 1.00 80.31 368 PRO A C 1
ATOM 2878 O O . PRO A 1 368 ? -21.344 13.323 21.570 1.00 80.31 368 PRO A O 1
ATOM 2881 N N . LEU A 1 369 ? -19.309 14.272 21.435 1.00 78.06 369 LEU A N 1
ATOM 2882 C CA . LEU A 1 369 ? -19.323 14.396 19.981 1.00 78.06 369 LEU A CA 1
ATOM 2883 C C . LEU A 1 369 ? -19.354 13.026 19.291 1.00 78.06 369 LEU A C 1
ATOM 2885 O O . LEU A 1 369 ? -20.103 12.840 18.336 1.00 78.06 369 LEU A O 1
ATOM 2889 N N . LEU A 1 370 ? -18.595 12.045 19.790 1.00 79.62 370 LEU A N 1
ATOM 2890 C CA . LEU A 1 370 ? -18.648 10.670 19.273 1.00 79.62 370 LEU A CA 1
ATOM 2891 C C . LEU A 1 370 ? -20.031 10.033 19.447 1.00 79.62 370 LEU A C 1
ATOM 2893 O O . LEU A 1 370 ? -20.492 9.314 18.560 1.00 79.62 370 LEU A O 1
ATOM 2897 N N . ASP A 1 371 ? -20.679 10.294 20.581 1.00 81.38 371 ASP A N 1
ATOM 2898 C CA . ASP A 1 371 ? -22.018 9.786 20.866 1.00 81.38 371 ASP A CA 1
ATOM 2899 C C . ASP A 1 371 ? -23.047 10.412 19.908 1.00 81.38 371 ASP A C 1
ATOM 2901 O O . ASP A 1 371 ? -23.843 9.681 19.321 1.00 81.38 371 ASP A O 1
ATOM 2905 N N . GLN A 1 372 ? -22.954 11.723 19.653 1.00 82.19 372 GLN A N 1
ATOM 2906 C CA . GLN A 1 372 ? -23.795 12.419 18.674 1.00 82.19 372 GLN A CA 1
ATOM 2907 C C . GLN A 1 372 ? -23.603 11.867 17.251 1.00 82.19 372 GLN A C 1
ATOM 2909 O O . GLN A 1 372 ? -24.576 11.531 16.580 1.00 82.19 372 GLN A O 1
ATOM 2914 N N . ILE A 1 373 ? -22.351 11.709 16.806 1.00 79.62 373 ILE A N 1
ATOM 2915 C CA . ILE A 1 373 ? -22.024 11.140 15.487 1.00 79.62 373 ILE A CA 1
ATOM 2916 C C . ILE A 1 373 ? -22.599 9.718 15.346 1.00 79.62 373 ILE A C 1
ATOM 2918 O O . ILE A 1 373 ? -23.057 9.322 14.275 1.00 79.62 373 ILE A O 1
ATOM 2922 N N . GLY A 1 374 ? -22.598 8.939 16.432 1.00 77.06 374 GLY A N 1
ATOM 2923 C CA . GLY A 1 374 ? -23.137 7.581 16.449 1.00 77.06 374 GLY A CA 1
ATOM 2924 C C . GLY A 1 374 ? -24.658 7.490 16.332 1.00 77.06 374 GLY A C 1
ATOM 2925 O O . GLY A 1 374 ? -25.153 6.456 15.876 1.00 77.06 374 GLY A O 1
ATOM 2926 N N . GLU A 1 375 ? -25.385 8.536 16.724 1.00 78.88 375 GLU A N 1
ATOM 2927 C CA . GLU A 1 375 ? -26.849 8.612 16.637 1.00 78.88 375 GLU A CA 1
ATOM 2928 C C . GLU A 1 375 ? -27.336 9.021 15.239 1.00 78.88 375 GLU A C 1
ATOM 2930 O O . GLU A 1 375 ? -28.415 8.603 14.822 1.00 78.88 375 GLU A O 1
ATOM 2935 N N . GLU A 1 376 ? -26.523 9.757 14.473 1.00 73.25 376 GLU A N 1
ATOM 2936 C CA . GLU A 1 376 ? -26.869 10.263 13.133 1.00 73.25 376 GLU A CA 1
ATOM 2937 C C . GLU A 1 376 ? -26.932 9.172 12.037 1.00 73.25 376 GLU A C 1
ATOM 2939 O O . GLU A 1 376 ? -27.298 9.447 10.894 1.00 73.25 376 GLU A O 1
ATOM 2944 N N . GLY A 1 377 ? -26.673 7.904 12.379 1.00 56.34 377 GLY A N 1
ATOM 2945 C CA . GLY A 1 377 ? -27.090 6.753 11.566 1.00 56.34 377 GLY A CA 1
ATOM 2946 C C . GLY A 1 377 ? -26.253 6.470 10.315 1.00 56.34 377 GLY A C 1
ATOM 2947 O O . GLY A 1 377 ? -26.736 5.802 9.398 1.00 56.34 377 GLY A O 1
ATOM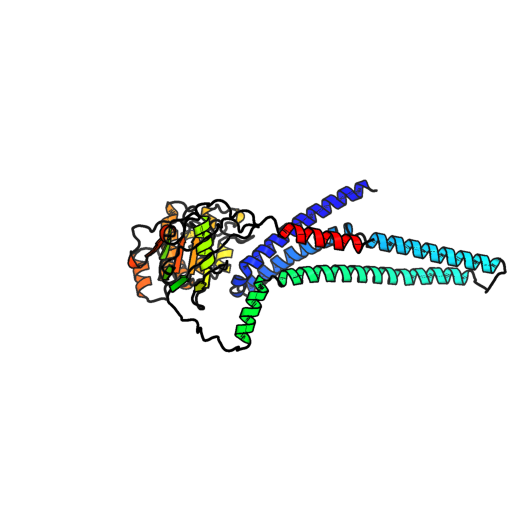 2948 N N . VAL A 1 378 ? -25.000 6.932 10.256 1.00 68.50 378 VAL A N 1
ATOM 2949 C CA . VAL A 1 378 ? -24.094 6.619 9.138 1.00 68.50 378 VAL A CA 1
ATOM 2950 C C . VAL A 1 378 ? -23.627 5.155 9.199 1.00 68.50 378 VAL A C 1
ATOM 2952 O O . VAL A 1 378 ? -23.509 4.545 10.264 1.00 68.50 378 VAL A O 1
ATOM 2955 N N . GLN A 1 379 ? -23.373 4.558 8.030 1.00 79.81 379 GLN A N 1
ATOM 2956 C CA . GLN A 1 379 ? -22.852 3.198 7.897 1.00 79.81 379 GLN A CA 1
ATOM 2957 C C . GLN A 1 379 ? -21.490 3.064 8.603 1.00 79.81 379 GLN A C 1
ATOM 2959 O O . GLN A 1 379 ? -20.460 3.488 8.073 1.00 79.81 379 GLN A O 1
ATOM 2964 N N . ARG A 1 380 ? -21.489 2.432 9.783 1.00 87.56 380 ARG A N 1
ATOM 2965 C CA . ARG A 1 380 ? -20.284 2.197 10.592 1.00 87.56 380 ARG A CA 1
ATOM 2966 C C . ARG A 1 380 ? -19.216 1.450 9.794 1.00 87.56 380 ARG A C 1
ATOM 2968 O O . ARG A 1 380 ? -19.496 0.431 9.159 1.00 87.56 380 ARG A O 1
ATOM 2975 N N . ARG A 1 381 ? -17.975 1.929 9.870 1.00 92.94 381 ARG A N 1
ATOM 2976 C CA . ARG A 1 381 ? -16.800 1.241 9.317 1.00 92.94 381 ARG A CA 1
ATOM 2977 C C . ARG A 1 381 ? -16.315 0.177 10.297 1.00 92.94 381 ARG A C 1
ATOM 2979 O O . ARG A 1 381 ? -16.705 0.158 11.464 1.00 92.94 381 ARG A O 1
ATOM 2986 N N . THR A 1 382 ? -15.480 -0.739 9.829 1.00 95.81 382 THR A N 1
ATOM 2987 C CA . THR A 1 382 ? -14.854 -1.749 10.693 1.00 95.81 382 THR A CA 1
ATOM 2988 C C . THR A 1 382 ? -13.410 -1.353 10.943 1.00 95.81 382 THR A C 1
ATOM 2990 O O . THR A 1 382 ? -12.679 -1.063 9.997 1.00 95.81 382 THR A O 1
ATOM 2993 N N . LEU A 1 383 ? -12.990 -1.360 12.203 1.00 96.81 383 LEU A N 1
ATOM 2994 C CA . LEU A 1 383 ? -11.610 -1.080 12.584 1.00 96.81 383 LEU A CA 1
ATOM 2995 C C . LEU A 1 383 ? -11.007 -2.331 13.214 1.00 96.81 383 LEU A C 1
ATOM 2997 O O . LEU A 1 383 ? -11.460 -2.741 14.273 1.00 96.81 383 LEU A O 1
ATOM 3001 N N . ILE A 1 384 ? -10.001 -2.936 12.588 1.00 97.62 384 ILE A N 1
ATOM 3002 C CA . ILE A 1 384 ? -9.317 -4.128 13.100 1.00 97.62 384 ILE A CA 1
ATOM 3003 C C . ILE A 1 384 ? -7.937 -3.728 13.620 1.00 97.62 384 ILE A C 1
ATOM 3005 O O . ILE A 1 384 ? -7.124 -3.179 12.881 1.00 97.62 384 ILE A O 1
ATOM 3009 N N . LEU A 1 385 ? -7.659 -4.018 14.885 1.00 97.19 385 LEU A N 1
ATOM 3010 C CA . LEU A 1 385 ? -6.423 -3.677 15.579 1.00 97.19 385 LEU A CA 1
ATOM 3011 C C . LEU A 1 385 ? -5.755 -4.953 16.071 1.00 97.19 385 LEU A C 1
ATOM 3013 O O . LEU A 1 385 ? -6.345 -5.720 16.825 1.00 97.19 385 LEU A O 1
ATOM 3017 N N . SER A 1 386 ? -4.515 -5.178 15.665 1.00 95.75 386 SER A N 1
ATOM 3018 C CA . SER A 1 386 ? -3.731 -6.336 16.091 1.00 95.75 386 SER A CA 1
ATOM 3019 C C . SER A 1 386 ? -2.625 -5.912 17.048 1.00 95.75 386 SER A C 1
ATOM 3021 O O . SER A 1 386 ? -1.993 -4.881 16.835 1.00 95.75 386 SER A O 1
ATOM 3023 N N . GLY A 1 387 ? -2.378 -6.698 18.099 1.00 89.75 387 GLY A N 1
ATOM 3024 C CA . GLY A 1 387 ? -1.281 -6.444 19.045 1.00 89.75 387 GLY A CA 1
ATOM 3025 C C . GLY A 1 387 ? -1.529 -5.316 20.056 1.00 89.75 387 GLY A C 1
ATOM 3026 O O . GLY A 1 387 ? -0.632 -4.983 20.823 1.00 89.75 387 GLY A O 1
ATOM 3027 N N . GLU A 1 388 ? -2.740 -4.761 20.099 1.00 89.62 388 GLU A N 1
ATOM 3028 C CA . GLU A 1 388 ? -3.157 -3.740 21.065 1.00 89.62 388 GLU A CA 1
ATOM 3029 C C . GLU A 1 388 ? -4.252 -4.294 21.986 1.00 89.62 388 GLU A C 1
ATOM 3031 O O . GLU A 1 388 ? -4.974 -5.227 21.629 1.00 89.62 388 GLU A O 1
ATOM 3036 N N . LYS A 1 389 ? -4.399 -3.708 23.178 1.00 90.62 389 LYS A N 1
ATOM 3037 C CA . LYS A 1 389 ? -5.516 -4.018 24.085 1.00 90.62 389 LYS A CA 1
ATOM 3038 C C . LYS A 1 389 ? -6.625 -2.978 23.936 1.00 90.62 389 LYS A C 1
ATOM 3040 O O . LYS A 1 389 ? -6.304 -1.807 23.723 1.00 90.62 389 LYS A O 1
ATOM 3045 N N . PRO A 1 390 ? -7.904 -3.367 24.087 1.00 87.56 390 PRO A N 1
ATOM 3046 C CA . PRO A 1 390 ? -8.992 -2.404 24.130 1.00 87.56 390 PRO A CA 1
ATOM 3047 C C . PRO A 1 390 ? -8.810 -1.459 25.327 1.00 87.56 390 PRO A C 1
ATOM 3049 O O . PRO A 1 390 ? -8.642 -1.935 26.449 1.00 87.56 390 PRO A O 1
ATOM 3052 N N . PRO A 1 391 ? -8.819 -0.133 25.114 1.00 89.44 391 PRO A N 1
ATOM 3053 C CA . PRO A 1 391 ? -8.919 0.836 26.195 1.00 89.44 391 PRO A CA 1
ATOM 3054 C C . PRO A 1 391 ? -10.184 0.632 27.038 1.00 89.44 391 PRO A C 1
ATOM 3056 O O . PRO A 1 391 ? -11.274 0.453 26.495 1.00 89.44 391 PRO A O 1
ATOM 3059 N N . ASP A 1 392 ? -10.053 0.764 28.360 1.00 89.25 392 ASP A N 1
ATOM 3060 C CA . ASP A 1 392 ? -11.135 0.508 29.329 1.00 89.25 392 ASP A CA 1
ATOM 3061 C C . ASP A 1 392 ? -12.365 1.419 29.161 1.00 89.25 392 ASP A C 1
ATOM 3063 O O . ASP A 1 392 ? -13.452 1.117 29.646 1.00 89.25 392 ASP A O 1
ATOM 3067 N N . TRP A 1 393 ? -12.201 2.565 28.498 1.00 86.06 393 TRP A N 1
ATOM 3068 C CA . TRP A 1 393 ? -13.259 3.558 28.313 1.00 86.06 393 TRP A CA 1
ATOM 3069 C C . TRP A 1 393 ? -14.147 3.298 27.088 1.00 86.06 393 TRP A C 1
ATOM 3071 O O . TRP A 1 393 ? -15.167 3.980 26.934 1.00 86.06 393 TRP A O 1
ATOM 3081 N N . ILE A 1 394 ? -13.780 2.354 26.214 1.00 86.88 394 ILE A N 1
ATOM 3082 C CA . ILE A 1 394 ? -14.596 1.999 25.047 1.00 86.88 394 ILE A CA 1
ATOM 3083 C C . ILE A 1 394 ? -15.800 1.186 25.499 1.00 86.88 394 ILE A C 1
ATOM 3085 O O . ILE A 1 394 ? -15.703 0.309 26.358 1.00 86.88 394 ILE A O 1
ATOM 3089 N N . ARG A 1 395 ? -16.952 1.458 24.886 1.00 87.19 395 ARG A N 1
ATOM 3090 C CA . ARG A 1 395 ? -18.181 0.729 25.180 1.00 87.19 395 ARG A CA 1
ATOM 3091 C C . ARG A 1 395 ? -18.043 -0.753 24.770 1.00 87.19 395 ARG A C 1
ATOM 3093 O O . ARG A 1 395 ? -17.664 -1.024 23.627 1.00 87.19 395 ARG A O 1
ATOM 3100 N N . PRO A 1 396 ? -18.367 -1.720 25.649 1.00 89.38 396 PRO A N 1
ATOM 3101 C CA . PRO A 1 396 ? -18.202 -3.146 25.353 1.00 89.38 396 PRO A CA 1
ATOM 3102 C C . PRO A 1 396 ? -18.979 -3.649 24.127 1.00 89.38 396 PRO A C 1
ATOM 3104 O O . PRO A 1 396 ? -18.560 -4.606 23.487 1.00 89.38 396 PRO A O 1
ATOM 3107 N N . ASP A 1 397 ? -20.097 -3.015 23.770 1.00 89.88 397 ASP A N 1
ATOM 3108 C CA . ASP A 1 397 ? -20.931 -3.382 22.619 1.00 89.88 397 ASP A CA 1
ATOM 3109 C C . ASP A 1 397 ? -20.273 -3.062 21.264 1.00 89.88 397 ASP A C 1
ATOM 3111 O O . ASP A 1 397 ? -20.541 -3.744 20.264 1.00 89.88 397 ASP A O 1
ATOM 3115 N N . MET A 1 398 ? -19.379 -2.069 21.242 1.00 89.56 398 MET A N 1
ATOM 3116 C CA . MET A 1 398 ? -18.614 -1.658 20.061 1.00 89.56 398 MET A CA 1
ATOM 3117 C C . MET A 1 398 ? -17.405 -2.552 19.788 1.00 89.56 398 MET A C 1
ATOM 3119 O O . MET A 1 398 ? -16.880 -2.547 18.673 1.00 89.56 398 MET A O 1
ATOM 3123 N N . VAL A 1 399 ? -16.967 -3.307 20.795 1.00 95.31 399 VAL A N 1
ATOM 3124 C CA . VAL A 1 399 ? -15.739 -4.095 20.752 1.00 95.31 399 VAL A CA 1
ATOM 3125 C C . VAL A 1 399 ? -16.050 -5.553 20.431 1.00 95.31 399 VAL A C 1
ATOM 3127 O O . VAL A 1 399 ? -17.005 -6.145 20.932 1.00 95.31 399 VAL A O 1
ATOM 3130 N N . HIS A 1 400 ? -15.219 -6.156 19.591 1.00 96.50 400 HIS A N 1
ATOM 3131 C CA . HIS A 1 400 ? -15.173 -7.593 19.369 1.00 96.50 400 HIS A CA 1
ATOM 3132 C C . HIS A 1 400 ? -13.729 -8.070 19.531 1.00 96.50 400 HIS A C 1
ATOM 3134 O O . HIS A 1 400 ? -12.816 -7.439 19.010 1.00 96.50 400 HIS A O 1
ATOM 3140 N N . ILE A 1 401 ? -13.500 -9.155 20.268 1.00 96.88 401 ILE A N 1
ATOM 3141 C CA . ILE A 1 401 ? -12.150 -9.677 20.517 1.00 96.88 401 ILE A CA 1
ATOM 3142 C C . ILE A 1 401 ? -12.024 -11.029 19.826 1.00 96.88 401 ILE A C 1
ATOM 3144 O O . ILE A 1 401 ? -12.802 -11.941 20.101 1.00 96.88 401 ILE A O 1
ATOM 3148 N N . VAL A 1 402 ? -11.031 -11.145 18.950 1.00 96.50 402 VAL A N 1
ATOM 3149 C CA . VAL A 1 402 ? -10.626 -12.383 18.290 1.00 96.50 402 VAL A CA 1
ATOM 3150 C C . VAL A 1 402 ? -9.337 -12.859 18.949 1.00 96.50 402 VAL A C 1
ATOM 3152 O O . VAL A 1 402 ? -8.271 -12.281 18.743 1.00 96.50 402 VAL A O 1
ATOM 3155 N N . ASP A 1 403 ? -9.449 -13.906 19.760 1.00 95.50 403 ASP A N 1
ATOM 3156 C CA . ASP A 1 403 ? -8.321 -14.527 20.453 1.00 95.50 403 ASP A CA 1
ATOM 3157 C C . ASP A 1 403 ? -7.779 -15.699 19.626 1.00 95.50 403 ASP A C 1
ATOM 3159 O O . ASP A 1 403 ? -8.376 -16.780 19.582 1.00 95.50 403 ASP A O 1
ATOM 3163 N N . LEU A 1 404 ? -6.658 -15.475 18.938 1.00 94.38 404 LEU A N 1
ATOM 3164 C CA . LEU A 1 404 ? -6.044 -16.475 18.073 1.00 94.38 404 LEU A CA 1
ATOM 3165 C C . LEU A 1 404 ? -5.462 -17.654 18.853 1.00 94.38 404 LEU A C 1
ATOM 3167 O O . LEU A 1 404 ? -5.408 -18.729 18.281 1.00 94.38 404 LEU A O 1
ATOM 3171 N N . ASP A 1 405 ? -5.136 -17.539 20.144 1.00 92.25 405 ASP A N 1
ATOM 3172 C CA . ASP A 1 405 ? -4.680 -18.710 20.918 1.00 92.25 405 ASP A CA 1
ATOM 3173 C C . ASP A 1 405 ? -5.793 -19.755 21.090 1.00 92.25 405 ASP A C 1
ATOM 3175 O O . ASP A 1 405 ? -5.533 -20.944 21.267 1.00 92.25 405 ASP A O 1
ATOM 3179 N N . ARG A 1 406 ? -7.056 -19.318 21.017 1.00 89.69 406 ARG A N 1
ATOM 3180 C CA . ARG A 1 406 ? -8.228 -20.206 21.041 1.00 89.69 406 ARG A CA 1
ATOM 3181 C C . ARG A 1 406 ? -8.601 -20.721 19.660 1.00 89.69 406 ARG A C 1
ATOM 3183 O O . ARG A 1 406 ? -9.235 -21.767 19.554 1.00 89.69 406 ARG A O 1
ATOM 3190 N N . CYS A 1 407 ? -8.271 -19.953 18.624 1.00 85.56 407 CYS A N 1
ATOM 3191 C CA . CYS A 1 407 ? -8.740 -20.190 17.262 1.00 85.56 407 CYS A CA 1
ATOM 3192 C C . CYS A 1 407 ? -7.673 -20.794 16.348 1.00 85.56 407 CYS A C 1
ATOM 3194 O O . CYS A 1 407 ? -8.022 -21.318 15.295 1.00 85.56 407 CYS A O 1
ATOM 3196 N N . ALA A 1 408 ? -6.395 -20.708 16.704 1.00 76.75 408 ALA A N 1
ATOM 3197 C CA . ALA A 1 408 ? -5.275 -21.257 15.962 1.00 76.75 408 ALA A CA 1
ATOM 3198 C C . ALA A 1 408 ? -4.748 -22.494 16.686 1.00 76.75 408 ALA A C 1
ATOM 3200 O O . ALA A 1 408 ? -4.629 -22.525 17.912 1.00 76.75 408 ALA A O 1
ATOM 3201 N N . LYS A 1 409 ? -4.408 -23.531 15.920 1.00 72.19 409 LYS A N 1
ATOM 3202 C CA . LYS A 1 409 ? -3.541 -24.580 16.450 1.00 72.19 409 LYS A CA 1
ATOM 3203 C C . LYS A 1 409 ? -2.160 -23.957 16.529 1.00 72.19 409 LYS A C 1
ATOM 3205 O O . LYS A 1 409 ? -1.613 -23.605 15.487 1.00 72.19 409 LYS A O 1
ATOM 3210 N N . SER A 1 410 ? -1.593 -23.845 17.731 1.00 55.50 410 SER A N 1
ATOM 3211 C CA . SER A 1 410 ? -0.158 -23.617 17.815 1.00 55.50 410 SER A CA 1
ATOM 3212 C C . SER A 1 410 ? 0.488 -24.755 17.039 1.00 55.50 410 SER A C 1
ATOM 3214 O O . SER A 1 410 ? 0.293 -25.935 17.350 1.00 55.50 410 SER A O 1
ATOM 3216 N N . VAL A 1 411 ? 1.188 -24.419 15.958 1.00 53.34 411 VAL A N 1
ATOM 3217 C CA . VAL A 1 411 ? 2.027 -25.391 15.271 1.00 53.34 411 VAL A CA 1
ATOM 3218 C C . VAL A 1 411 ? 3.196 -25.617 16.218 1.00 53.34 411 VAL A C 1
ATOM 3220 O O . VAL A 1 411 ? 4.267 -25.029 16.089 1.00 53.34 411 VAL A O 1
ATOM 3223 N N . GLY A 1 412 ? 2.966 -26.426 17.257 1.00 46.44 412 GLY A N 1
ATOM 3224 C CA . GLY A 1 412 ? 4.048 -27.074 17.965 1.00 46.44 412 GLY A CA 1
ATOM 3225 C C . GLY A 1 412 ? 4.877 -27.717 16.874 1.00 46.44 412 GLY A C 1
ATOM 3226 O O . GLY A 1 412 ? 4.324 -28.459 16.061 1.00 46.44 412 GLY A O 1
ATOM 3227 N N . TRP A 1 413 ? 6.151 -27.341 16.792 1.00 40.00 413 TRP A N 1
ATOM 3228 C CA . TRP A 1 413 ? 7.108 -27.942 15.879 1.00 40.00 413 TRP A CA 1
ATOM 3229 C C . TRP A 1 413 ? 7.165 -29.439 16.197 1.00 40.00 413 TRP A C 1
ATOM 3231 O O . TRP A 1 413 ? 7.983 -29.901 16.990 1.00 40.00 413 TRP A O 1
ATOM 3241 N N . GLY A 1 414 ? 6.231 -30.202 15.635 1.00 37.44 414 GLY A N 1
ATOM 3242 C CA . GLY A 1 414 ? 6.365 -31.632 15.493 1.00 37.44 414 GLY A CA 1
ATOM 3243 C C . GLY A 1 414 ? 7.625 -31.872 14.670 1.00 37.44 414 GLY A C 1
ATOM 3244 O O . GLY A 1 414 ? 7.985 -31.013 13.855 1.00 37.44 414 GLY A O 1
ATOM 3245 N N . PRO A 1 415 ? 8.332 -32.992 14.895 1.00 35.78 415 PRO A N 1
ATOM 3246 C CA . PRO A 1 415 ? 9.480 -33.331 14.071 1.00 35.78 415 PRO A CA 1
ATOM 3247 C C . PRO A 1 415 ? 9.061 -33.195 12.610 1.00 35.78 415 PRO A C 1
ATOM 3249 O O . PRO A 1 415 ? 7.976 -33.658 12.242 1.00 35.78 415 PRO A O 1
ATOM 3252 N N . ALA A 1 416 ? 9.886 -32.488 11.832 1.00 39.25 416 ALA A N 1
ATOM 3253 C CA . ALA A 1 416 ? 9.675 -32.305 10.407 1.00 39.25 416 ALA A CA 1
ATOM 3254 C C . ALA A 1 416 ? 9.200 -33.638 9.808 1.00 39.25 416 ALA A C 1
ATOM 3256 O O . ALA A 1 416 ? 9.754 -34.683 10.180 1.00 39.25 416 ALA A O 1
ATOM 3257 N N . PRO A 1 417 ? 8.156 -33.640 8.957 1.00 38.28 417 PRO A N 1
ATOM 3258 C CA . PRO A 1 417 ? 7.739 -34.864 8.289 1.00 38.28 417 PRO A CA 1
ATOM 3259 C C . PRO A 1 417 ? 8.994 -35.520 7.699 1.00 38.28 417 PRO A C 1
ATOM 3261 O O . PRO A 1 417 ? 9.815 -34.792 7.131 1.00 38.28 417 PRO A O 1
ATOM 3264 N N . PRO A 1 418 ? 9.197 -36.838 7.904 1.00 37.25 418 PRO A N 1
ATOM 3265 C CA . PRO A 1 418 ? 10.395 -37.512 7.430 1.00 37.25 418 PRO A CA 1
ATOM 3266 C C . PRO A 1 418 ? 10.561 -37.155 5.963 1.00 37.25 418 PRO A C 1
ATOM 3268 O O . PRO A 1 418 ? 9.607 -37.291 5.193 1.00 37.25 418 PRO A O 1
ATOM 3271 N N . GLU A 1 419 ? 11.733 -36.605 5.643 1.00 39.78 419 GLU A N 1
ATOM 3272 C CA . GLU A 1 419 ? 12.089 -36.138 4.315 1.00 39.78 419 GLU A CA 1
ATOM 3273 C C . GLU A 1 419 ? 11.539 -37.124 3.284 1.00 39.78 419 GLU A C 1
ATOM 3275 O O . GLU A 1 419 ? 11.982 -38.270 3.194 1.00 39.78 419 GLU A O 1
ATOM 3280 N N . VAL A 1 420 ? 10.587 -36.676 2.463 1.00 42.31 420 VAL A N 1
ATOM 3281 C CA . VAL A 1 420 ? 10.280 -37.335 1.188 1.00 42.31 420 VAL A CA 1
ATOM 3282 C C . VAL A 1 420 ? 11.417 -36.971 0.221 1.00 42.31 420 VAL A C 1
ATOM 3284 O O . VAL A 1 420 ? 11.226 -36.404 -0.846 1.00 42.31 420 VAL A O 1
ATOM 3287 N N . GLY A 1 421 ? 12.645 -37.241 0.659 1.00 45.22 421 GLY A N 1
ATOM 3288 C CA . GLY A 1 421 ? 13.903 -37.072 -0.039 1.00 45.22 421 GLY A CA 1
ATOM 3289 C C . GLY A 1 421 ? 14.412 -38.452 -0.414 1.00 45.22 421 GLY A C 1
ATOM 3290 O O . GLY A 1 421 ? 15.350 -38.957 0.186 1.00 45.22 421 GLY A O 1
ATOM 3291 N N . ALA A 1 422 ? 13.745 -39.090 -1.374 1.00 40.72 422 ALA A N 1
ATOM 3292 C CA . ALA A 1 422 ? 14.299 -40.270 -2.041 1.00 40.72 422 ALA A CA 1
ATOM 3293 C C . ALA A 1 422 ? 13.751 -40.507 -3.455 1.00 40.72 422 ALA A C 1
ATOM 3295 O O . ALA A 1 422 ? 14.396 -41.209 -4.219 1.00 40.72 422 ALA A O 1
ATOM 3296 N N . VAL A 1 423 ? 12.610 -39.918 -3.844 1.00 44.84 423 VAL A N 1
ATOM 3297 C CA . VAL A 1 423 ? 12.025 -40.181 -5.179 1.00 44.84 423 VAL A CA 1
ATOM 3298 C C . VAL A 1 423 ? 12.236 -39.022 -6.166 1.00 44.84 423 VAL A C 1
ATOM 3300 O O . VAL A 1 423 ? 12.351 -39.250 -7.363 1.00 44.84 423 VAL A O 1
ATOM 3303 N N . ALA A 1 424 ? 12.403 -37.781 -5.694 1.00 41.19 424 ALA A N 1
ATOM 3304 C CA . ALA A 1 424 ? 12.594 -36.625 -6.582 1.00 41.19 424 ALA A CA 1
ATOM 3305 C C . ALA A 1 424 ? 14.042 -36.439 -7.093 1.00 41.19 424 ALA A C 1
ATOM 3307 O O . ALA A 1 424 ? 14.263 -35.706 -8.055 1.00 41.19 424 ALA A O 1
ATOM 3308 N N . GLN A 1 425 ? 15.036 -37.104 -6.487 1.00 39.03 425 GLN A N 1
ATOM 3309 C CA . GLN A 1 425 ? 16.431 -37.027 -6.950 1.00 39.03 425 GLN A CA 1
ATOM 3310 C C . GLN A 1 425 ? 16.751 -37.980 -8.112 1.00 39.03 425 GLN A C 1
ATOM 3312 O O . GLN A 1 425 ? 17.710 -37.722 -8.837 1.00 39.03 425 GLN A O 1
ATOM 3317 N N . GLU A 1 426 ? 15.944 -39.018 -8.361 1.00 40.59 426 GLU A N 1
ATOM 3318 C CA . GLU A 1 426 ? 16.133 -39.876 -9.542 1.00 40.59 426 GLU A CA 1
ATOM 3319 C C . GLU A 1 426 ? 15.579 -39.239 -10.827 1.00 40.59 426 GLU A C 1
ATOM 3321 O O . GLU A 1 426 ? 16.195 -39.379 -11.882 1.00 40.59 426 GLU A O 1
ATOM 3326 N N . GLU A 1 427 ? 14.498 -38.451 -10.768 1.00 43.78 427 GLU A N 1
ATOM 3327 C CA . GLU A 1 427 ? 13.968 -37.783 -11.971 1.00 43.78 427 GLU A CA 1
ATOM 3328 C C . GLU A 1 427 ? 14.803 -36.566 -12.408 1.00 43.78 427 GLU A C 1
ATOM 3330 O O . GLU A 1 427 ? 14.945 -36.318 -13.608 1.00 43.78 427 GLU A O 1
ATOM 3335 N N . ALA A 1 428 ? 15.441 -35.850 -11.475 1.00 42.47 428 ALA A N 1
ATOM 3336 C CA . ALA A 1 428 ? 16.331 -34.737 -11.817 1.00 42.47 428 ALA A CA 1
ATOM 3337 C C . ALA A 1 428 ? 17.629 -35.211 -12.504 1.00 42.47 428 ALA A C 1
ATOM 3339 O O . ALA A 1 428 ? 18.098 -34.572 -13.449 1.00 42.47 428 ALA A O 1
ATOM 3340 N N . LEU A 1 429 ? 18.165 -36.374 -12.107 1.00 40.66 429 LEU A N 1
ATOM 3341 C CA . LEU A 1 429 ? 19.379 -36.936 -12.711 1.00 40.66 429 LEU A CA 1
ATOM 3342 C C . LEU A 1 429 ? 19.136 -37.460 -14.141 1.00 40.66 429 LEU A C 1
ATOM 3344 O O . LEU A 1 429 ? 20.026 -37.406 -14.996 1.00 40.66 429 LEU A O 1
ATOM 3348 N N . VAL A 1 430 ? 17.919 -37.926 -14.443 1.00 48.41 430 VAL A N 1
ATOM 3349 C CA . VAL A 1 430 ? 17.550 -38.403 -15.789 1.00 48.41 430 VAL A CA 1
ATOM 3350 C C . VAL A 1 430 ? 17.398 -37.243 -16.782 1.00 48.41 430 VAL A C 1
ATOM 3352 O O . VAL A 1 430 ? 17.767 -37.387 -17.952 1.00 48.41 430 VAL A O 1
ATOM 3355 N N . ILE A 1 431 ? 16.941 -36.069 -16.334 1.00 49.66 431 ILE A N 1
ATOM 3356 C CA . ILE A 1 431 ? 16.783 -34.889 -17.201 1.00 49.66 431 ILE A CA 1
ATOM 3357 C C . ILE A 1 431 ? 18.143 -34.245 -17.523 1.00 49.66 431 ILE A C 1
ATOM 3359 O O . ILE A 1 431 ? 18.379 -33.850 -18.668 1.00 49.66 431 ILE A O 1
ATOM 3363 N N . GLU A 1 432 ? 19.082 -34.213 -16.572 1.00 43.19 432 GLU A N 1
ATOM 3364 C CA . GLU A 1 432 ? 20.419 -33.645 -16.806 1.00 43.19 432 GLU A CA 1
ATOM 3365 C C . GLU A 1 432 ? 21.280 -34.526 -17.731 1.00 43.19 432 GLU A C 1
ATOM 3367 O O . GLU A 1 432 ? 22.017 -34.022 -18.582 1.00 43.19 432 GLU A O 1
ATOM 3372 N N . THR A 1 433 ? 21.098 -35.850 -17.676 1.00 44.88 433 THR A N 1
ATOM 3373 C CA . THR A 1 433 ? 21.822 -36.784 -18.555 1.00 44.88 433 THR A CA 1
ATOM 3374 C C . THR A 1 433 ? 21.311 -36.740 -20.007 1.00 44.88 433 THR A C 1
ATOM 3376 O O . THR A 1 433 ? 22.087 -36.923 -20.946 1.00 44.88 433 THR A O 1
ATOM 3379 N N . GLN A 1 434 ? 20.030 -36.418 -20.240 1.00 43.25 434 GLN A N 1
ATOM 3380 C CA . GLN A 1 434 ? 19.488 -36.247 -21.600 1.00 43.25 434 GLN A CA 1
ATOM 3381 C C . GLN A 1 434 ? 19.863 -34.908 -22.257 1.00 43.25 434 GLN A C 1
ATOM 3383 O O . GLN A 1 434 ? 19.881 -34.820 -23.488 1.00 43.25 434 GLN A O 1
ATOM 3388 N N . ALA A 1 435 ? 20.199 -33.879 -21.474 1.00 44.38 435 ALA A N 1
ATOM 3389 C CA . ALA A 1 435 ? 20.638 -32.589 -22.006 1.00 44.38 435 ALA A CA 1
ATOM 3390 C C . ALA A 1 435 ? 22.078 -32.638 -22.552 1.00 44.38 435 ALA A C 1
ATOM 3392 O O . ALA A 1 435 ? 22.356 -32.044 -23.593 1.00 44.38 435 ALA A O 1
ATOM 3393 N N . VAL A 1 436 ? 22.973 -33.406 -21.920 1.00 44.75 436 VAL A N 1
ATOM 3394 C CA . VAL A 1 436 ? 24.388 -33.513 -22.332 1.00 44.75 436 VAL A CA 1
ATOM 3395 C C . VAL A 1 436 ? 24.569 -34.343 -23.613 1.00 44.75 436 VAL A C 1
ATOM 3397 O O . VAL A 1 436 ? 25.457 -34.054 -24.412 1.00 44.75 436 VAL A O 1
ATOM 3400 N N . VAL A 1 437 ? 23.686 -35.311 -23.882 1.00 44.94 437 VAL A N 1
ATOM 3401 C CA . VAL A 1 437 ? 23.736 -36.148 -25.103 1.00 44.94 437 VAL A CA 1
ATOM 3402 C C . VAL A 1 437 ? 23.177 -35.428 -26.344 1.00 44.94 437 VAL A C 1
ATOM 3404 O O . VAL A 1 437 ? 23.402 -35.872 -27.463 1.00 44.94 437 VAL A O 1
ATOM 3407 N N . ARG A 1 438 ? 22.484 -34.290 -26.189 1.00 42.06 438 ARG A N 1
ATOM 3408 C CA . ARG A 1 438 ? 22.000 -33.472 -27.323 1.00 42.06 438 ARG A CA 1
ATOM 3409 C C . ARG A 1 438 ? 22.937 -32.324 -27.716 1.00 42.06 438 ARG A C 1
ATOM 3411 O O . ARG A 1 438 ? 22.646 -31.626 -28.685 1.00 42.06 438 ARG A O 1
ATOM 3418 N N . SER A 1 439 ? 24.031 -32.118 -26.984 1.00 42.53 439 SER A N 1
ATOM 3419 C CA . SER A 1 439 ? 25.035 -31.078 -27.261 1.00 42.53 439 SER A CA 1
ATOM 3420 C C . SER A 1 439 ? 26.432 -31.619 -27.598 1.00 42.53 439 SER A C 1
ATOM 3422 O O . SER A 1 439 ? 27.380 -30.836 -27.656 1.00 42.53 439 SER A O 1
ATOM 3424 N N . ALA A 1 440 ? 26.556 -32.928 -27.819 1.00 42.91 440 ALA A N 1
ATOM 3425 C CA . ALA A 1 440 ? 27.688 -33.577 -28.481 1.00 42.91 440 ALA A CA 1
ATOM 3426 C C . ALA A 1 440 ? 27.201 -34.139 -29.821 1.00 42.91 440 ALA A C 1
ATOM 3428 O O . ALA A 1 440 ? 27.992 -34.100 -30.789 1.00 42.91 440 ALA A O 1
#

pLDDT: mean 78.27, std 16.5, range [35.78, 97.62]

Foldseek 3Di:
DVVVLVVVLVVLVVQLVVLVVLLCVLVVVCVVCVVVLVVFDPVVVVVSVVSNVVSVVSNCVSVVVSCCSVPVPVVVLVVVLVVVLVVLLVVLVVVCVCCVVVNDDNDDPVNSVVSNVVSVVVSVVSSVVSVVVVVVVVVVVVVVVVVVVCVPVVNVVVVVVVVCVVVPPPPPPVPLPQDQKKKWDQFWDQAPPVGPPLAHTFTWDPDDIDIGGFLFEEEEAADDLNNLVVVVCCQQVVDDTPDTDIRDGPPFHEDEAELQGDDDPDAFLLVLLVRLPADSQLSCLLCVLQVHHRRDHPVPDDRQSRLLSRQLSVLSNFGLEYAYEQSCPRHDPVNSVSSVLLVLLCQQQGHNVSSNVCSVVVDDSDPVVSVVSNVVDDRGGYYYYYPDDDDPPDDPVRYHYHYSVVTTDPPPCDPDDPPPPDPVVVVVVVVVVVVVVVVD

Sequence (440 aa):
MVFGRRKEMANRLVHRMEGEESWVDVFAWLSQHGRSMFALSVRDLVRVEKTFLGANKFFCKWHVSARDYLNDSTWITKWLSHGSYVIVLSIAFVKLYQSRSGFGESFTTGDAVLLIQLYKQFHKYLVKLATSYVTMLKGAVSIGRVADLLRLPEQRSLAEKAAKEFEGGEISENTPVDHNHIVLKGVAFRLPEHGLGYMSDFTQADGEPISIPLGKVVYVTGATEGERYAFVALIAKLVLPEQGTVSVPSSVWSILLPFVPVQMPCGTIKEDFEANGCTPEAAENLAKVLGLEPGMAHDRMNPGQAVKEAIVRAMLRDPTILICMAPLQCVSREHKQALFTLMLAWQIGGGGKTLMDLMERELVLDKPLLDQIGEEGVQRRTLILSGEKPPDWIRPDMVHIVDLDRCAKSVGWGPAPPEVGAVAQEEALVIETQAVVRSA

Secondary structure (DSSP, 8-state):
-HHHHHHHHHHHHHHHHHHHHHHHHHHHHHHHTTTGGGGS-HHHHHHHHHHHHHHHHHHHHHHHHHHHHHS-HHHHHHHHHHHHHHHHHHHHHHHHHHHHTT-SS---HHHHHHHHHHHHHHHHHHHHHHHHHHHHHHHHHHHHHHHHHTT-HHHHHHHHHHHHHHTT----S------SEEEEEEEEE---TT--TT---EEB-SSSPEEEETTSEEEEESS-HHHHHHHHHHHTTSS--SEEEEE--TT--EEEE-SSPPPPTT-BHHHHHHHTT--HHHHHHHHHHTT--TT-BGGG--HHHHHHHHHHHHHHT--SEEEEESTTTTS-HHHHHHHHHHHHHHHHH-HHHHHHHHHHTT----HHHHHHHHHTT--PPEEEEES-PPPTTS-GGGEEEEEHHHHB-------------SSHHHHHHHHHHHHHTT--

Radius of gyration: 32.68 Å; chains: 1; bounding box: 76×64×99 Å